Protein AF-A0A2S6ZJK5-F1 (afdb_monomer)

Structure (mmCIF, N/CA/C/O backbone):
data_AF-A0A2S6ZJK5-F1
#
_entry.id   AF-A0A2S6ZJK5-F1
#
loop_
_atom_site.group_PDB
_atom_site.id
_atom_site.type_symbol
_atom_site.label_atom_id
_atom_site.label_alt_id
_atom_site.label_comp_id
_atom_site.label_asym_id
_atom_site.label_entity_id
_atom_site.label_seq_id
_atom_site.pdbx_PDB_ins_code
_atom_site.Cartn_x
_atom_site.Cartn_y
_atom_site.Cartn_z
_atom_site.occupancy
_atom_site.B_iso_or_equiv
_atom_site.auth_seq_id
_atom_site.auth_comp_id
_atom_site.auth_asym_id
_atom_site.auth_atom_id
_atom_site.pdbx_PDB_model_num
ATOM 1 N N . MET A 1 1 ? 9.879 -24.731 -27.591 1.00 75.50 1 MET A N 1
ATOM 2 C CA . MET A 1 1 ? 11.190 -24.123 -27.908 1.00 75.50 1 MET A CA 1
ATOM 3 C C . MET A 1 1 ? 11.890 -24.877 -29.035 1.00 75.50 1 MET A C 1
ATOM 5 O O . MET A 1 1 ? 12.100 -24.261 -30.070 1.00 75.50 1 MET A O 1
ATOM 9 N N . ARG A 1 2 ? 12.141 -26.193 -28.903 1.00 79.00 2 ARG A N 1
ATOM 10 C CA . ARG A 1 2 ? 12.657 -27.048 -29.999 1.00 79.00 2 ARG A CA 1
ATOM 11 C C . ARG A 1 2 ? 11.903 -26.876 -31.322 1.00 79.00 2 ARG A C 1
ATOM 13 O O . ARG A 1 2 ? 12.519 -26.509 -32.310 1.00 79.00 2 ARG A O 1
ATOM 20 N N . ASP A 1 3 ? 10.574 -26.981 -31.306 1.00 79.38 3 ASP A N 1
ATOM 21 C CA . ASP A 1 3 ? 9.735 -26.820 -32.514 1.00 79.38 3 ASP A CA 1
ATOM 22 C C . ASP A 1 3 ? 9.792 -25.417 -33.152 1.00 79.38 3 ASP A C 1
ATOM 24 O O . ASP A 1 3 ? 9.331 -25.200 -34.273 1.00 79.38 3 ASP A O 1
ATOM 28 N N . HIS A 1 4 ? 10.287 -24.420 -32.413 1.00 78.25 4 HIS A N 1
ATOM 29 C CA . HIS A 1 4 ? 10.491 -23.075 -32.941 1.00 78.25 4 HIS A CA 1
ATOM 30 C C . HIS A 1 4 ? 11.877 -22.949 -33.576 1.00 78.25 4 HIS A C 1
ATOM 32 O O . HIS A 1 4 ? 11.994 -22.452 -34.692 1.00 78.25 4 HIS A O 1
ATOM 38 N N . LEU A 1 5 ? 12.913 -23.450 -32.898 1.00 78.50 5 LEU A N 1
ATOM 39 C CA . LEU A 1 5 ? 14.285 -23.460 -33.406 1.00 78.50 5 LEU A CA 1
ATOM 40 C C . LEU A 1 5 ? 14.477 -24.414 -34.592 1.00 78.50 5 LEU A C 1
ATOM 42 O O . LEU A 1 5 ? 15.390 -24.213 -35.385 1.00 78.50 5 LEU A O 1
ATOM 46 N N . SER A 1 6 ? 13.616 -25.420 -34.759 1.00 80.38 6 SER A N 1
ATOM 47 C CA . SER A 1 6 ? 13.623 -26.313 -35.925 1.00 80.38 6 SER A CA 1
ATOM 48 C C . SER A 1 6 ? 13.201 -25.629 -37.230 1.00 80.38 6 SER A C 1
ATOM 50 O O . SER A 1 6 ? 13.348 -26.218 -38.294 1.00 80.38 6 SER A O 1
ATOM 52 N N . ARG A 1 7 ? 12.674 -24.397 -37.166 1.00 82.06 7 ARG A N 1
ATOM 53 C CA . ARG A 1 7 ? 12.319 -23.591 -38.348 1.00 82.06 7 ARG A CA 1
ATOM 54 C C . ARG A 1 7 ? 13.521 -22.894 -38.982 1.00 82.06 7 ARG A C 1
ATOM 56 O O . ARG A 1 7 ? 13.400 -22.404 -40.098 1.00 82.06 7 ARG A O 1
ATOM 63 N N . TYR A 1 8 ? 14.640 -22.826 -38.265 1.00 80.69 8 TYR A N 1
ATOM 64 C CA . TYR A 1 8 ? 15.880 -22.226 -38.738 1.00 80.69 8 TYR A CA 1
ATOM 65 C C . TYR A 1 8 ? 16.900 -23.330 -38.994 1.00 80.69 8 TYR A C 1
ATOM 67 O O . TYR A 1 8 ? 17.134 -24.184 -38.133 1.00 80.69 8 TYR A O 1
ATOM 75 N N . GLU A 1 9 ? 17.527 -23.304 -40.166 1.00 83.00 9 GLU A N 1
ATOM 76 C CA . GLU A 1 9 ? 18.609 -24.234 -40.473 1.00 83.00 9 GLU A CA 1
ATOM 77 C C . GLU A 1 9 ? 19.813 -23.956 -39.569 1.00 83.00 9 GLU A C 1
ATOM 79 O O . GLU A 1 9 ? 20.212 -22.804 -39.378 1.00 83.00 9 GLU A O 1
ATOM 84 N N . ALA A 1 10 ? 20.399 -25.012 -39.000 1.00 79.88 10 ALA A N 1
ATOM 85 C CA . ALA A 1 10 ? 21.628 -24.893 -38.223 1.00 79.88 10 ALA A CA 1
ATOM 86 C C . ALA A 1 10 ? 22.788 -24.485 -39.134 1.00 79.88 10 ALA A C 1
ATOM 88 O O . ALA A 1 10 ? 22.877 -24.933 -40.280 1.00 79.88 10 ALA A O 1
ATOM 89 N N . THR A 1 11 ? 23.675 -23.631 -38.635 1.00 81.81 11 THR A N 1
ATOM 90 C CA . THR A 1 11 ? 24.964 -23.348 -39.282 1.00 81.81 11 THR A CA 1
ATOM 91 C C . THR A 1 11 ? 25.797 -24.640 -39.309 1.00 81.81 11 THR A C 1
ATOM 93 O O . THR A 1 11 ? 25.690 -25.417 -38.362 1.00 81.81 11 THR A O 1
ATOM 96 N N . PRO A 1 12 ? 26.562 -24.940 -40.379 1.00 79.06 12 PRO A N 1
ATOM 97 C CA . PRO A 1 12 ? 27.356 -26.161 -40.424 1.00 79.06 12 PRO A CA 1
ATOM 98 C C . PRO A 1 12 ? 28.446 -26.088 -39.356 1.00 79.06 12 PRO A C 1
ATOM 100 O O . PRO A 1 12 ? 28.976 -25.006 -39.090 1.00 79.06 12 PRO A O 1
ATOM 103 N N . ASP A 1 13 ? 28.801 -27.233 -38.783 1.00 78.62 13 ASP A N 1
ATOM 104 C CA . ASP A 1 13 ? 29.966 -27.317 -37.908 1.00 78.62 13 ASP A CA 1
ATOM 105 C C . ASP A 1 13 ? 31.229 -26.942 -38.697 1.00 78.62 13 ASP A C 1
ATOM 107 O O . ASP A 1 13 ? 31.392 -27.323 -39.861 1.00 78.62 13 ASP A O 1
ATOM 111 N N . ALA A 1 14 ? 32.125 -26.173 -38.074 1.00 72.38 14 ALA A N 1
ATOM 112 C CA . ALA A 1 14 ? 33.433 -25.926 -38.664 1.00 72.38 14 ALA A CA 1
ATOM 113 C C . ALA A 1 14 ? 34.230 -27.248 -38.710 1.00 72.38 14 ALA A C 1
ATOM 115 O O . ALA A 1 14 ? 34.084 -28.063 -37.797 1.00 72.38 14 ALA A O 1
ATOM 116 N N . PRO A 1 15 ? 35.088 -27.464 -39.725 1.00 58.47 15 PRO A N 1
ATOM 117 C CA . PRO A 1 15 ? 35.815 -28.726 -39.892 1.00 58.47 15 PRO A CA 1
ATOM 118 C C . PRO A 1 15 ? 36.651 -29.133 -38.666 1.00 58.47 15 PRO A C 1
ATOM 120 O O . PRO A 1 15 ? 36.804 -30.323 -38.409 1.00 58.47 15 PRO A O 1
ATOM 123 N N . ASP A 1 16 ? 37.117 -28.149 -37.888 1.00 63.00 16 ASP A N 1
ATOM 124 C CA . ASP A 1 16 ? 37.948 -28.330 -36.691 1.00 63.00 16 ASP A CA 1
ATOM 125 C C . ASP A 1 16 ? 37.198 -28.004 -35.378 1.00 63.00 16 ASP A C 1
ATOM 127 O O . ASP A 1 16 ? 37.815 -27.721 -34.348 1.00 63.00 16 ASP A O 1
ATOM 131 N N . ALA A 1 17 ? 35.860 -27.979 -35.395 1.00 67.62 17 ALA A N 1
ATOM 132 C CA . ALA A 1 17 ? 35.065 -27.647 -34.214 1.00 67.62 17 ALA A CA 1
ATOM 133 C C . ALA A 1 17 ? 35.136 -28.756 -33.148 1.00 67.62 17 ALA A C 1
ATOM 135 O O . ALA A 1 17 ? 34.766 -29.903 -33.388 1.00 67.62 17 ALA A O 1
ATOM 136 N N . THR A 1 18 ? 35.555 -28.398 -31.933 1.00 63.72 18 THR A N 1
ATOM 137 C CA . THR A 1 18 ? 35.590 -29.296 -30.764 1.00 63.72 18 THR A CA 1
ATOM 138 C C . THR A 1 18 ? 34.208 -29.603 -30.183 1.00 63.72 18 THR A C 1
ATOM 140 O O . THR A 1 18 ? 34.050 -30.602 -29.484 1.00 63.72 18 THR A O 1
ATOM 143 N N . GLU A 1 19 ? 33.207 -28.768 -30.462 1.00 78.56 19 GLU A N 1
ATOM 144 C CA . GLU A 1 19 ? 31.818 -28.937 -30.028 1.00 78.56 19 GLU A CA 1
ATOM 145 C C . GLU A 1 19 ? 30.883 -28.770 -31.230 1.00 78.56 19 GLU A C 1
ATOM 147 O O . GLU A 1 19 ? 31.060 -27.857 -32.037 1.00 78.56 19 GLU A O 1
ATOM 152 N N . THR A 1 20 ? 29.873 -29.634 -31.343 1.00 83.88 20 THR A N 1
ATOM 153 C CA . THR A 1 20 ? 28.884 -29.552 -32.427 1.00 83.88 20 THR A CA 1
ATOM 154 C C . THR A 1 20 ? 27.801 -28.522 -32.110 1.00 83.88 20 THR A C 1
ATOM 156 O O . THR A 1 20 ? 27.393 -28.348 -30.956 1.00 83.88 20 THR A O 1
ATOM 159 N N . GLN A 1 21 ? 27.255 -27.882 -33.143 1.00 86.50 21 GLN A N 1
ATOM 160 C CA . GLN A 1 21 ? 26.119 -26.964 -33.032 1.00 86.50 21 GLN A CA 1
ATOM 161 C C . GLN A 1 21 ? 24.906 -27.634 -32.375 1.00 86.50 21 GLN A C 1
ATOM 163 O O . GLN A 1 21 ? 24.182 -26.983 -31.628 1.00 86.50 21 GLN A O 1
ATOM 168 N N . ALA A 1 22 ? 24.714 -28.941 -32.580 1.00 85.12 22 ALA A N 1
ATOM 169 C CA . ALA A 1 22 ? 23.642 -29.707 -31.943 1.00 85.12 22 ALA A CA 1
ATOM 170 C C . ALA A 1 22 ? 23.806 -29.819 -30.414 1.00 85.12 22 ALA A C 1
ATOM 172 O O . ALA A 1 22 ? 22.821 -29.739 -29.680 1.00 85.12 22 ALA A O 1
ATOM 173 N N . HIS A 1 23 ? 25.040 -29.982 -29.924 1.00 88.00 23 HIS A N 1
ATOM 174 C CA . HIS A 1 23 ? 25.322 -30.019 -28.488 1.00 88.00 23 HIS A CA 1
ATOM 175 C C . HIS A 1 23 ? 25.100 -28.642 -27.844 1.00 88.00 23 HIS A C 1
ATOM 177 O O . HIS A 1 23 ? 24.398 -28.532 -26.838 1.00 88.00 23 HIS A O 1
ATOM 183 N N . LEU A 1 24 ? 25.628 -27.586 -28.471 1.00 88.38 24 LEU A N 1
ATOM 184 C CA . LEU A 1 24 ? 25.454 -26.202 -28.018 1.00 88.38 24 LEU A CA 1
ATOM 185 C C . LEU A 1 24 ? 23.982 -25.761 -28.039 1.00 88.38 24 LEU A C 1
ATOM 187 O O . LEU A 1 24 ? 23.524 -25.077 -27.122 1.00 88.38 24 LEU A O 1
ATOM 191 N N . GLU A 1 25 ? 23.219 -26.192 -29.047 1.00 89.19 25 GLU A N 1
ATOM 192 C CA . GLU A 1 25 ? 21.776 -25.959 -29.127 1.00 89.19 25 GLU A CA 1
ATOM 193 C C . GLU A 1 25 ? 21.041 -26.572 -27.929 1.00 89.19 25 GLU A C 1
ATOM 195 O O . GLU A 1 25 ? 20.188 -25.916 -27.330 1.00 89.19 25 GLU A O 1
ATOM 200 N N . GLN A 1 26 ? 21.373 -27.807 -27.547 1.00 89.38 26 GLN A N 1
ATOM 201 C CA . GLN A 1 26 ? 20.724 -28.471 -26.419 1.00 89.38 26 GLN A CA 1
ATOM 202 C C . GLN A 1 26 ? 21.048 -27.777 -25.084 1.00 89.38 26 GLN A C 1
ATOM 204 O O . GLN A 1 26 ? 20.129 -27.531 -24.303 1.00 89.38 26 GLN A O 1
ATOM 209 N N . GLU A 1 27 ? 22.305 -27.377 -24.858 1.00 91.06 27 GLU A N 1
ATOM 210 C CA . GLU A 1 27 ? 22.709 -26.613 -23.665 1.00 91.06 27 GLU A CA 1
ATOM 211 C C . GLU A 1 27 ? 21.976 -25.258 -23.585 1.00 91.06 27 GLU A C 1
ATOM 213 O O . GLU A 1 27 ? 21.474 -24.866 -22.525 1.00 91.06 27 GLU A O 1
ATOM 218 N N . TYR A 1 28 ? 21.838 -24.562 -24.720 1.00 90.56 28 TYR A N 1
ATOM 219 C CA . TYR A 1 28 ? 21.069 -23.320 -24.799 1.00 90.56 28 TYR A CA 1
ATOM 220 C C . TYR A 1 28 ? 19.581 -23.531 -24.496 1.00 90.56 28 TYR A C 1
ATOM 222 O O . TYR A 1 28 ? 18.986 -22.750 -23.750 1.00 90.56 28 TYR A O 1
ATOM 230 N N . ILE A 1 29 ? 18.970 -24.578 -25.062 1.00 91.12 29 ILE A N 1
ATOM 231 C CA . ILE A 1 29 ? 17.553 -24.900 -24.852 1.00 91.12 29 ILE A CA 1
ATOM 232 C C . ILE A 1 29 ? 17.274 -25.184 -23.379 1.00 91.12 29 ILE A C 1
ATOM 234 O O . ILE A 1 29 ? 16.278 -24.683 -22.858 1.00 91.12 29 ILE A O 1
ATOM 238 N N . ASP A 1 30 ? 18.136 -25.942 -22.705 1.00 91.12 30 ASP A N 1
ATOM 239 C CA . ASP A 1 30 ? 17.940 -26.293 -21.298 1.00 91.12 30 ASP A CA 1
ATOM 240 C C . ASP A 1 30 ? 18.035 -25.047 -20.401 1.00 91.12 30 ASP A C 1
ATOM 242 O O . ASP A 1 30 ? 17.153 -24.806 -19.568 1.00 91.12 30 ASP A O 1
ATOM 246 N N . TRP A 1 31 ? 19.025 -24.180 -20.646 1.00 92.69 31 TRP A N 1
ATOM 247 C CA . TRP A 1 31 ? 19.136 -22.887 -19.965 1.00 92.69 31 TRP A CA 1
ATOM 248 C C . TRP A 1 31 ? 17.910 -21.991 -20.214 1.00 92.69 31 TRP A C 1
ATOM 250 O O . TRP A 1 31 ? 17.314 -21.448 -19.276 1.00 92.69 31 TRP A O 1
ATOM 260 N N . ALA A 1 32 ? 17.496 -21.837 -21.470 1.00 90.75 32 ALA A N 1
ATOM 261 C CA . ALA A 1 32 ? 16.385 -20.969 -21.844 1.00 90.75 32 ALA A CA 1
ATOM 262 C C . ALA A 1 32 ? 15.035 -21.490 -21.330 1.00 90.75 32 ALA A C 1
ATOM 264 O O . ALA A 1 32 ? 14.198 -20.692 -20.898 1.00 90.75 32 ALA A O 1
ATOM 265 N N . ALA A 1 33 ? 14.829 -22.811 -21.315 1.00 90.69 33 ALA A N 1
ATOM 266 C CA . ALA A 1 33 ? 13.644 -23.442 -20.744 1.00 90.69 33 ALA A CA 1
ATOM 267 C C . ALA A 1 33 ? 13.524 -23.137 -19.245 1.00 90.69 33 ALA A C 1
ATOM 269 O O . ALA A 1 33 ? 12.448 -22.755 -18.775 1.00 90.69 33 ALA A O 1
ATOM 270 N N . GLU A 1 34 ? 14.631 -23.206 -18.500 1.00 91.50 34 GLU A N 1
ATOM 271 C CA . GLU A 1 34 ? 14.659 -22.828 -17.087 1.00 91.50 34 GLU A CA 1
ATOM 272 C C . GLU A 1 34 ? 14.287 -21.346 -16.894 1.00 91.50 34 GLU A C 1
ATOM 274 O O . GLU A 1 34 ? 13.430 -21.011 -16.071 1.00 91.50 34 GLU A O 1
ATOM 279 N N . ARG A 1 35 ? 14.867 -20.438 -17.694 1.00 92.06 35 ARG A N 1
ATOM 280 C CA . ARG A 1 35 ? 14.536 -19.002 -17.633 1.00 92.06 35 ARG A CA 1
ATOM 281 C C . ARG A 1 35 ? 13.076 -18.728 -18.001 1.00 92.06 35 ARG A C 1
ATOM 283 O O . ARG A 1 35 ? 12.438 -17.860 -17.402 1.00 92.06 35 ARG A O 1
ATOM 290 N N . GLN A 1 36 ? 12.514 -19.473 -18.949 1.00 89.19 36 GLN A N 1
ATOM 291 C CA . GLN A 1 36 ? 11.108 -19.369 -19.334 1.00 89.19 36 GLN A CA 1
ATOM 292 C C . GLN A 1 36 ? 10.172 -19.828 -18.205 1.00 89.19 36 GLN A C 1
ATOM 294 O O . GLN A 1 36 ? 9.161 -19.167 -17.952 1.00 89.19 36 GLN A O 1
ATOM 299 N N . LEU A 1 37 ? 10.515 -20.908 -17.496 1.00 90.38 37 LEU A N 1
ATOM 300 C CA . LEU A 1 37 ? 9.780 -21.357 -16.309 1.00 90.38 37 LEU A CA 1
ATOM 301 C C . LEU A 1 37 ? 9.842 -20.314 -15.189 1.00 90.38 37 LEU A C 1
ATOM 303 O O . LEU A 1 37 ? 8.812 -20.000 -14.592 1.00 90.38 37 LEU A O 1
ATOM 307 N N . GLN A 1 38 ? 11.012 -19.707 -14.958 1.00 91.56 38 GLN A N 1
ATOM 308 C CA . GLN A 1 38 ? 11.164 -18.606 -14.001 1.00 91.56 38 GLN A CA 1
ATOM 309 C C . GLN A 1 38 ? 10.294 -17.396 -14.376 1.00 91.56 38 GLN A C 1
ATOM 311 O O . GLN A 1 38 ? 9.654 -16.812 -13.500 1.00 91.56 38 GLN A O 1
ATOM 316 N N . ARG A 1 39 ? 10.203 -17.045 -15.669 1.00 91.25 39 ARG A N 1
ATOM 317 C CA . ARG A 1 39 ? 9.286 -16.001 -16.166 1.00 91.25 39 ARG A CA 1
ATOM 318 C C . ARG A 1 39 ? 7.834 -16.354 -15.885 1.00 91.25 39 ARG A C 1
ATOM 320 O O . ARG A 1 39 ? 7.139 -15.567 -15.248 1.00 91.25 39 ARG A O 1
ATOM 327 N N . HIS A 1 40 ? 7.392 -17.542 -16.280 1.00 89.88 40 HIS A N 1
ATOM 328 C CA . HIS A 1 40 ? 6.024 -17.990 -16.032 1.00 89.88 40 HIS A CA 1
ATOM 329 C C . HIS A 1 40 ? 5.674 -17.963 -14.532 1.00 89.88 40 HIS A C 1
ATOM 331 O O . HIS A 1 40 ? 4.641 -17.419 -14.142 1.00 89.88 40 HIS A O 1
ATOM 337 N N . ALA A 1 41 ? 6.572 -18.453 -13.674 1.00 90.56 41 ALA A N 1
ATOM 338 C CA . ALA A 1 41 ? 6.399 -18.418 -12.224 1.00 90.56 41 ALA A CA 1
ATOM 339 C C . ALA A 1 41 ? 6.344 -16.984 -11.664 1.00 90.56 41 ALA A C 1
ATOM 341 O O . ALA A 1 41 ? 5.525 -16.694 -10.793 1.00 90.56 41 ALA A O 1
ATOM 342 N N . ALA A 1 42 ? 7.171 -16.067 -12.176 1.00 90.88 42 ALA A N 1
ATOM 343 C CA . ALA A 1 42 ? 7.209 -14.683 -11.708 1.00 90.88 42 ALA A CA 1
ATOM 344 C C . ALA A 1 42 ? 5.940 -13.892 -12.053 1.00 90.88 42 ALA A C 1
ATOM 346 O O . ALA A 1 42 ? 5.508 -13.063 -11.249 1.00 90.88 42 ALA A O 1
ATOM 347 N N . PHE A 1 43 ? 5.336 -14.149 -13.219 1.00 88.69 43 PHE A N 1
ATOM 348 C CA . PHE A 1 43 ? 4.046 -13.568 -13.605 1.00 88.69 43 PHE A CA 1
ATOM 349 C C . PHE A 1 43 ? 2.863 -14.241 -12.889 1.00 88.69 43 PHE A C 1
ATOM 351 O O . PHE A 1 43 ? 1.847 -13.588 -12.649 1.00 88.69 43 PHE A O 1
ATOM 358 N N . GLY A 1 44 ? 3.021 -15.495 -12.462 1.00 84.00 44 GLY A N 1
ATOM 359 C CA . GLY A 1 44 ? 1.996 -16.266 -11.766 1.00 84.00 44 GLY A CA 1
ATOM 360 C C . GLY A 1 44 ? 0.933 -16.838 -12.714 1.00 84.00 44 GLY A C 1
ATOM 361 O O . GLY A 1 44 ? 0.867 -16.451 -13.883 1.00 84.00 44 GLY A O 1
ATOM 362 N N . PRO A 1 45 ? 0.069 -17.743 -12.218 1.00 75.06 45 PRO A N 1
ATOM 363 C CA . PRO A 1 45 ? -0.908 -18.467 -13.042 1.00 75.06 45 PRO A CA 1
ATOM 364 C C . PRO A 1 45 ? -1.899 -17.531 -13.750 1.00 75.06 45 PRO A C 1
ATOM 366 O O . PRO A 1 45 ? -2.295 -17.776 -14.885 1.00 75.06 45 PRO A O 1
ATOM 369 N N . ASN A 1 46 ? -2.232 -16.410 -13.109 1.00 69.50 46 ASN A N 1
ATOM 370 C CA . ASN A 1 46 ? -3.156 -15.401 -13.623 1.00 69.50 46 ASN A CA 1
ATOM 371 C C . ASN A 1 46 ? -2.450 -14.258 -14.378 1.00 69.50 46 ASN A C 1
ATOM 373 O O . ASN A 1 46 ? -3.104 -13.327 -14.841 1.00 69.50 46 ASN A O 1
ATOM 377 N N . GLY A 1 47 ? -1.116 -14.293 -14.489 1.00 71.56 47 GLY A N 1
ATOM 378 C CA . GLY A 1 47 ? -0.319 -13.216 -15.082 1.00 71.56 47 GLY A CA 1
ATOM 379 C C . GLY A 1 47 ? -0.313 -13.193 -16.608 1.00 71.56 47 GLY A C 1
ATOM 380 O O . GLY A 1 47 ? 0.220 -12.253 -17.189 1.00 71.56 47 GLY A O 1
ATOM 381 N N . GLY A 1 48 ? -0.875 -14.218 -17.259 1.00 73.56 48 GLY A N 1
ATOM 382 C CA . GLY A 1 48 ? -1.073 -14.257 -18.710 1.00 73.56 48 GLY A CA 1
ATOM 383 C C . GLY A 1 48 ? 0.205 -14.364 -19.550 1.00 73.56 48 GLY A C 1
ATOM 384 O O . GLY A 1 48 ? 0.121 -14.261 -20.773 1.00 73.56 48 GLY A O 1
ATOM 385 N N . TYR A 1 49 ? 1.379 -14.572 -18.939 1.00 84.94 49 TYR A N 1
ATOM 386 C CA . TYR A 1 49 ? 2.631 -14.741 -19.679 1.00 84.94 49 TYR A CA 1
ATOM 387 C C . TYR A 1 49 ? 2.585 -16.013 -20.529 1.00 84.94 49 TYR A C 1
ATOM 389 O O . TYR A 1 49 ? 2.369 -17.115 -20.023 1.00 84.94 49 TYR A O 1
ATOM 397 N N . ARG A 1 50 ? 2.834 -15.858 -21.830 1.00 84.00 50 ARG A N 1
ATOM 398 C CA . ARG A 1 50 ? 2.941 -16.953 -22.796 1.00 84.00 50 ARG A CA 1
ATOM 399 C C . ARG A 1 50 ? 4.233 -16.786 -23.575 1.00 84.00 50 ARG A C 1
ATOM 401 O O . ARG A 1 50 ? 4.599 -15.679 -23.951 1.00 84.00 50 ARG A O 1
ATOM 408 N N . PHE A 1 51 ? 4.943 -17.881 -23.790 1.00 83.31 51 PHE A N 1
ATOM 409 C CA . PHE A 1 51 ? 6.193 -17.853 -24.540 1.00 83.31 51 PHE A CA 1
ATOM 410 C C . PHE A 1 51 ? 5.956 -17.468 -26.000 1.00 83.31 51 PHE A C 1
ATOM 412 O O . PHE A 1 51 ? 5.011 -17.968 -26.610 1.00 83.31 51 PHE A O 1
ATOM 419 N N . ASN A 1 52 ? 6.823 -16.608 -26.547 1.00 83.25 52 ASN A N 1
ATOM 420 C CA . ASN A 1 52 ? 6.750 -16.128 -27.927 1.00 83.25 52 ASN A CA 1
ATOM 421 C C . ASN A 1 52 ? 5.427 -15.417 -28.291 1.00 83.25 52 ASN A C 1
ATOM 423 O O . ASN A 1 52 ? 5.017 -15.412 -29.449 1.00 83.25 52 ASN A O 1
ATOM 427 N N . VAL A 1 53 ? 4.738 -14.837 -27.303 1.00 87.00 53 VAL A N 1
ATOM 428 C CA . VAL A 1 53 ? 3.491 -14.086 -27.504 1.00 87.00 53 VAL A CA 1
ATOM 429 C C . VAL A 1 53 ? 3.558 -12.794 -26.705 1.00 87.00 53 VAL A C 1
ATOM 431 O O . VAL A 1 53 ? 3.728 -12.827 -25.486 1.00 87.00 53 VAL A O 1
ATOM 434 N N . ASP A 1 54 ? 3.417 -11.655 -27.375 1.00 90.06 54 ASP A N 1
ATOM 435 C CA . ASP A 1 54 ? 3.397 -10.357 -26.703 1.00 90.06 54 ASP A CA 1
ATOM 436 C C . ASP A 1 54 ? 2.272 -10.285 -25.668 1.00 90.06 54 ASP A C 1
ATOM 438 O O . ASP A 1 54 ? 1.131 -10.680 -25.915 1.00 90.06 54 ASP A O 1
ATOM 442 N N . MET A 1 55 ? 2.598 -9.768 -24.486 1.00 90.62 55 MET A N 1
ATOM 443 C CA . MET A 1 55 ? 1.604 -9.556 -23.447 1.00 90.62 55 MET A CA 1
ATOM 444 C C . MET A 1 55 ? 0.752 -8.331 -23.761 1.00 90.62 55 MET A C 1
ATOM 446 O O . MET A 1 55 ? 1.255 -7.275 -24.155 1.00 90.62 55 MET A O 1
ATOM 450 N N . HIS A 1 56 ? -0.541 -8.437 -23.471 1.00 88.50 56 HIS A N 1
ATOM 451 C CA . HIS A 1 56 ? -1.409 -7.272 -23.427 1.00 88.50 56 HIS A CA 1
ATOM 452 C C . HIS A 1 56 ? -1.176 -6.476 -22.143 1.00 88.50 56 HIS A C 1
ATOM 454 O O . HIS A 1 56 ? -0.921 -7.027 -21.064 1.00 88.50 56 HIS A O 1
ATOM 460 N N . ALA A 1 57 ? -1.261 -5.156 -22.276 1.00 83.88 57 ALA A N 1
ATOM 461 C CA . ALA A 1 57 ? -1.239 -4.267 -21.132 1.00 83.88 57 ALA A CA 1
ATOM 462 C C . ALA A 1 57 ? -2.482 -4.532 -20.273 1.00 83.88 57 ALA A C 1
ATOM 464 O O . ALA A 1 57 ? -3.558 -4.802 -20.803 1.00 83.88 57 ALA A O 1
ATOM 465 N N . THR A 1 58 ? -2.336 -4.435 -18.955 1.00 82.31 58 THR A N 1
ATOM 466 C CA . THR A 1 58 ? -3.405 -4.753 -17.999 1.00 82.31 58 THR A CA 1
ATOM 467 C C . THR A 1 58 ? -4.680 -3.935 -18.230 1.00 82.31 58 THR A C 1
ATOM 469 O O . THR A 1 58 ? -5.780 -4.420 -17.987 1.00 82.31 58 THR A O 1
ATOM 472 N N . GLY A 1 59 ? -4.550 -2.692 -18.708 1.00 83.44 59 GLY A N 1
ATOM 473 C CA . GLY A 1 59 ? -5.684 -1.905 -19.189 1.00 83.44 59 GLY A CA 1
ATOM 474 C C . GLY A 1 59 ? -6.823 -1.778 -18.171 1.00 83.44 59 GLY A C 1
ATOM 475 O O . GLY A 1 59 ? -6.609 -1.399 -17.019 1.00 83.44 59 GLY A O 1
ATOM 476 N N . THR A 1 60 ? -8.048 -2.080 -18.601 1.00 78.75 60 THR A N 1
ATOM 477 C CA . THR A 1 60 ? -9.275 -1.949 -17.797 1.00 78.75 60 THR A CA 1
ATOM 478 C C . THR A 1 60 ? -9.324 -2.863 -16.578 1.00 78.75 60 THR A C 1
ATOM 480 O O . THR A 1 60 ? -9.973 -2.509 -15.588 1.00 78.75 60 THR A O 1
ATOM 483 N N . ASP A 1 61 ? -8.595 -3.980 -16.593 1.00 81.38 61 ASP A N 1
ATOM 484 C CA . ASP A 1 61 ? -8.532 -4.910 -15.459 1.00 81.38 61 ASP A CA 1
ATOM 485 C C . ASP A 1 61 ? -7.833 -4.270 -14.250 1.00 81.38 61 ASP A C 1
ATOM 487 O O . ASP A 1 61 ? -8.032 -4.676 -13.106 1.00 81.38 61 ASP A O 1
ATOM 491 N N . ALA A 1 62 ? -7.062 -3.203 -14.486 1.00 87.06 62 ALA A N 1
ATOM 492 C CA . ALA A 1 62 ? -6.443 -2.402 -13.442 1.00 87.06 62 ALA A CA 1
ATOM 493 C C . ALA A 1 62 ? -7.349 -1.294 -12.874 1.00 87.06 62 ALA A C 1
ATOM 495 O O . ALA A 1 62 ? -6.940 -0.594 -11.951 1.00 87.06 62 ALA A O 1
ATOM 496 N N . SER A 1 63 ? -8.571 -1.104 -13.381 1.00 90.81 63 SER A N 1
ATOM 497 C CA . SER A 1 63 ? -9.431 0.019 -12.968 1.00 90.81 63 SER A CA 1
ATOM 498 C C . SER A 1 63 ? -9.723 0.039 -11.463 1.00 90.81 63 SER A C 1
ATOM 500 O O . SER A 1 63 ? -9.657 1.097 -10.838 1.00 90.81 63 SER A O 1
ATOM 502 N N . LEU A 1 64 ? -9.994 -1.123 -10.863 1.00 91.25 64 LEU A N 1
ATOM 503 C CA . LEU A 1 64 ? -10.247 -1.245 -9.428 1.00 91.25 64 LEU A CA 1
ATOM 504 C C . LEU A 1 64 ? -8.996 -0.954 -8.572 1.00 91.25 64 LEU A C 1
ATOM 506 O O . LEU A 1 64 ? -9.089 -0.087 -7.700 1.00 91.25 64 LEU A O 1
ATOM 510 N N . PRO A 1 65 ? -7.824 -1.588 -8.798 1.00 91.19 65 PRO A N 1
ATOM 511 C CA . PRO A 1 65 ? -6.615 -1.250 -8.043 1.00 91.19 65 PRO A CA 1
ATOM 512 C C . PRO A 1 65 ? -6.160 0.201 -8.239 1.00 91.19 65 PRO A C 1
ATOM 514 O O . PRO A 1 65 ? -5.714 0.833 -7.281 1.00 91.19 65 PRO A O 1
ATOM 517 N N . VAL A 1 66 ? -6.331 0.769 -9.440 1.00 92.44 66 VAL A N 1
ATOM 518 C CA . VAL A 1 66 ? -6.066 2.195 -9.697 1.00 92.44 66 VAL A CA 1
ATOM 519 C C . VAL A 1 66 ? -6.987 3.070 -8.847 1.00 92.44 66 VAL A C 1
ATOM 521 O O . VAL A 1 66 ? -6.508 3.986 -8.175 1.00 92.44 66 VAL A O 1
ATOM 524 N N . ALA A 1 67 ? -8.294 2.792 -8.828 1.00 92.38 67 ALA A N 1
ATOM 525 C CA . ALA A 1 67 ? -9.251 3.554 -8.029 1.00 92.38 67 ALA A CA 1
ATOM 526 C C . ALA A 1 67 ? -8.960 3.442 -6.524 1.00 92.38 67 ALA A C 1
ATOM 528 O O . ALA A 1 67 ? -9.033 4.436 -5.798 1.00 92.38 67 ALA A O 1
ATOM 529 N N . TYR A 1 68 ? -8.570 2.254 -6.064 1.00 92.62 68 TYR A N 1
ATOM 530 C CA . TYR A 1 68 ? -8.191 1.998 -4.680 1.00 92.62 68 TYR A CA 1
ATOM 531 C C . TYR A 1 68 ? -6.983 2.835 -4.234 1.00 92.62 68 TYR A C 1
ATOM 533 O O . TYR A 1 68 ? -7.047 3.550 -3.231 1.00 92.62 68 TYR A O 1
ATOM 541 N N . GLU A 1 69 ? -5.893 2.816 -4.998 1.00 92.12 69 GLU A N 1
ATOM 542 C CA . GLU A 1 69 ? -4.702 3.617 -4.694 1.00 92.12 69 GLU A CA 1
ATOM 543 C C . GLU A 1 69 ? -4.951 5.122 -4.877 1.00 92.12 69 GLU A C 1
ATOM 545 O O . GLU A 1 69 ? -4.408 5.940 -4.132 1.00 92.12 69 GLU A O 1
ATOM 550 N N . THR A 1 70 ? -5.838 5.506 -5.799 1.00 92.56 70 THR A N 1
ATOM 551 C CA . THR A 1 70 ? -6.313 6.891 -5.953 1.00 92.56 70 THR A CA 1
ATOM 552 C C . THR A 1 70 ? -7.043 7.370 -4.696 1.00 92.56 70 THR A C 1
ATOM 554 O O . THR A 1 70 ? -6.750 8.455 -4.187 1.00 92.56 70 THR A O 1
ATOM 557 N N . LEU A 1 71 ? -7.936 6.549 -4.133 1.00 91.88 71 LEU A N 1
ATOM 558 C CA . LEU A 1 71 ? -8.618 6.837 -2.869 1.00 91.88 71 LEU A CA 1
ATOM 559 C C . LEU A 1 71 ? -7.624 6.948 -1.706 1.00 91.88 71 LEU A C 1
ATOM 561 O O . LEU A 1 71 ? -7.720 7.871 -0.897 1.00 91.88 71 LEU A O 1
ATOM 565 N N . LYS A 1 72 ? -6.627 6.060 -1.632 1.00 91.69 72 LYS A N 1
ATOM 566 C CA . LYS A 1 72 ? -5.555 6.159 -0.629 1.00 91.69 72 LYS A CA 1
ATOM 567 C C . LYS A 1 72 ? -4.767 7.458 -0.768 1.00 91.69 72 LYS A C 1
ATOM 569 O O . LYS A 1 72 ? -4.505 8.121 0.239 1.00 91.69 72 LYS A O 1
ATOM 574 N N . GLY A 1 73 ? -4.431 7.852 -1.997 1.00 89.69 73 GLY A N 1
ATOM 575 C CA . GLY A 1 73 ? -3.798 9.135 -2.305 1.00 89.69 73 GLY A CA 1
ATOM 576 C C . GLY A 1 73 ? -4.627 10.321 -1.823 1.00 89.69 73 GLY A C 1
ATOM 577 O O . GLY A 1 73 ? -4.095 11.212 -1.154 1.00 89.69 73 GLY A O 1
ATOM 578 N N . PHE A 1 74 ? -5.935 10.288 -2.089 1.00 91.38 74 PHE A N 1
ATOM 579 C CA . PHE A 1 74 ? -6.881 11.291 -1.609 1.00 91.38 74 PHE A CA 1
ATOM 580 C C . PHE A 1 74 ? -6.865 11.397 -0.085 1.00 91.38 74 PHE A C 1
ATOM 582 O O . PHE A 1 74 ? -6.586 12.467 0.451 1.00 91.38 74 PHE A O 1
ATOM 589 N N . LEU A 1 75 ? -7.114 10.287 0.617 1.00 90.69 75 LEU A N 1
ATOM 590 C CA . LEU A 1 75 ? -7.211 10.258 2.078 1.00 90.69 75 LEU A CA 1
ATOM 591 C C . LEU A 1 75 ? -5.909 10.719 2.739 1.00 90.69 75 LEU A C 1
ATOM 593 O O . LEU A 1 75 ? -5.939 11.545 3.650 1.00 90.69 75 LEU A O 1
ATOM 597 N N . THR A 1 76 ? -4.764 10.243 2.241 1.00 87.88 76 THR A N 1
ATOM 598 C CA . THR A 1 76 ? -3.446 10.610 2.778 1.00 87.88 76 THR A CA 1
ATOM 599 C C . THR A 1 76 ? -3.203 12.113 2.685 1.00 87.88 76 THR A C 1
ATOM 601 O O . THR A 1 76 ? -2.716 12.721 3.635 1.00 87.88 76 THR A O 1
ATOM 604 N N . SER A 1 77 ? -3.522 12.734 1.549 1.00 87.12 77 SER A N 1
ATOM 605 C CA . SER A 1 77 ? -3.253 14.160 1.355 1.00 87.12 77 SER A CA 1
ATOM 606 C C . SER A 1 77 ? -4.327 15.056 1.982 1.00 87.12 77 SER A C 1
ATOM 608 O O . SER A 1 77 ? -3.986 16.076 2.582 1.00 87.12 77 SER A O 1
ATOM 610 N N . ALA A 1 78 ? -5.604 14.667 1.916 1.00 86.75 78 ALA A N 1
ATOM 611 C CA . ALA A 1 78 ? -6.719 15.430 2.476 1.00 86.75 78 ALA A CA 1
ATOM 612 C C . ALA A 1 78 ? -6.653 15.532 4.006 1.00 86.75 78 ALA A C 1
ATOM 614 O O . ALA A 1 78 ? -7.051 16.543 4.573 1.00 86.75 78 ALA A O 1
ATOM 615 N N . LEU A 1 79 ? -6.148 1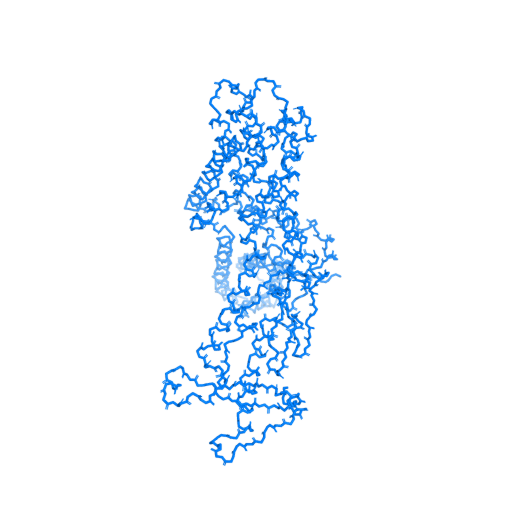4.505 4.689 1.00 85.56 79 LEU A N 1
ATOM 616 C CA . LEU A 1 79 ? -6.236 14.416 6.150 1.00 85.56 79 LEU A CA 1
ATOM 617 C C . LEU A 1 79 ? -4.901 14.690 6.861 1.00 85.56 79 LEU A C 1
ATOM 619 O O . LEU A 1 79 ? -4.876 14.796 8.084 1.00 85.56 79 LEU A O 1
ATOM 623 N N . ARG A 1 80 ? -3.800 14.866 6.115 1.00 83.31 80 ARG A N 1
ATOM 624 C CA . ARG A 1 80 ? -2.481 15.190 6.683 1.00 83.31 80 ARG A CA 1
ATOM 625 C C . ARG A 1 80 ? -2.315 16.675 6.998 1.00 83.31 80 ARG A C 1
ATOM 627 O O . ARG A 1 80 ? -2.102 17.033 8.144 1.00 83.31 80 ARG A O 1
ATOM 634 N N . VAL A 1 81 ? -2.361 17.531 5.978 1.00 80.31 81 VAL A N 1
ATOM 635 C CA . VAL A 1 81 ? -1.997 18.963 6.076 1.00 80.31 81 VAL A CA 1
ATOM 636 C C . VAL A 1 81 ? -3.199 19.887 6.329 1.00 80.31 81 VAL A C 1
ATOM 638 O O . VAL A 1 81 ? -3.070 20.832 7.115 1.00 80.31 81 VAL A O 1
ATOM 641 N N . PRO A 1 82 ? -4.372 19.661 5.701 1.00 83.75 82 PRO A N 1
ATOM 642 C CA . PRO A 1 82 ? -5.527 20.548 5.853 1.00 83.75 82 PRO A CA 1
ATOM 643 C C . PRO A 1 82 ? -6.005 20.770 7.299 1.00 83.75 82 PRO A C 1
ATOM 645 O O . PRO A 1 82 ? -6.242 21.932 7.642 1.00 83.75 82 PRO A O 1
ATOM 648 N N . PRO A 1 83 ? -6.085 19.747 8.180 1.00 84.75 83 PRO A N 1
ATOM 649 C CA . PRO A 1 83 ? -6.457 19.955 9.583 1.00 84.75 83 PRO A CA 1
ATOM 650 C C . PRO A 1 83 ? -5.517 20.913 10.319 1.00 84.75 83 PRO A C 1
ATOM 652 O O . PRO A 1 83 ? -5.979 21.819 11.012 1.00 84.75 83 PRO A O 1
ATOM 655 N N . GLY A 1 84 ? -4.202 20.779 10.123 1.00 82.50 84 GLY A N 1
ATOM 656 C CA . GLY A 1 84 ? -3.242 21.687 10.740 1.00 82.50 84 GLY A CA 1
ATOM 657 C C . GLY A 1 84 ? -3.255 23.087 10.150 1.00 82.50 84 GLY A C 1
ATOM 658 O O . GLY A 1 84 ? -3.057 24.047 10.884 1.00 82.50 84 GLY A O 1
ATOM 659 N N . SER A 1 85 ? -3.560 23.241 8.860 1.00 79.88 85 SER A N 1
ATOM 660 C CA . SER A 1 85 ? -3.749 24.571 8.260 1.00 79.88 85 SER A CA 1
ATOM 661 C C . SER A 1 85 ? -4.957 25.298 8.857 1.00 79.88 85 SER A C 1
ATOM 663 O O . SER A 1 85 ? -4.882 26.490 9.146 1.00 79.88 85 SER A O 1
ATOM 665 N N . ALA A 1 86 ? -6.057 24.579 9.091 1.00 83.38 86 ALA A N 1
ATOM 666 C CA . ALA A 1 86 ? -7.238 25.129 9.750 1.00 83.38 86 ALA A CA 1
ATOM 667 C C . ALA A 1 86 ? -6.971 25.472 11.223 1.00 83.38 86 ALA A C 1
ATOM 669 O O . ALA A 1 86 ? -7.365 26.544 11.680 1.00 83.38 86 ALA A O 1
ATOM 670 N N . ALA A 1 87 ? -6.259 24.602 11.948 1.00 83.25 87 ALA A N 1
ATOM 671 C CA . ALA A 1 87 ? -5.843 24.870 13.320 1.00 83.25 87 ALA A CA 1
ATOM 672 C C . ALA A 1 87 ? -4.914 26.088 13.397 1.00 83.25 87 ALA A C 1
ATOM 674 O O . ALA A 1 87 ? -5.192 27.004 14.163 1.00 83.25 87 ALA A O 1
ATOM 675 N N . ALA A 1 88 ? -3.877 26.157 12.558 1.00 81.44 88 ALA A N 1
ATOM 676 C CA . ALA A 1 88 ? -2.981 27.308 12.484 1.00 81.44 88 ALA A CA 1
ATOM 677 C C . ALA A 1 88 ? -3.754 28.609 12.228 1.00 81.44 88 ALA A C 1
ATOM 679 O O . ALA A 1 88 ? -3.534 29.586 12.932 1.00 81.44 88 ALA A O 1
ATOM 680 N N . ALA A 1 89 ? -4.711 28.610 11.292 1.00 80.94 89 ALA A N 1
ATOM 681 C CA . ALA A 1 89 ? -5.552 29.776 11.021 1.00 80.94 89 ALA A CA 1
ATOM 682 C C . ALA A 1 89 ? -6.444 30.164 12.215 1.00 80.94 89 ALA A C 1
ATOM 684 O O . ALA A 1 89 ? -6.653 31.348 12.469 1.00 80.94 89 ALA A O 1
ATOM 685 N N . GLN A 1 90 ? -6.968 29.186 12.957 1.00 83.44 90 GLN A N 1
ATOM 686 C CA . GLN A 1 90 ? -7.752 29.444 14.166 1.00 83.44 90 GLN A CA 1
ATOM 687 C C . GLN A 1 90 ? -6.888 30.021 15.295 1.00 83.44 90 GLN A C 1
ATOM 689 O O . GLN A 1 90 ? -7.316 30.960 15.960 1.00 83.44 90 GLN A O 1
ATOM 694 N N . PHE A 1 91 ? -5.677 29.498 15.490 1.00 78.38 91 PHE A N 1
ATOM 695 C CA . PHE A 1 91 ? -4.729 30.030 16.469 1.00 78.38 91 PHE A CA 1
ATOM 696 C C . PHE A 1 91 ? -4.253 31.436 16.085 1.00 78.38 91 PHE A C 1
ATOM 698 O O . PHE A 1 91 ? -4.245 32.320 16.933 1.00 78.38 91 PHE A O 1
ATOM 705 N N . ASP A 1 92 ? -3.942 31.688 14.812 1.00 78.56 92 ASP A N 1
ATOM 706 C CA . ASP A 1 92 ? -3.507 33.011 14.336 1.00 78.56 92 ASP A CA 1
ATOM 707 C C . ASP A 1 92 ? -4.569 34.095 14.600 1.00 78.56 92 ASP A C 1
ATOM 709 O O . ASP A 1 92 ? -4.248 35.208 15.011 1.00 78.56 92 ASP A O 1
ATOM 713 N N . LYS A 1 93 ? -5.858 33.745 14.479 1.00 77.12 93 LYS A N 1
ATOM 714 C CA . LYS A 1 93 ? -6.969 34.633 14.858 1.00 77.12 93 LYS A CA 1
ATOM 715 C C . LYS A 1 93 ? -7.032 34.961 16.345 1.00 77.12 93 LYS A C 1
ATOM 717 O O . LYS A 1 93 ? -7.485 36.043 16.697 1.00 77.12 93 LYS A O 1
ATOM 722 N N . GLN A 1 94 ? -6.682 34.008 17.205 1.00 74.62 94 GLN A N 1
ATOM 723 C CA . GLN A 1 94 ? -6.805 34.160 18.655 1.00 74.62 94 GLN A CA 1
ATOM 724 C C . GLN A 1 94 ? -5.663 34.985 19.244 1.00 74.62 94 GLN A C 1
ATOM 726 O O . GLN A 1 94 ? -5.884 35.728 20.194 1.00 74.62 94 GLN A O 1
ATOM 731 N N . VAL A 1 95 ? -4.455 34.850 18.694 1.00 65.31 95 VAL A N 1
ATOM 732 C CA . VAL A 1 95 ? -3.248 35.482 19.246 1.00 65.31 95 VAL A CA 1
ATOM 733 C C . VAL A 1 95 ? -2.946 36.838 18.572 1.00 65.31 95 VAL A C 1
ATOM 735 O O . VAL A 1 95 ? -2.252 37.675 19.144 1.00 65.31 95 VAL A O 1
ATOM 738 N N . GLY A 1 96 ? -3.538 37.115 17.403 1.00 58.72 96 GLY A N 1
ATOM 739 C CA . GLY A 1 96 ? -3.453 38.409 16.718 1.00 58.72 96 GLY A CA 1
ATOM 740 C C . GLY A 1 96 ? -2.180 38.593 15.880 1.00 58.72 96 GLY A C 1
ATOM 741 O O . GLY A 1 96 ? -1.188 37.881 16.041 1.00 58.72 96 GLY A O 1
ATOM 742 N N . GLU A 1 97 ? -2.200 39.572 14.969 1.00 55.25 97 GLU A N 1
ATOM 743 C CA . GLU A 1 97 ? -1.186 39.753 13.909 1.00 55.25 97 GLU A CA 1
ATOM 744 C C . GLU A 1 97 ? 0.225 40.108 14.413 1.00 55.25 97 GLU A C 1
ATOM 746 O O . GLU A 1 97 ? 1.199 39.911 13.688 1.00 55.25 97 GLU A O 1
ATOM 751 N N . LEU A 1 98 ? 0.338 40.595 15.653 1.00 47.22 98 LEU A N 1
ATOM 752 C CA . LEU A 1 98 ? 1.586 41.074 16.262 1.00 47.22 98 LEU A CA 1
ATOM 753 C C . LEU A 1 98 ? 2.394 39.981 16.979 1.00 47.22 98 LEU A C 1
ATOM 755 O O . LEU A 1 98 ? 3.486 40.252 17.475 1.00 47.22 98 LEU A O 1
ATOM 759 N N . THR A 1 99 ? 1.881 38.751 17.059 1.00 53.34 99 THR A N 1
ATOM 760 C CA . THR A 1 99 ? 2.575 37.648 17.739 1.00 53.34 99 THR A CA 1
ATOM 761 C C . THR A 1 99 ? 3.380 36.780 16.781 1.00 53.34 99 THR A C 1
ATOM 763 O O . THR A 1 99 ? 3.116 36.708 15.579 1.00 53.34 99 THR A O 1
ATOM 766 N N . SER A 1 100 ? 4.433 36.141 17.303 1.00 58.06 100 SER A N 1
ATOM 767 C CA . SER A 1 100 ? 5.347 35.358 16.476 1.00 58.06 100 SER A CA 1
ATOM 768 C C . SER A 1 100 ? 4.596 34.228 15.757 1.00 58.06 100 SER A C 1
ATOM 770 O O . SER A 1 100 ? 3.918 33.399 16.367 1.00 58.06 100 SER A O 1
ATOM 772 N N . LYS A 1 101 ? 4.765 34.139 14.430 1.00 65.44 101 LYS A N 1
ATOM 773 C CA . LYS A 1 101 ? 4.146 33.095 13.582 1.00 65.44 101 LYS A CA 1
ATOM 774 C C . LYS A 1 101 ? 4.605 31.664 13.928 1.00 65.44 101 LYS A C 1
ATOM 776 O O . LYS A 1 101 ? 4.077 30.689 13.390 1.00 65.44 101 LYS A O 1
ATOM 781 N N . LEU A 1 102 ? 5.551 31.528 14.861 1.00 65.19 102 LEU A N 1
ATOM 782 C CA . LEU A 1 102 ? 5.988 30.271 15.466 1.00 65.19 102 LEU A CA 1
ATOM 783 C C . LEU A 1 102 ? 4.846 29.550 16.199 1.00 65.19 102 LEU A C 1
ATOM 785 O O . LEU A 1 102 ? 4.678 28.352 15.988 1.00 65.19 102 LEU A O 1
ATOM 789 N N . GLY A 1 103 ? 4.024 30.258 16.984 1.00 70.94 103 GLY A N 1
ATOM 790 C CA . GLY A 1 103 ? 2.921 29.656 17.750 1.00 70.94 103 GLY A CA 1
ATOM 791 C C . GLY A 1 103 ? 1.866 28.965 16.869 1.00 70.94 103 GLY A C 1
ATOM 792 O O . GLY A 1 103 ? 1.643 27.759 17.020 1.00 70.94 103 GLY A O 1
ATOM 793 N N . PRO A 1 104 ? 1.272 29.671 15.887 1.00 76.88 104 PRO A N 1
ATOM 794 C CA . PRO A 1 104 ? 0.336 29.080 14.929 1.00 76.88 104 PRO A CA 1
ATOM 795 C C . PRO A 1 104 ? 0.929 27.910 14.130 1.00 76.88 104 PRO A C 1
ATOM 797 O O . PRO A 1 104 ? 0.235 26.927 13.870 1.00 76.88 104 PRO A O 1
ATOM 800 N N . THR A 1 105 ? 2.218 27.975 13.777 1.00 75.94 105 THR A N 1
ATOM 801 C CA . THR A 1 105 ? 2.894 26.901 13.030 1.00 75.94 105 THR A CA 1
ATOM 802 C C . THR A 1 105 ? 3.091 25.647 13.879 1.00 75.94 105 THR A C 1
ATOM 804 O O . THR A 1 105 ? 2.876 24.541 13.388 1.00 75.94 105 THR A O 1
ATOM 807 N N . VAL A 1 106 ? 3.441 25.794 15.162 1.00 81.81 106 VAL A N 1
ATOM 808 C CA . VAL A 1 106 ? 3.550 24.666 16.101 1.00 81.81 106 VAL A CA 1
ATOM 809 C C . VAL A 1 106 ? 2.183 24.021 16.331 1.00 81.81 106 VAL A C 1
ATOM 811 O O . VAL A 1 106 ? 2.058 22.801 16.228 1.00 81.81 106 VAL A O 1
ATOM 814 N N . ALA A 1 107 ? 1.143 24.825 16.567 1.00 81.00 107 ALA A N 1
ATOM 815 C CA . ALA A 1 107 ? -0.214 24.320 16.759 1.00 81.00 107 ALA A CA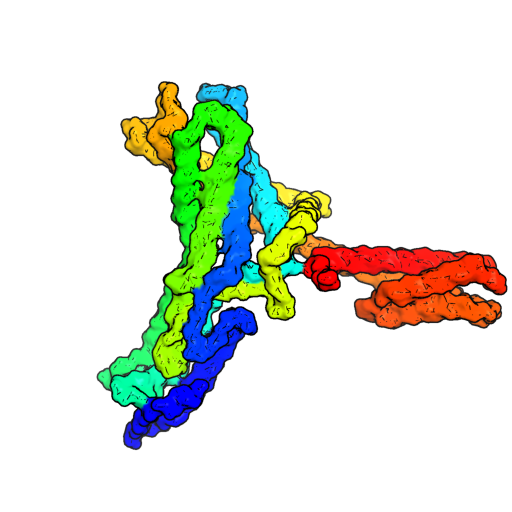 1
ATOM 816 C C . ALA A 1 107 ? -0.749 23.600 15.508 1.00 81.00 107 ALA A C 1
ATOM 818 O O . ALA A 1 107 ? -1.290 22.495 15.601 1.00 81.00 107 ALA A O 1
ATOM 819 N N . GLY A 1 108 ? -0.537 24.181 14.323 1.00 81.81 108 GLY A N 1
ATOM 820 C CA . GLY A 1 108 ? -0.876 23.544 13.053 1.00 81.81 108 GLY A CA 1
ATOM 821 C C . GLY A 1 108 ? -0.087 22.259 12.806 1.00 81.81 108 GLY A C 1
ATOM 822 O O . GLY A 1 108 ? -0.668 21.244 12.425 1.00 81.81 108 GLY A O 1
ATOM 823 N N . GLY A 1 109 ? 1.218 22.265 13.083 1.00 83.31 109 GLY A N 1
ATOM 824 C CA . GLY A 1 109 ? 2.078 21.088 12.979 1.00 83.31 109 GLY A CA 1
ATOM 825 C C . GLY A 1 109 ? 1.624 19.945 13.890 1.00 83.31 109 GLY A C 1
ATOM 826 O O . GLY A 1 109 ? 1.562 18.801 13.445 1.00 83.31 109 GLY A O 1
ATOM 827 N N . ALA A 1 110 ? 1.214 20.245 15.126 1.00 86.62 110 ALA A N 1
ATOM 828 C CA . ALA A 1 110 ? 0.701 19.246 16.060 1.00 86.62 110 ALA A CA 1
ATOM 829 C C . ALA A 1 110 ? -0.622 18.618 15.594 1.00 86.62 110 ALA A C 1
ATOM 831 O O . ALA A 1 110 ? -0.746 17.393 15.590 1.00 86.62 110 ALA A O 1
ATOM 832 N N . VAL A 1 111 ? -1.583 19.426 15.130 1.00 86.06 111 VAL A N 1
ATOM 833 C CA . VAL A 1 111 ? -2.864 18.914 14.608 1.00 86.06 111 VAL A CA 1
ATOM 834 C C . VAL A 1 111 ? -2.664 18.108 13.319 1.00 86.06 111 VAL A C 1
ATOM 836 O O . VAL A 1 111 ? -3.227 17.019 13.190 1.00 86.06 111 VAL A O 1
ATOM 839 N N . SER A 1 112 ? -1.811 18.574 12.398 1.00 85.31 112 SER A N 1
ATOM 840 C CA . SER A 1 112 ? -1.401 17.793 11.218 1.00 85.31 112 SER A CA 1
ATOM 841 C C . SER A 1 112 ? -0.704 16.488 11.605 1.00 85.31 112 SER A C 1
ATOM 843 O O . SER A 1 112 ? -0.917 15.459 10.968 1.00 85.31 112 SER A O 1
ATOM 845 N N . GLY A 1 113 ? 0.116 16.504 12.659 1.00 86.12 113 GLY A N 1
ATOM 846 C CA . GLY A 1 113 ? 0.787 15.322 13.193 1.00 86.12 113 GLY A CA 1
ATOM 847 C C . GLY A 1 113 ? -0.195 14.285 13.729 1.00 86.12 113 GLY A C 1
ATOM 848 O O . GLY A 1 113 ? -0.111 13.118 13.356 1.00 86.12 113 GLY A O 1
ATOM 849 N N . LEU A 1 114 ? -1.179 14.705 14.527 1.00 87.38 114 LEU A N 1
ATOM 850 C CA . LEU A 1 114 ? -2.247 13.823 15.011 1.00 87.38 114 LEU A CA 1
ATOM 851 C C . LEU A 1 114 ? -3.055 13.220 13.854 1.00 87.38 114 LEU A C 1
ATOM 853 O O . LEU A 1 114 ? -3.262 12.006 13.820 1.00 87.38 114 LEU A O 1
ATOM 857 N N . GLY A 1 115 ? -3.447 14.044 12.876 1.00 86.25 115 GLY A N 1
ATOM 858 C CA . GLY A 1 115 ? -4.135 13.581 11.669 1.00 86.25 115 GLY A CA 1
ATOM 859 C C . GLY A 1 115 ? -3.292 12.582 10.873 1.00 86.25 115 GLY A C 1
ATOM 860 O O . GLY A 1 115 ? -3.759 11.499 10.536 1.00 86.25 115 GLY A O 1
ATOM 861 N N . SER A 1 116 ? -2.016 12.895 10.647 1.00 86.19 116 SER A N 1
ATOM 862 C CA . SER A 1 116 ? -1.056 12.026 9.959 1.00 86.19 116 SER A CA 1
ATOM 863 C C . SER A 1 116 ? -0.889 10.671 10.654 1.00 86.19 116 SER A C 1
ATOM 865 O O . SER A 1 116 ? -0.977 9.634 9.998 1.00 86.19 116 SER A O 1
ATOM 867 N N . GLY A 1 117 ? -0.704 10.668 11.979 1.00 85.31 117 GLY A N 1
ATOM 868 C CA . GLY A 1 117 ? -0.578 9.444 12.772 1.00 85.31 117 GLY A CA 1
ATOM 869 C C . GLY A 1 117 ? -1.838 8.584 12.699 1.00 85.31 117 GLY A C 1
ATOM 870 O O . GLY A 1 117 ? -1.757 7.393 12.405 1.00 85.31 117 GLY A O 1
ATOM 871 N N . PHE A 1 118 ? -3.017 9.190 12.869 1.00 88.31 118 PHE A N 1
ATOM 872 C CA . PHE A 1 118 ? -4.291 8.484 12.732 1.00 88.31 118 PHE A CA 1
ATOM 873 C C . PHE A 1 118 ? -4.462 7.867 11.335 1.00 88.31 118 PHE A C 1
ATOM 875 O O . PHE A 1 118 ? -4.818 6.696 11.204 1.00 88.31 118 PHE A O 1
ATOM 882 N N . ILE A 1 119 ? -4.172 8.617 10.274 1.00 88.94 119 ILE A N 1
ATOM 883 C CA . ILE A 1 119 ? -4.359 8.134 8.904 1.00 88.94 119 ILE A CA 1
ATOM 884 C C . ILE A 1 119 ? -3.387 7.018 8.555 1.00 88.94 119 ILE A C 1
ATOM 886 O O . ILE A 1 119 ? -3.823 5.974 8.074 1.00 88.94 119 ILE A O 1
ATOM 890 N N . GLU A 1 120 ? -2.092 7.210 8.804 1.00 87.19 120 GLU A N 1
ATOM 891 C CA . GLU A 1 120 ? -1.077 6.229 8.418 1.00 87.19 120 GLU A CA 1
ATOM 892 C C . GLU A 1 120 ? -1.136 4.962 9.273 1.00 87.19 120 GLU A C 1
ATOM 894 O O . GLU A 1 120 ? -0.951 3.869 8.740 1.00 87.19 120 GLU A O 1
ATOM 899 N N . GLN A 1 121 ? -1.387 5.084 10.579 1.00 88.00 121 GLN A N 1
ATOM 900 C CA . GLN A 1 121 ? -1.279 3.948 11.496 1.00 88.00 121 GLN A CA 1
ATOM 901 C C . GLN A 1 121 ? -2.606 3.225 11.718 1.00 88.00 121 GLN A C 1
ATOM 903 O O . GLN A 1 121 ? -2.599 2.011 11.928 1.00 88.00 121 GLN A O 1
ATOM 908 N N . ILE A 1 122 ? -3.733 3.942 11.657 1.00 90.94 122 ILE A N 1
ATOM 909 C CA . ILE A 1 122 ? -5.054 3.402 11.991 1.00 90.94 122 ILE A CA 1
ATOM 910 C C . ILE A 1 122 ? -5.898 3.227 10.728 1.00 90.94 122 ILE A C 1
ATOM 912 O O . ILE A 1 122 ? -6.225 2.095 10.372 1.00 90.94 122 ILE A O 1
ATOM 916 N N . LEU A 1 123 ? -6.241 4.315 10.029 1.00 91.69 123 LEU A N 1
ATOM 917 C CA . LEU A 1 123 ? -7.214 4.251 8.933 1.00 91.69 123 LEU A CA 1
ATOM 918 C C . LEU A 1 123 ? -6.687 3.467 7.724 1.00 91.69 123 LEU A C 1
ATOM 920 O O . LEU A 1 123 ? -7.329 2.515 7.289 1.00 91.69 123 LEU A O 1
ATOM 924 N N . LEU A 1 124 ? -5.524 3.840 7.182 1.00 91.94 124 LEU A N 1
ATOM 925 C CA . LEU A 1 124 ? -4.962 3.175 6.002 1.00 91.94 124 LEU A CA 1
ATOM 926 C C . LEU A 1 124 ? -4.567 1.732 6.307 1.00 91.94 124 LEU A C 1
ATOM 928 O O . LEU A 1 124 ? -4.834 0.856 5.493 1.00 91.94 124 LEU A O 1
ATOM 932 N N . SER A 1 125 ? -4.025 1.462 7.498 1.00 90.81 125 SER A N 1
ATOM 933 C CA . SER A 1 125 ? -3.754 0.096 7.962 1.00 90.81 125 SER A CA 1
ATOM 934 C C . SER A 1 125 ? -5.019 -0.768 7.987 1.00 90.81 125 SER A C 1
ATOM 936 O O . SER A 1 125 ? -4.988 -1.915 7.538 1.00 90.81 125 SER A O 1
ATOM 938 N N . ALA A 1 126 ? -6.139 -0.225 8.480 1.00 91.31 126 ALA A N 1
ATOM 939 C CA . ALA A 1 126 ? -7.427 -0.914 8.493 1.00 91.31 126 ALA A CA 1
ATOM 940 C C . ALA A 1 126 ? -7.956 -1.173 7.074 1.00 91.31 126 ALA A C 1
ATOM 942 O O . ALA A 1 126 ? -8.356 -2.300 6.768 1.00 91.31 126 ALA A O 1
ATOM 943 N N . ILE A 1 127 ? -7.916 -0.155 6.206 1.00 91.88 127 ILE A N 1
ATOM 944 C CA . ILE A 1 127 ? -8.329 -0.253 4.799 1.00 91.88 127 ILE A CA 1
ATOM 945 C C . ILE A 1 127 ? -7.481 -1.301 4.066 1.00 91.88 127 ILE A C 1
ATOM 947 O O . ILE A 1 127 ? -8.040 -2.233 3.495 1.00 91.88 127 ILE A O 1
ATOM 951 N N . ASP A 1 128 ? -6.149 -1.211 4.146 1.00 90.56 128 ASP A N 1
ATOM 952 C CA . ASP A 1 128 ? -5.222 -2.137 3.486 1.00 90.56 128 ASP A CA 1
ATOM 953 C C . ASP A 1 128 ? -5.416 -3.576 3.967 1.00 90.56 128 ASP A C 1
ATOM 955 O O . ASP A 1 128 ? -5.362 -4.512 3.170 1.00 90.56 128 ASP A O 1
ATOM 959 N N . ARG A 1 129 ? -5.681 -3.786 5.260 1.00 86.81 129 ARG A N 1
ATOM 960 C CA . ARG A 1 129 ? -5.954 -5.126 5.787 1.00 86.81 129 ARG A CA 1
ATOM 961 C C . ARG A 1 129 ? -7.256 -5.692 5.228 1.00 86.81 129 ARG A C 1
ATOM 963 O O . ARG A 1 129 ? -7.268 -6.840 4.794 1.00 86.81 129 ARG A O 1
ATOM 970 N N . ARG A 1 130 ? -8.333 -4.903 5.202 1.00 87.12 130 ARG A N 1
ATOM 971 C CA . ARG A 1 130 ? -9.637 -5.355 4.691 1.00 87.12 130 ARG A CA 1
ATOM 972 C C . ARG A 1 130 ? -9.630 -5.556 3.181 1.00 87.12 130 ARG A C 1
ATOM 974 O O . ARG A 1 130 ? -10.171 -6.552 2.719 1.00 87.12 130 ARG A O 1
ATOM 981 N N . ALA A 1 131 ? -8.941 -4.695 2.439 1.00 88.38 131 ALA A N 1
ATOM 982 C CA . ALA A 1 131 ? -8.728 -4.872 1.008 1.00 88.38 131 ALA A CA 1
ATOM 983 C C . ALA A 1 131 ? -7.939 -6.159 0.710 1.00 88.38 131 ALA A C 1
ATOM 985 O O . ALA A 1 131 ? -8.342 -6.933 -0.154 1.00 88.38 131 ALA A O 1
ATOM 986 N N . ARG A 1 132 ? -6.863 -6.442 1.464 1.00 85.31 132 ARG A N 1
ATOM 987 C CA . ARG A 1 132 ? -6.099 -7.695 1.319 1.00 85.31 132 ARG A CA 1
ATOM 988 C C . ARG A 1 132 ? -6.951 -8.935 1.591 1.00 85.31 132 ARG A C 1
ATOM 990 O O . ARG A 1 132 ? -6.880 -9.878 0.814 1.00 85.31 132 ARG A O 1
ATOM 997 N N . LEU A 1 133 ? -7.758 -8.927 2.654 1.00 83.25 133 LEU A N 1
ATOM 998 C CA . LEU A 1 133 ? -8.660 -10.043 2.980 1.00 83.25 133 LEU A CA 1
ATOM 999 C C . LEU A 1 133 ? -9.772 -10.230 1.945 1.00 83.25 133 LEU A C 1
ATOM 1001 O O . LEU A 1 133 ? -10.195 -11.349 1.701 1.00 83.25 133 LEU A O 1
ATOM 1005 N N . ALA A 1 134 ? -10.207 -9.149 1.302 1.00 84.19 134 ALA A N 1
ATOM 1006 C CA . ALA A 1 134 ? -11.138 -9.202 0.182 1.00 84.19 134 ALA A CA 1
ATOM 1007 C C . ALA A 1 134 ? -10.469 -9.617 -1.145 1.00 84.19 134 ALA A C 1
ATOM 1009 O O . ALA A 1 134 ? -11.091 -9.508 -2.195 1.00 84.19 134 ALA A O 1
ATOM 1010 N N . ASN A 1 135 ? -9.205 -10.054 -1.115 1.00 87.94 135 ASN A N 1
ATOM 1011 C CA . ASN A 1 135 ? -8.411 -10.433 -2.281 1.00 87.94 135 ASN A CA 1
ATOM 1012 C C . ASN A 1 135 ? -8.290 -9.320 -3.345 1.00 87.94 135 ASN A C 1
ATOM 1014 O O . ASN A 1 135 ? -8.336 -9.574 -4.551 1.00 87.94 135 ASN A O 1
ATOM 1018 N N . MET A 1 136 ? -8.143 -8.064 -2.898 1.00 89.25 136 MET A N 1
ATOM 1019 C CA . MET A 1 136 ? -7.911 -6.909 -3.773 1.00 89.25 136 MET A CA 1
ATOM 1020 C C . MET A 1 136 ? -6.632 -7.115 -4.610 1.00 89.25 136 MET A C 1
ATOM 1022 O O . MET A 1 136 ? -5.554 -7.289 -4.028 1.00 89.25 136 MET A O 1
ATOM 1026 N N . PRO A 1 137 ? -6.710 -7.056 -5.955 1.00 89.50 137 PRO A N 1
ATOM 1027 C CA . PRO A 1 137 ? -5.528 -7.067 -6.808 1.00 89.50 137 PRO A CA 1
ATOM 1028 C C . P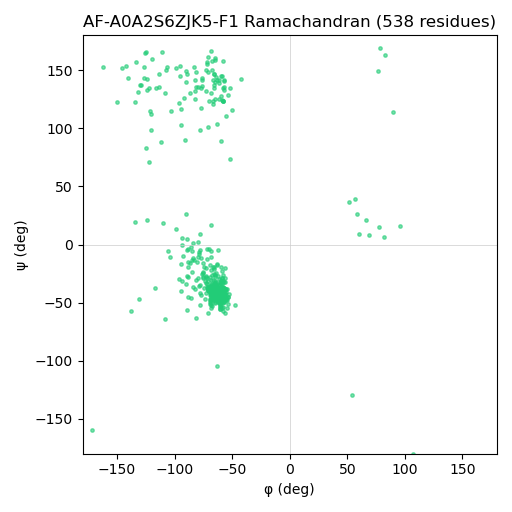RO A 1 137 ? -4.613 -5.880 -6.504 1.00 89.50 137 PRO A C 1
ATOM 1030 O O . PRO A 1 137 ? -5.082 -4.782 -6.224 1.00 89.50 137 PRO A O 1
ATOM 1033 N N . ALA A 1 138 ? -3.304 -6.071 -6.608 1.00 90.00 138 ALA A N 1
ATOM 1034 C CA . ALA A 1 138 ? -2.329 -4.997 -6.459 1.00 90.00 138 ALA A CA 1
ATOM 1035 C C . ALA A 1 138 ? -1.202 -5.145 -7.479 1.00 90.00 138 ALA A C 1
ATOM 1037 O O . ALA A 1 138 ? -0.753 -6.255 -7.771 1.00 90.00 138 ALA A O 1
ATOM 1038 N N . PHE A 1 139 ? -0.703 -4.023 -7.995 1.00 90.50 139 PHE A N 1
ATOM 1039 C CA . PHE A 1 139 ? 0.478 -4.040 -8.848 1.00 90.50 139 PHE A CA 1
ATOM 1040 C C . PHE A 1 139 ? 1.711 -4.469 -8.049 1.00 90.50 139 PHE A C 1
ATOM 1042 O O . PHE A 1 139 ? 2.102 -3.803 -7.091 1.00 90.50 139 PHE A O 1
ATOM 1049 N N . LYS A 1 140 ? 2.353 -5.560 -8.472 1.00 91.19 140 LYS A N 1
ATOM 1050 C CA . LYS A 1 140 ? 3.665 -5.990 -7.979 1.00 91.19 140 LYS A CA 1
ATOM 1051 C C . LYS A 1 140 ? 4.691 -5.945 -9.110 1.00 91.19 140 LYS A C 1
ATOM 1053 O O . LYS A 1 140 ? 4.376 -6.410 -10.209 1.00 91.19 140 LYS A O 1
ATOM 1058 N N . PRO A 1 141 ? 5.896 -5.399 -8.874 1.00 92.50 141 PRO A N 1
ATOM 1059 C CA . PRO A 1 141 ? 6.951 -5.396 -9.879 1.00 92.50 141 PRO A CA 1
ATOM 1060 C C . PRO A 1 141 ? 7.394 -6.830 -10.180 1.00 92.50 141 PRO A C 1
ATOM 1062 O O . PRO A 1 141 ? 7.518 -7.663 -9.279 1.00 92.50 141 PRO A O 1
ATOM 1065 N N . VAL A 1 142 ? 7.650 -7.116 -11.452 1.00 93.25 142 VAL A N 1
ATOM 1066 C CA . VAL A 1 142 ? 8.273 -8.376 -11.867 1.00 93.25 142 VAL A CA 1
ATOM 1067 C C . VAL A 1 142 ? 9.789 -8.243 -11.693 1.00 93.25 142 VAL A C 1
ATOM 1069 O O . VAL A 1 142 ? 10.343 -7.231 -12.125 1.00 93.25 142 VAL A O 1
ATOM 1072 N N . PRO A 1 143 ? 10.492 -9.211 -11.078 1.00 93.75 143 PRO A N 1
ATOM 1073 C CA . PRO A 1 143 ? 11.927 -9.091 -10.844 1.00 93.75 143 PRO A CA 1
ATOM 1074 C C . PRO A 1 143 ? 12.711 -8.788 -12.137 1.00 93.75 143 PRO A C 1
ATOM 1076 O O . PRO A 1 143 ? 12.568 -9.526 -13.117 1.00 93.75 143 PRO A O 1
ATOM 1079 N N . PRO A 1 144 ? 13.578 -7.753 -12.164 1.00 93.44 144 PRO A N 1
ATOM 1080 C CA . PRO A 1 144 ? 14.365 -7.416 -13.352 1.00 93.44 144 PRO A CA 1
ATOM 1081 C C . PRO A 1 144 ? 15.247 -8.562 -13.850 1.00 93.44 144 PRO A C 1
ATOM 1083 O O . PRO A 1 144 ? 15.446 -8.695 -15.051 1.00 93.44 144 PRO A O 1
ATOM 1086 N N . THR A 1 145 ? 15.726 -9.412 -12.940 1.00 92.62 145 THR A N 1
ATOM 1087 C CA . THR A 1 145 ? 16.526 -10.608 -13.244 1.00 92.62 145 THR A CA 1
ATOM 1088 C C . THR A 1 145 ? 15.748 -11.670 -14.017 1.00 92.62 145 THR A C 1
ATOM 1090 O O . THR A 1 145 ? 16.341 -12.462 -14.735 1.00 92.62 145 THR A O 1
ATOM 1093 N N . VAL A 1 146 ? 14.421 -11.689 -13.896 1.00 91.38 146 VAL A N 1
ATOM 1094 C CA . VAL A 1 146 ? 13.551 -12.599 -14.650 1.00 91.38 146 VAL A CA 1
ATOM 1095 C C . VAL A 1 146 ? 13.236 -12.021 -16.034 1.00 91.38 146 VAL A C 1
ATOM 1097 O O . VAL A 1 146 ? 13.172 -12.746 -17.029 1.00 91.38 146 VAL A O 1
ATOM 1100 N N . LEU A 1 147 ? 13.079 -10.698 -16.113 1.00 90.25 147 LEU A N 1
ATOM 1101 C CA . LEU A 1 147 ? 12.857 -9.975 -17.366 1.00 90.25 147 LEU A CA 1
ATOM 1102 C C . LEU A 1 147 ? 14.111 -10.001 -18.259 1.00 90.25 147 LEU A C 1
ATOM 1104 O O . LEU A 1 147 ? 14.024 -10.343 -19.436 1.00 90.25 147 LEU A O 1
ATOM 1108 N N . SER A 1 148 ? 15.274 -9.705 -17.681 1.00 91.62 148 SER A N 1
ATOM 1109 C CA . SER A 1 148 ? 16.585 -9.683 -18.334 1.00 91.62 148 SER A CA 1
ATOM 1110 C C . SER A 1 148 ? 17.542 -10.607 -17.571 1.00 91.62 148 SER A C 1
ATOM 1112 O O . SER A 1 148 ? 18.258 -10.127 -16.689 1.00 91.62 148 SER A O 1
ATOM 1114 N N . PRO A 1 149 ? 17.527 -11.927 -17.833 1.00 90.06 149 PRO A N 1
ATOM 1115 C CA . PRO A 1 149 ? 18.385 -12.877 -17.129 1.00 90.06 149 PRO A CA 1
ATOM 1116 C C . PRO A 1 149 ? 19.869 -12.632 -17.408 1.00 90.06 149 PRO A C 1
ATOM 1118 O O . PRO A 1 149 ? 20.235 -12.015 -18.406 1.00 90.06 149 PRO A O 1
ATOM 1121 N N . ALA A 1 150 ? 20.724 -13.125 -16.509 1.00 89.12 150 ALA A N 1
ATOM 1122 C CA . ALA A 1 150 ? 22.156 -13.214 -16.780 1.00 89.12 150 ALA A CA 1
ATOM 1123 C C . ALA A 1 150 ? 22.391 -14.091 -18.024 1.00 89.12 150 ALA A C 1
ATOM 1125 O O . ALA A 1 150 ? 21.631 -15.046 -18.215 1.00 89.12 150 ALA A O 1
ATOM 1126 N N . PRO A 1 151 ? 23.401 -13.786 -18.858 1.00 87.75 151 PRO A N 1
ATOM 1127 C CA . PRO A 1 151 ? 23.666 -14.546 -20.076 1.00 87.75 151 PRO A CA 1
ATOM 1128 C C . PRO A 1 151 ? 23.904 -16.029 -19.769 1.00 87.75 151 PRO A C 1
ATOM 1130 O O . PRO A 1 151 ? 24.540 -16.373 -18.770 1.00 87.75 151 PRO A O 1
ATOM 1133 N N . GLY A 1 152 ? 23.370 -16.900 -20.627 1.00 86.75 152 GLY A N 1
ATOM 1134 C CA . GLY A 1 152 ? 23.608 -18.339 -20.560 1.00 86.75 152 GLY A CA 1
ATOM 1135 C C . GLY A 1 152 ? 25.051 -18.735 -20.898 1.00 86.75 152 GLY A C 1
ATOM 1136 O O . GLY A 1 152 ? 25.806 -17.924 -21.444 1.00 86.75 152 GLY A O 1
ATOM 1137 N N . PRO A 1 153 ? 25.432 -19.990 -20.598 1.00 86.44 153 PRO A N 1
ATOM 1138 C CA . PRO A 1 153 ? 26.755 -20.526 -20.927 1.00 86.44 153 PRO A CA 1
ATOM 1139 C C . PRO A 1 153 ? 26.987 -20.635 -22.440 1.00 86.44 153 PRO A C 1
ATOM 1141 O O . PRO A 1 153 ? 28.128 -20.639 -22.883 1.00 86.44 153 PRO A O 1
ATOM 1144 N N . VAL A 1 154 ? 25.910 -20.672 -23.225 1.00 88.75 154 VAL A N 1
ATOM 1145 C CA . VAL A 1 154 ? 25.904 -20.623 -24.687 1.00 88.75 154 VAL A CA 1
ATOM 1146 C C . VAL A 1 154 ? 25.019 -19.456 -25.113 1.00 88.75 154 VAL A C 1
ATOM 1148 O O . VAL A 1 154 ? 23.998 -19.176 -24.479 1.00 88.75 154 VAL A O 1
ATOM 1151 N N . GLN A 1 155 ? 25.419 -18.757 -26.168 1.00 88.00 155 GLN A N 1
ATOM 1152 C CA . GLN A 1 155 ? 24.638 -17.707 -26.810 1.00 88.00 155 GLN A CA 1
ATOM 1153 C C . GLN A 1 155 ? 24.093 -18.204 -28.142 1.00 88.00 155 GLN A C 1
ATOM 1155 O O . GLN A 1 155 ? 24.678 -19.076 -28.782 1.00 88.00 155 GLN A O 1
ATOM 1160 N N . MET A 1 156 ? 22.963 -17.634 -28.548 1.00 87.19 156 MET A N 1
ATOM 1161 C CA . MET A 1 156 ? 22.327 -17.938 -29.820 1.00 87.19 156 MET A CA 1
ATOM 1162 C C . MET A 1 156 ? 22.149 -16.653 -30.615 1.00 87.19 156 MET A C 1
ATOM 1164 O O . MET A 1 156 ? 21.602 -15.671 -30.107 1.00 87.19 156 MET A O 1
ATOM 1168 N N . GLU A 1 157 ? 22.526 -16.701 -31.883 1.00 85.69 157 GLU A N 1
ATOM 1169 C CA . GLU A 1 157 ? 22.215 -15.673 -32.863 1.00 85.69 157 GLU A CA 1
ATOM 1170 C C . GLU A 1 157 ? 21.537 -16.280 -34.094 1.00 85.69 157 GLU A C 1
ATOM 1172 O O . GLU A 1 157 ? 21.715 -17.454 -34.427 1.00 85.69 157 GLU A O 1
ATOM 1177 N N . ILE A 1 158 ? 20.723 -15.466 -34.759 1.00 82.00 158 ILE A N 1
ATOM 1178 C CA . ILE A 1 158 ? 20.203 -15.778 -36.087 1.00 82.00 158 ILE A CA 1
ATOM 1179 C C . ILE A 1 158 ? 21.029 -14.938 -37.052 1.00 82.00 158 ILE A C 1
ATOM 1181 O O . ILE A 1 158 ? 20.984 -13.707 -36.992 1.00 82.00 158 ILE A O 1
ATOM 1185 N N . THR A 1 159 ? 21.811 -15.598 -37.901 1.00 79.12 159 THR A N 1
ATOM 1186 C CA . THR A 1 159 ? 22.677 -14.927 -38.868 1.00 79.12 159 THR A CA 1
ATOM 1187 C C . THR A 1 159 ? 21.833 -14.157 -39.892 1.00 79.12 159 THR A C 1
ATOM 1189 O O . THR A 1 159 ? 20.659 -14.481 -40.100 1.00 79.12 159 THR A O 1
ATOM 1192 N N . PRO A 1 160 ? 22.404 -13.171 -40.611 1.00 78.44 160 PRO A N 1
ATOM 1193 C CA . PRO A 1 160 ? 21.690 -12.452 -41.674 1.00 78.44 160 PRO A CA 1
ATOM 1194 C C . PRO A 1 160 ? 21.118 -13.362 -42.775 1.00 78.44 160 PRO A C 1
ATOM 1196 O O . PRO A 1 160 ? 20.205 -12.972 -43.494 1.00 78.44 160 PRO A O 1
ATOM 1199 N N . GLN A 1 161 ? 21.645 -14.583 -42.894 1.00 80.00 161 GLN A N 1
ATOM 1200 C CA . GLN A 1 161 ? 21.215 -15.621 -43.835 1.00 80.00 161 GLN A CA 1
ATOM 1201 C C . GLN A 1 161 ? 20.019 -16.440 -43.311 1.00 80.00 161 GLN A C 1
ATOM 1203 O O . GLN A 1 161 ? 19.584 -17.376 -43.974 1.00 80.00 161 GLN A O 1
ATOM 1208 N N . GLY A 1 162 ? 19.499 -16.123 -42.120 1.00 78.75 162 GLY A N 1
ATOM 1209 C CA . GLY A 1 162 ? 18.376 -16.824 -41.495 1.00 78.75 162 GLY A CA 1
ATOM 1210 C C . GLY A 1 162 ? 18.746 -18.162 -40.851 1.00 78.75 162 GLY A C 1
ATOM 1211 O O . GLY A 1 162 ? 17.854 -18.952 -40.547 1.00 78.75 162 GLY A O 1
ATOM 1212 N N . ARG A 1 163 ? 20.040 -18.432 -40.634 1.00 84.75 163 ARG A N 1
ATOM 1213 C CA . ARG A 1 163 ? 20.517 -19.663 -39.985 1.00 84.75 163 ARG A CA 1
ATOM 1214 C C . ARG A 1 163 ? 20.741 -19.429 -38.501 1.00 84.75 163 ARG A C 1
ATOM 1216 O O . ARG A 1 163 ? 21.174 -18.351 -38.103 1.00 84.75 163 ARG A O 1
ATOM 1223 N N . LYS A 1 164 ? 20.473 -20.440 -37.677 1.00 86.81 164 LYS A N 1
ATOM 1224 C CA . LYS A 1 164 ? 20.797 -20.385 -36.245 1.00 86.81 164 LYS A CA 1
ATOM 1225 C C . LYS A 1 164 ? 22.268 -20.735 -36.033 1.00 86.81 164 LYS A C 1
ATOM 1227 O O . LYS A 1 164 ? 22.781 -21.682 -36.639 1.00 86.81 164 LYS A O 1
ATOM 1232 N N . HIS A 1 165 ? 22.937 -19.967 -35.189 1.00 86.69 165 HIS A N 1
ATOM 1233 C CA . HIS A 1 165 ? 24.316 -20.198 -34.789 1.00 86.69 165 HIS A CA 1
ATOM 1234 C C . HIS A 1 165 ? 24.426 -20.106 -33.267 1.00 86.69 165 HIS A C 1
ATOM 1236 O O . HIS A 1 165 ? 23.918 -19.165 -32.651 1.00 86.69 165 HIS A O 1
ATOM 1242 N N . PHE A 1 166 ? 25.068 -21.106 -32.673 1.00 87.62 166 PHE A N 1
ATOM 1243 C CA . PHE A 1 166 ? 25.335 -21.185 -31.247 1.00 87.62 166 PHE A CA 1
ATOM 1244 C C . PHE A 1 166 ? 26.832 -21.089 -30.996 1.00 87.62 166 PHE A C 1
ATOM 1246 O O . PHE A 1 166 ? 27.627 -21.747 -31.669 1.00 87.62 166 PHE A O 1
ATOM 1253 N N . TRP A 1 167 ? 27.210 -20.297 -30.001 1.00 86.88 167 TRP A N 1
ATOM 1254 C CA . TRP A 1 167 ? 28.608 -20.087 -29.644 1.00 86.88 167 TRP A CA 1
ATOM 1255 C C . TRP A 1 167 ? 28.765 -19.908 -28.137 1.00 86.88 167 TRP A C 1
ATOM 1257 O O . TRP A 1 167 ? 27.851 -19.457 -27.440 1.00 86.88 167 TRP A O 1
ATOM 1267 N N . ARG A 1 168 ? 29.938 -20.277 -27.617 1.00 87.94 168 ARG A N 1
ATOM 1268 C CA . ARG A 1 168 ? 30.274 -20.107 -26.203 1.00 87.94 168 ARG A CA 1
ATOM 1269 C C . ARG A 1 168 ? 31.074 -18.816 -26.017 1.00 87.94 168 ARG A C 1
ATOM 1271 O O . ARG A 1 168 ? 32.143 -18.684 -26.615 1.00 87.94 168 ARG A O 1
ATOM 1278 N N . PRO A 1 169 ? 30.602 -17.874 -25.188 1.00 85.31 169 PRO A N 1
ATOM 1279 C CA . PRO A 1 169 ? 31.349 -16.662 -24.919 1.00 85.31 169 PRO A CA 1
ATOM 1280 C C . PRO A 1 169 ? 32.610 -16.957 -24.111 1.00 85.31 169 PRO A C 1
ATOM 1282 O O . PRO A 1 169 ? 32.570 -17.622 -23.073 1.00 85.31 169 PRO A O 1
ATOM 1285 N N . LEU A 1 170 ? 33.732 -16.424 -24.588 1.00 83.25 170 LEU A N 1
ATOM 1286 C CA . LEU A 1 170 ? 35.008 -16.453 -23.880 1.00 83.25 170 LEU A CA 1
ATOM 1287 C C . LEU A 1 170 ? 34.973 -15.485 -22.692 1.00 83.25 170 LEU A C 1
ATOM 1289 O O . LEU A 1 170 ? 34.281 -14.464 -22.725 1.00 83.25 170 LEU A O 1
ATOM 1293 N N . ARG A 1 171 ? 35.727 -15.793 -21.636 1.00 79.81 171 ARG A N 1
ATOM 1294 C CA . ARG A 1 171 ? 35.938 -14.866 -20.509 1.00 79.81 171 ARG A CA 1
ATOM 1295 C C . ARG A 1 171 ? 37.062 -13.884 -20.836 1.00 79.81 171 ARG A C 1
ATOM 1297 O O . ARG A 1 171 ? 37.982 -14.259 -21.559 1.00 79.81 171 ARG A O 1
ATOM 1304 N N . ASP A 1 172 ? 37.056 -12.682 -20.259 1.00 73.81 172 ASP A N 1
ATOM 1305 C CA . ASP A 1 172 ? 38.025 -11.626 -20.616 1.00 73.81 172 ASP A CA 1
ATOM 1306 C C . ASP A 1 172 ? 39.491 -12.078 -20.476 1.00 73.81 172 ASP A C 1
ATOM 1308 O O . ASP A 1 172 ? 40.328 -11.802 -21.332 1.00 73.81 172 ASP A O 1
ATOM 1312 N N . HIS A 1 173 ? 39.806 -12.868 -19.444 1.00 71.75 173 HIS A N 1
ATOM 1313 C CA . HIS A 1 173 ? 41.154 -13.411 -19.225 1.00 71.75 173 HIS A CA 1
ATOM 1314 C C . HIS A 1 173 ? 41.585 -14.469 -20.255 1.00 71.75 173 HIS A C 1
ATOM 1316 O O . HIS A 1 173 ? 42.770 -14.767 -20.358 1.00 71.75 173 HIS A O 1
ATOM 1322 N N . GLN A 1 174 ? 40.647 -15.053 -21.003 1.00 66.81 174 GLN A N 1
ATOM 1323 C CA . GLN A 1 174 ? 40.921 -16.049 -22.043 1.00 66.81 174 GLN A CA 1
ATOM 1324 C C . GLN A 1 174 ? 41.171 -15.388 -23.406 1.00 66.81 174 GLN A C 1
ATOM 1326 O O . GLN A 1 174 ? 41.915 -15.937 -24.215 1.00 66.81 174 GLN A O 1
ATOM 1331 N N . VAL A 1 175 ? 40.613 -14.194 -23.643 1.00 64.06 175 VAL A N 1
ATOM 1332 C CA . VAL A 1 175 ? 40.779 -13.439 -24.900 1.00 64.06 175 VAL A CA 1
ATOM 1333 C C . VAL A 1 175 ? 42.219 -12.956 -25.087 1.00 64.06 175 VAL A C 1
ATOM 1335 O O . VAL A 1 175 ? 42.737 -12.980 -26.196 1.00 64.06 175 VAL A O 1
ATOM 1338 N N . SER A 1 176 ? 42.926 -12.615 -24.008 1.00 57.88 176 SER A N 1
ATOM 1339 C CA . SER A 1 176 ? 44.340 -12.204 -24.071 1.00 57.88 176 SER A CA 1
ATOM 1340 C C . SER A 1 176 ? 45.293 -13.298 -24.581 1.00 57.88 176 SER A C 1
ATOM 1342 O O . SER A 1 176 ? 46.416 -12.991 -24.976 1.00 57.88 176 SER A O 1
ATOM 1344 N N . HIS A 1 177 ? 44.870 -14.567 -24.566 1.00 53.62 177 HIS A N 1
ATOM 1345 C CA . HIS A 1 177 ? 45.678 -15.721 -24.978 1.00 53.62 177 HIS A CA 1
ATOM 1346 C C . HIS A 1 177 ? 45.299 -16.282 -26.357 1.00 53.62 177 HIS A C 1
ATOM 1348 O O . HIS A 1 177 ? 46.036 -17.096 -26.908 1.00 53.62 177 HIS A O 1
ATOM 1354 N N . VAL A 1 178 ? 44.177 -15.838 -26.925 1.00 55.69 178 VAL A N 1
ATOM 1355 C CA . VAL A 1 178 ? 43.648 -16.287 -28.215 1.00 55.69 178 VAL A CA 1
ATOM 1356 C C . VAL A 1 178 ? 43.567 -15.041 -29.088 1.00 55.69 178 VAL A C 1
ATOM 1358 O O . VAL A 1 178 ? 42.668 -14.229 -28.908 1.00 55.69 178 VAL A O 1
ATOM 1361 N N . GLY A 1 179 ? 44.563 -14.832 -29.956 1.00 45.50 179 GLY A N 1
ATOM 1362 C CA . GLY A 1 179 ? 44.686 -13.625 -30.785 1.00 45.50 179 GLY A CA 1
ATOM 1363 C C . GLY A 1 179 ? 43.352 -13.167 -31.392 1.00 45.50 179 GLY A C 1
ATOM 1364 O O . GLY A 1 179 ? 42.524 -13.997 -31.755 1.00 45.50 179 GLY A O 1
ATOM 1365 N N . ALA A 1 180 ? 43.160 -11.845 -31.453 1.00 44.19 180 ALA A N 1
ATOM 1366 C CA . ALA A 1 180 ? 41.919 -11.116 -31.738 1.00 44.19 180 ALA A CA 1
ATOM 1367 C C . ALA A 1 180 ? 41.154 -11.539 -33.017 1.00 44.19 180 ALA A C 1
ATOM 1369 O O . ALA A 1 180 ? 41.127 -10.801 -33.994 1.00 44.19 180 ALA A O 1
ATOM 1370 N N . ASN A 1 181 ? 40.498 -12.701 -32.990 1.00 44.50 181 ASN A N 1
ATOM 1371 C CA . ASN A 1 181 ? 39.750 -13.271 -34.119 1.00 44.50 181 ASN A CA 1
ATOM 1372 C C . ASN A 1 181 ? 38.278 -13.582 -33.783 1.00 44.50 181 ASN A C 1
ATOM 1374 O O . ASN A 1 181 ? 37.651 -14.394 -34.457 1.00 44.50 181 ASN A O 1
ATOM 1378 N N . GLY A 1 182 ? 37.707 -12.958 -32.752 1.00 55.62 182 GLY A N 1
ATOM 1379 C CA . GLY A 1 182 ? 36.282 -13.087 -32.442 1.00 55.62 182 GLY A CA 1
ATOM 1380 C C . GLY A 1 182 ? 35.579 -11.736 -32.470 1.00 55.62 182 GLY A C 1
ATOM 1381 O O . GLY A 1 182 ? 35.803 -10.931 -31.574 1.00 55.62 182 GLY A O 1
ATOM 1382 N N . ASP A 1 183 ? 34.684 -11.523 -33.440 1.00 66.69 183 ASP A N 1
ATOM 1383 C CA . ASP A 1 183 ? 33.741 -10.385 -33.468 1.00 66.69 183 ASP A CA 1
ATOM 1384 C C . ASP A 1 183 ? 32.646 -10.494 -32.380 1.00 66.69 183 ASP A C 1
ATOM 1386 O O . ASP A 1 183 ? 31.820 -9.594 -32.209 1.00 66.69 183 ASP A O 1
ATOM 1390 N N . HIS A 1 184 ? 32.621 -11.599 -31.624 1.00 75.38 184 HIS A N 1
ATOM 1391 C CA . HIS A 1 184 ? 31.613 -11.875 -30.604 1.00 75.38 184 HIS A CA 1
ATOM 1392 C C . HIS A 1 184 ? 32.012 -11.334 -29.217 1.00 75.38 184 HIS A C 1
ATOM 1394 O O . HIS A 1 184 ? 33.168 -11.463 -28.805 1.00 75.38 184 HIS A O 1
ATOM 1400 N N . PRO A 1 185 ? 31.063 -10.757 -28.452 1.00 82.38 185 PRO A N 1
ATOM 1401 C CA . PRO A 1 185 ? 31.342 -10.184 -27.139 1.00 82.38 185 PRO A CA 1
ATOM 1402 C C . PRO A 1 185 ? 31.720 -11.248 -26.100 1.00 82.38 185 PRO A C 1
ATOM 1404 O O . PRO A 1 185 ? 31.239 -12.382 -26.130 1.00 82.38 185 PRO A O 1
ATOM 1407 N N . THR A 1 186 ? 32.542 -10.859 -25.127 1.00 85.50 186 THR A N 1
ATOM 1408 C CA . THR A 1 186 ? 32.932 -11.728 -24.009 1.00 85.50 186 THR A CA 1
ATOM 1409 C C . THR A 1 186 ? 31.779 -11.964 -23.036 1.00 85.50 186 THR A C 1
ATOM 1411 O O . THR A 1 186 ? 30.800 -11.212 -22.989 1.00 85.50 186 THR A O 1
ATOM 1414 N N . LEU A 1 187 ? 31.893 -13.011 -22.213 1.00 86.88 187 LEU A N 1
ATOM 1415 C CA . LEU A 1 187 ? 30.902 -13.315 -21.181 1.00 86.88 187 LEU A CA 1
ATOM 1416 C C . LEU A 1 187 ? 30.763 -12.151 -20.191 1.00 86.88 187 LEU A C 1
ATOM 1418 O O . LEU A 1 187 ? 29.645 -11.814 -19.803 1.00 86.88 187 LEU A O 1
ATOM 1422 N N . ASP A 1 188 ? 31.877 -11.522 -19.819 1.00 86.75 188 ASP A N 1
ATOM 1423 C CA . ASP A 1 188 ? 31.906 -10.397 -18.883 1.00 86.75 188 ASP A CA 1
ATOM 1424 C C . ASP A 1 188 ? 31.217 -9.159 -19.489 1.00 86.75 188 ASP A C 1
ATOM 1426 O O . ASP A 1 188 ? 30.400 -8.511 -18.827 1.00 86.75 188 ASP A O 1
ATOM 1430 N N . ALA A 1 189 ? 31.426 -8.891 -20.785 1.00 86.94 189 ALA A N 1
ATOM 1431 C CA . ALA A 1 189 ? 30.709 -7.842 -21.510 1.00 86.94 189 ALA A CA 1
ATOM 1432 C C . ALA A 1 189 ? 29.193 -8.111 -21.574 1.00 86.94 189 ALA A C 1
ATOM 1434 O O . ALA A 1 189 ? 28.387 -7.218 -21.299 1.00 86.94 189 ALA A O 1
ATOM 1435 N N . LEU A 1 190 ? 28.786 -9.350 -21.871 1.00 88.25 190 LEU A N 1
ATOM 1436 C CA . LEU A 1 190 ? 27.376 -9.755 -21.883 1.00 88.25 190 LEU A CA 1
ATOM 1437 C C . LEU A 1 190 ? 26.728 -9.637 -20.496 1.00 88.25 190 LEU A C 1
ATOM 1439 O O . LEU A 1 190 ? 25.577 -9.206 -20.379 1.00 88.25 190 LEU A O 1
ATOM 1443 N N . GLN A 1 191 ? 27.461 -9.978 -19.433 1.00 91.19 191 GLN A N 1
ATOM 1444 C CA . GLN A 1 191 ? 27.006 -9.787 -18.056 1.00 91.19 191 GLN A CA 1
ATOM 1445 C C . GLN A 1 191 ? 26.838 -8.303 -17.724 1.00 91.19 191 GLN A C 1
ATOM 1447 O O . GLN A 1 191 ? 25.827 -7.932 -17.126 1.00 91.19 191 GLN A O 1
ATOM 1452 N N . GLY A 1 192 ? 27.776 -7.453 -18.151 1.00 89.19 192 GLY A N 1
ATOM 1453 C CA . GLY A 1 192 ? 27.682 -6.001 -18.010 1.00 89.19 192 GLY A CA 1
ATOM 1454 C C . GLY A 1 192 ? 26.416 -5.440 -18.660 1.00 89.19 192 GLY A C 1
ATOM 1455 O O . GLY A 1 192 ? 25.631 -4.758 -17.999 1.00 89.19 192 GLY A O 1
ATOM 1456 N N . VAL A 1 193 ? 26.150 -5.817 -19.915 1.00 89.94 193 VAL A N 1
ATOM 1457 C CA . VAL A 1 193 ? 24.940 -5.403 -20.648 1.00 89.94 193 VAL A CA 1
ATOM 1458 C C . VAL A 1 193 ? 23.665 -5.872 -19.940 1.00 89.94 193 VAL A C 1
ATOM 1460 O O . VAL A 1 193 ? 22.733 -5.083 -19.755 1.00 89.94 193 VAL A O 1
ATOM 1463 N N . ALA A 1 194 ? 23.615 -7.135 -19.505 1.00 90.31 194 ALA A N 1
ATOM 1464 C CA . ALA A 1 194 ? 22.466 -7.671 -18.778 1.00 90.31 194 ALA A CA 1
ATOM 1465 C C . ALA A 1 194 ? 22.239 -6.929 -17.450 1.00 90.31 194 ALA A C 1
ATOM 1467 O O . ALA A 1 194 ? 21.103 -6.576 -17.122 1.00 90.31 194 ALA A O 1
ATOM 1468 N N . HIS A 1 195 ? 23.306 -6.637 -16.704 1.00 93.00 195 HIS A N 1
ATOM 1469 C CA . HIS A 1 195 ? 23.237 -5.918 -15.431 1.00 93.00 195 HIS A CA 1
ATOM 1470 C C . HIS A 1 195 ? 22.777 -4.470 -15.605 1.00 93.00 195 HIS A C 1
ATOM 1472 O O . HIS A 1 195 ? 21.919 -3.989 -14.860 1.00 93.00 195 HIS A O 1
ATOM 1478 N N . ASP A 1 196 ? 23.274 -3.776 -16.626 1.00 93.88 196 ASP A N 1
ATOM 1479 C CA . ASP A 1 196 ? 22.834 -2.419 -16.942 1.00 93.88 196 ASP A CA 1
ATOM 1480 C C . ASP A 1 196 ? 21.369 -2.392 -17.383 1.00 93.88 196 ASP A C 1
ATOM 1482 O O . ASP A 1 196 ? 20.602 -1.523 -16.952 1.00 93.88 196 ASP A O 1
ATOM 1486 N N . ARG A 1 197 ? 20.919 -3.397 -18.145 1.00 91.62 197 ARG A N 1
ATOM 1487 C CA . ARG A 1 197 ? 19.502 -3.555 -18.492 1.00 91.62 197 ARG A CA 1
ATOM 1488 C C . ARG A 1 197 ? 18.642 -3.794 -17.251 1.00 91.62 197 ARG A C 1
ATOM 1490 O O . ARG A 1 197 ? 17.610 -3.140 -17.089 1.00 91.62 197 ARG A O 1
ATOM 1497 N N . GLN A 1 198 ? 19.073 -4.667 -16.340 1.00 94.38 198 GLN A N 1
ATOM 1498 C CA . GLN A 1 198 ? 18.391 -4.900 -15.064 1.00 94.38 198 GLN A CA 1
ATOM 1499 C C . GLN A 1 198 ?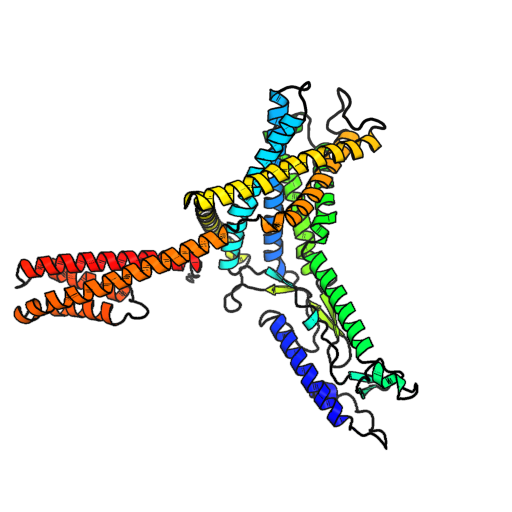 18.304 -3.618 -14.226 1.00 94.38 198 GLN A C 1
ATOM 1501 O O . GLN A 1 198 ? 17.241 -3.315 -13.679 1.00 94.38 198 GLN A O 1
ATOM 1506 N N . ARG A 1 199 ? 19.379 -2.820 -14.161 1.00 93.50 199 ARG A N 1
ATOM 1507 C CA . ARG A 1 199 ? 19.389 -1.516 -13.477 1.00 93.50 199 ARG A CA 1
ATOM 1508 C C . ARG A 1 199 ? 18.398 -0.537 -14.097 1.00 93.50 199 ARG A C 1
ATOM 1510 O O . ARG A 1 199 ? 17.648 0.096 -13.354 1.00 93.50 199 ARG A O 1
ATOM 1517 N N . GLN A 1 200 ? 18.348 -0.434 -15.425 1.00 92.06 200 GLN A N 1
ATOM 1518 C CA . GLN A 1 200 ? 17.387 0.427 -16.126 1.00 92.06 200 GLN A CA 1
ATOM 1519 C C . GLN A 1 200 ? 15.936 0.019 -15.826 1.00 92.06 200 GLN A C 1
ATOM 1521 O O . GLN A 1 200 ? 15.099 0.871 -15.520 1.00 92.06 200 GLN A O 1
ATOM 1526 N N . LEU A 1 201 ? 15.634 -1.283 -15.863 1.00 92.62 201 LEU A N 1
ATOM 1527 C CA . LEU A 1 201 ? 14.308 -1.816 -15.533 1.00 92.62 201 LEU A CA 1
ATOM 1528 C C . LEU A 1 201 ? 13.935 -1.533 -14.073 1.00 92.62 201 LEU A C 1
ATOM 1530 O O . LEU A 1 201 ? 12.844 -1.033 -13.801 1.00 92.62 201 LEU A O 1
ATOM 1534 N N . LEU A 1 202 ? 14.865 -1.767 -13.145 1.00 91.88 202 LEU A N 1
ATOM 1535 C CA . LEU A 1 202 ? 14.691 -1.472 -11.725 1.00 91.88 202 LEU A CA 1
ATOM 1536 C C . LEU A 1 202 ? 14.430 0.023 -11.484 1.00 91.88 202 LEU A C 1
ATOM 1538 O O . LEU A 1 202 ? 13.579 0.381 -10.674 1.00 91.88 202 LEU A O 1
ATOM 1542 N N . GLN A 1 203 ? 15.158 0.911 -12.166 1.00 89.19 203 GLN A N 1
ATOM 1543 C CA . GLN A 1 203 ? 14.960 2.358 -12.061 1.00 89.19 203 GLN A CA 1
ATOM 1544 C C . GLN A 1 203 ? 13.572 2.772 -12.558 1.00 89.19 203 GLN A C 1
ATOM 1546 O O . GLN A 1 203 ? 12.885 3.529 -11.872 1.00 89.19 203 GLN A O 1
ATOM 1551 N N . ARG A 1 204 ? 13.121 2.230 -13.698 1.00 87.62 204 ARG A N 1
ATOM 1552 C CA . ARG A 1 204 ? 11.763 2.464 -14.216 1.00 87.62 204 ARG A CA 1
ATOM 1553 C C . ARG A 1 204 ? 10.687 1.963 -13.255 1.00 87.62 204 ARG A C 1
ATOM 1555 O O . ARG A 1 204 ? 9.729 2.686 -12.991 1.00 87.62 204 ARG A O 1
ATOM 1562 N N . GLN A 1 205 ? 10.858 0.765 -12.697 1.00 90.38 205 GLN A N 1
ATOM 1563 C CA . GLN A 1 205 ? 9.935 0.223 -11.699 1.00 90.38 205 GLN A CA 1
ATOM 1564 C C . GLN A 1 205 ? 9.882 1.114 -10.456 1.00 90.38 205 GLN A C 1
ATOM 1566 O O . GLN A 1 205 ? 8.803 1.565 -10.091 1.00 90.38 205 GLN A O 1
ATOM 1571 N N . LYS A 1 206 ? 11.035 1.483 -9.881 1.00 86.69 206 LYS A N 1
ATOM 1572 C CA . LYS A 1 206 ? 11.122 2.396 -8.725 1.00 86.69 206 LYS A CA 1
ATOM 1573 C C . LYS A 1 206 ? 10.463 3.753 -8.984 1.00 86.69 206 LYS A C 1
ATOM 1575 O O . LYS A 1 206 ? 9.866 4.333 -8.075 1.00 86.69 206 LYS A O 1
ATOM 1580 N N . LEU A 1 207 ? 10.585 4.274 -10.206 1.00 82.44 207 LEU A N 1
ATOM 1581 C CA . LEU A 1 207 ? 9.944 5.521 -10.618 1.00 82.44 207 LEU A CA 1
ATOM 1582 C C . LEU A 1 207 ? 8.414 5.393 -10.566 1.00 82.44 207 LEU A C 1
ATOM 1584 O O . LEU A 1 207 ? 7.760 6.237 -9.955 1.00 82.44 207 LEU A O 1
ATOM 1588 N N . MET A 1 208 ? 7.863 4.308 -11.115 1.00 81.88 208 MET A N 1
ATOM 1589 C CA . MET A 1 208 ? 6.420 4.026 -11.114 1.00 81.88 208 MET A CA 1
ATOM 1590 C C . MET A 1 208 ? 5.873 3.555 -9.758 1.00 81.88 208 MET A C 1
ATOM 1592 O O . MET A 1 208 ? 4.695 3.743 -9.474 1.00 81.88 208 MET A O 1
ATOM 1596 N N . GLU A 1 209 ? 6.708 2.990 -8.886 1.00 83.31 209 GLU A N 1
ATOM 1597 C CA . GLU A 1 209 ? 6.361 2.682 -7.490 1.00 83.31 209 GLU A CA 1
ATOM 1598 C C . GLU A 1 209 ? 6.237 3.936 -6.606 1.00 83.31 209 GLU A C 1
ATOM 1600 O O . GLU A 1 209 ? 5.868 3.835 -5.436 1.00 83.31 209 GLU A O 1
ATOM 1605 N N . GLY A 1 210 ? 6.527 5.122 -7.150 1.00 71.94 210 GLY A N 1
ATOM 1606 C CA . GLY A 1 210 ? 6.333 6.393 -6.460 1.00 71.94 210 GLY A CA 1
ATOM 1607 C C . GLY A 1 210 ? 7.580 6.939 -5.758 1.00 71.94 210 GLY A C 1
ATOM 1608 O O . GLY A 1 210 ? 7.478 7.859 -4.947 1.00 71.94 210 GLY A O 1
ATOM 1609 N N . LYS A 1 211 ? 8.792 6.446 -6.062 1.00 69.44 211 LYS A N 1
ATOM 1610 C CA . LYS A 1 211 ? 10.014 7.095 -5.535 1.00 69.44 211 LYS A CA 1
ATOM 1611 C C . LYS A 1 211 ? 10.255 8.462 -6.176 1.00 69.44 211 LYS A C 1
ATOM 1613 O O . LYS A 1 211 ? 10.549 9.414 -5.467 1.00 69.44 211 LYS A O 1
ATOM 1618 N N . ALA A 1 212 ? 10.058 8.581 -7.491 1.00 60.78 212 ALA A N 1
ATOM 1619 C CA . ALA A 1 212 ? 10.128 9.872 -8.186 1.00 60.78 212 ALA A CA 1
ATOM 1620 C C . ALA A 1 212 ? 8.908 10.765 -7.887 1.00 60.78 212 ALA A C 1
ATOM 1622 O O . ALA A 1 212 ? 9.018 11.992 -7.884 1.00 60.78 212 ALA A O 1
ATOM 1623 N N . GLU A 1 213 ? 7.754 10.151 -7.586 1.00 65.94 213 GLU A N 1
ATOM 1624 C CA . GLU A 1 213 ? 6.556 10.849 -7.104 1.00 65.94 213 GLU A CA 1
ATOM 1625 C C . GLU A 1 213 ? 6.881 11.714 -5.890 1.00 65.94 213 GLU A C 1
ATOM 1627 O O . GLU A 1 213 ? 6.559 12.901 -5.866 1.00 65.94 213 GLU A O 1
ATOM 1632 N N . ALA A 1 214 ? 7.538 11.104 -4.904 1.00 62.00 214 ALA A N 1
ATOM 1633 C CA . ALA A 1 214 ? 7.868 11.732 -3.639 1.00 62.00 214 ALA A CA 1
ATOM 1634 C C . ALA A 1 214 ? 8.847 12.910 -3.788 1.00 62.00 214 ALA A C 1
ATOM 1636 O O . ALA A 1 214 ? 8.818 13.829 -2.969 1.00 62.00 214 ALA A O 1
ATOM 1637 N N . THR A 1 215 ? 9.689 12.891 -4.825 1.00 65.56 215 THR A N 1
ATOM 1638 C CA . THR A 1 215 ? 10.722 13.908 -5.059 1.00 65.56 215 THR A CA 1
ATOM 1639 C C . THR A 1 215 ? 10.234 15.073 -5.917 1.00 65.56 215 THR A C 1
ATOM 1641 O O . THR A 1 215 ? 10.683 16.194 -5.701 1.00 65.56 215 THR A O 1
ATOM 1644 N N . PHE A 1 216 ? 9.334 14.843 -6.883 1.00 74.69 216 PHE A N 1
ATOM 1645 C CA . PHE A 1 216 ? 8.960 15.891 -7.841 1.00 74.69 216 PHE A CA 1
ATOM 1646 C C . PHE A 1 216 ? 7.461 15.970 -8.141 1.00 74.69 216 PHE A C 1
ATOM 1648 O O . PHE A 1 216 ? 6.857 17.017 -7.920 1.00 74.69 216 PHE A O 1
ATOM 1655 N N . LEU A 1 217 ? 6.837 14.882 -8.612 1.00 79.31 217 LEU A N 1
ATOM 1656 C CA . LEU A 1 217 ? 5.462 14.936 -9.132 1.00 79.31 217 LEU A CA 1
ATOM 1657 C C . LEU A 1 217 ? 4.437 15.339 -8.061 1.00 79.31 217 LEU A C 1
ATOM 1659 O O . LEU A 1 217 ? 3.600 16.203 -8.312 1.00 79.31 217 LEU A O 1
ATOM 1663 N N . ARG A 1 218 ? 4.507 14.739 -6.867 1.00 82.06 218 ARG A N 1
ATOM 1664 C CA . ARG A 1 218 ? 3.569 15.040 -5.779 1.00 82.06 218 ARG A CA 1
ATOM 1665 C C . ARG A 1 218 ? 3.759 16.459 -5.236 1.00 82.06 218 ARG A C 1
ATOM 1667 O O . ARG A 1 218 ? 2.769 17.187 -5.234 1.00 82.06 218 ARG A O 1
ATOM 1674 N N . PRO A 1 219 ? 4.976 16.900 -4.852 1.00 82.88 219 PRO A N 1
ATOM 1675 C CA . PRO A 1 219 ? 5.204 18.291 -4.457 1.00 82.88 219 PRO A CA 1
ATOM 1676 C C . PRO A 1 219 ? 4.716 19.310 -5.495 1.00 82.88 219 PRO A C 1
ATOM 1678 O O . PRO A 1 219 ? 4.078 20.298 -5.127 1.00 82.88 219 PRO A O 1
ATOM 1681 N N . LEU A 1 220 ? 4.974 19.055 -6.785 1.00 85.81 220 LEU A N 1
ATOM 1682 C CA . LEU A 1 220 ? 4.540 19.905 -7.894 1.00 85.81 220 LEU A CA 1
ATOM 1683 C C . LEU A 1 220 ? 3.011 20.008 -7.948 1.00 85.81 220 LEU A C 1
ATOM 1685 O O . LEU A 1 220 ? 2.468 21.109 -7.887 1.00 85.81 220 LEU A O 1
ATOM 1689 N N . LEU A 1 221 ? 2.309 18.872 -8.019 1.00 82.94 221 LEU A N 1
ATOM 1690 C CA . LEU A 1 221 ? 0.849 18.845 -8.121 1.00 82.94 221 LEU A CA 1
ATOM 1691 C C . LEU A 1 221 ? 0.185 19.442 -6.877 1.00 82.94 221 LEU A C 1
ATOM 1693 O O . LEU A 1 221 ? -0.707 20.277 -7.011 1.00 82.94 221 LEU A O 1
ATOM 1697 N N . THR A 1 222 ? 0.638 19.097 -5.670 1.00 80.56 222 THR A N 1
ATOM 1698 C CA . THR A 1 222 ? 0.111 19.696 -4.434 1.00 80.56 222 THR A CA 1
ATOM 1699 C C . THR A 1 222 ? 0.322 21.213 -4.427 1.00 80.56 222 THR A C 1
ATOM 1701 O O . THR A 1 222 ? -0.603 21.962 -4.100 1.00 80.56 222 THR A O 1
ATOM 1704 N N . GLY A 1 223 ? 1.511 21.679 -4.830 1.00 80.81 223 GLY A N 1
ATOM 1705 C CA . GLY A 1 223 ? 1.821 23.095 -5.022 1.00 80.81 223 GL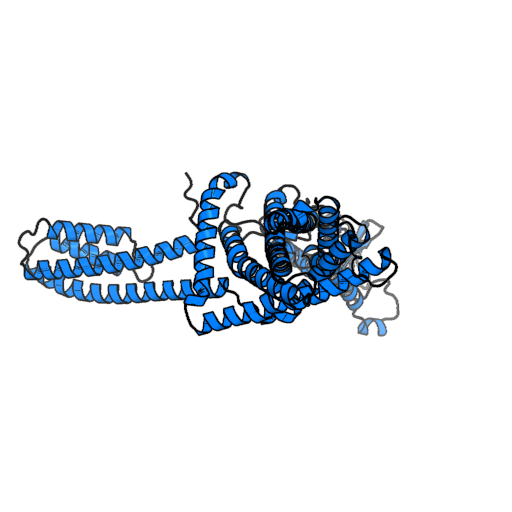Y A CA 1
ATOM 1706 C C . GLY A 1 223 ? 0.838 23.779 -5.962 1.00 80.81 223 GLY A C 1
ATOM 1707 O O . GLY A 1 223 ? 0.206 24.769 -5.585 1.00 80.81 223 GLY A O 1
ATOM 1708 N N . THR A 1 224 ? 0.669 23.239 -7.169 1.00 82.50 224 THR A N 1
ATOM 1709 C CA . THR A 1 224 ? -0.208 23.802 -8.200 1.00 82.50 224 THR A CA 1
ATOM 1710 C C . THR A 1 224 ? -1.662 23.848 -7.741 1.00 82.50 224 THR A C 1
ATOM 1712 O O . THR A 1 224 ? -2.294 24.901 -7.826 1.00 82.50 224 THR A O 1
ATOM 1715 N N . PHE A 1 225 ? -2.196 22.752 -7.196 1.00 82.06 225 PHE A N 1
ATOM 1716 C CA . PHE A 1 225 ? -3.582 22.691 -6.724 1.00 82.06 225 PHE A CA 1
ATOM 1717 C C . PHE A 1 225 ? -3.844 23.673 -5.581 1.00 82.06 225 PHE A C 1
ATOM 1719 O O . PHE A 1 225 ? -4.881 24.337 -5.563 1.00 82.06 225 PHE A O 1
ATOM 1726 N N . ASN A 1 226 ? -2.905 23.818 -4.642 1.00 79.06 226 ASN A N 1
ATOM 1727 C CA . ASN A 1 226 ? -3.053 24.777 -3.551 1.00 79.06 226 ASN A CA 1
ATOM 1728 C C . ASN A 1 226 ? -2.895 26.230 -4.021 1.00 79.06 226 ASN A C 1
ATOM 1730 O O . ASN A 1 226 ? -3.607 27.098 -3.514 1.00 79.06 226 ASN A O 1
ATOM 1734 N N . GLY A 1 227 ? -2.042 26.495 -5.013 1.00 78.69 227 GLY A N 1
ATOM 1735 C CA . GLY A 1 227 ? -1.967 27.793 -5.685 1.00 78.69 227 GLY A CA 1
ATOM 1736 C C . GLY A 1 227 ? -3.278 28.155 -6.396 1.00 78.69 227 GLY A C 1
ATOM 1737 O O . GLY A 1 227 ? -3.812 29.246 -6.191 1.00 78.69 227 GLY A O 1
ATOM 1738 N N . ILE A 1 228 ? -3.860 27.218 -7.155 1.00 80.88 228 ILE A N 1
ATOM 1739 C CA . ILE A 1 228 ? -5.170 27.393 -7.806 1.00 80.88 228 ILE A CA 1
ATOM 1740 C C . ILE A 1 228 ? -6.263 27.622 -6.758 1.00 80.88 228 ILE A C 1
ATOM 1742 O O . ILE A 1 228 ? -7.021 28.584 -6.872 1.00 80.88 228 ILE A O 1
ATOM 1746 N N . ARG A 1 229 ? -6.317 26.805 -5.695 1.00 82.81 229 ARG A N 1
ATOM 1747 C CA . ARG A 1 229 ? -7.267 26.997 -4.587 1.00 82.81 229 ARG A CA 1
ATOM 1748 C C . ARG A 1 229 ? -7.150 28.402 -4.011 1.00 82.81 229 ARG A C 1
ATOM 1750 O O . ARG A 1 229 ? -8.170 29.057 -3.820 1.00 82.81 229 ARG A O 1
ATOM 1757 N N . ARG A 1 230 ? -5.931 28.873 -3.734 1.00 79.81 230 ARG A N 1
ATOM 1758 C CA . ARG A 1 230 ? -5.686 30.215 -3.189 1.00 79.81 230 ARG A CA 1
ATOM 1759 C C . ARG A 1 230 ? -6.200 31.306 -4.127 1.00 79.81 230 ARG A C 1
ATOM 1761 O O . ARG A 1 230 ? -6.835 32.239 -3.651 1.00 79.81 230 ARG A O 1
ATOM 1768 N N . ARG A 1 231 ? -5.990 31.154 -5.437 1.00 82.44 231 ARG A N 1
ATOM 1769 C CA . ARG A 1 231 ? -6.480 32.086 -6.463 1.00 82.44 231 ARG A CA 1
ATOM 1770 C C . ARG A 1 231 ? -8.009 32.127 -6.548 1.00 82.44 231 ARG A C 1
ATOM 1772 O O . ARG A 1 231 ? -8.568 33.201 -6.730 1.00 82.44 231 ARG A O 1
ATOM 1779 N N . LEU A 1 232 ? -8.668 30.972 -6.432 1.00 81.75 232 LEU A N 1
ATOM 1780 C CA . LEU A 1 232 ? -10.122 30.830 -6.592 1.00 81.75 232 LEU A CA 1
ATOM 1781 C C . LEU A 1 232 ? -10.920 31.051 -5.295 1.00 81.75 232 LEU A C 1
ATOM 1783 O O . LEU A 1 232 ? -12.138 31.202 -5.341 1.00 81.75 232 LEU A O 1
ATOM 1787 N N . SER A 1 233 ? -10.268 31.043 -4.131 1.00 81.69 233 SER A N 1
ATOM 1788 C CA . SER A 1 233 ? -10.954 31.179 -2.842 1.00 81.69 233 SER A CA 1
ATOM 1789 C C . SER A 1 233 ? -11.289 32.636 -2.532 1.00 81.69 233 SER A C 1
ATOM 1791 O O . SER A 1 233 ? -10.438 33.517 -2.631 1.00 81.69 233 SER A O 1
ATOM 1793 N N . SER A 1 234 ? -12.509 32.883 -2.053 1.00 80.56 234 SER A N 1
ATOM 1794 C CA . SER A 1 234 ? -12.878 34.190 -1.506 1.00 80.56 234 SER A CA 1
ATOM 1795 C C . SER A 1 234 ? -12.122 34.490 -0.204 1.00 80.56 234 SER A C 1
ATOM 1797 O O . SER A 1 234 ? -11.728 33.582 0.536 1.00 80.56 234 SER A O 1
ATOM 1799 N N . VAL A 1 235 ? -12.004 35.775 0.142 1.00 72.94 235 VAL A N 1
ATOM 1800 C CA . VAL A 1 235 ? -11.426 36.220 1.424 1.00 72.94 235 VAL A CA 1
ATOM 1801 C C . VAL A 1 235 ? -12.162 35.583 2.613 1.00 72.94 235 VAL A C 1
ATOM 1803 O O . VAL A 1 235 ? -11.532 35.071 3.535 1.00 72.94 235 VAL A O 1
ATOM 1806 N N . SER A 1 236 ? -13.496 35.493 2.549 1.00 76.88 236 SER A N 1
ATOM 1807 C CA . SER A 1 236 ? -14.321 34.847 3.583 1.00 76.88 236 SER A CA 1
ATOM 1808 C C . SER A 1 236 ? -14.080 33.337 3.718 1.00 76.88 236 SER A C 1
ATOM 1810 O O . SER A 1 236 ? -14.281 32.773 4.794 1.00 76.88 236 SER A O 1
ATOM 1812 N N . THR A 1 237 ? -13.637 32.675 2.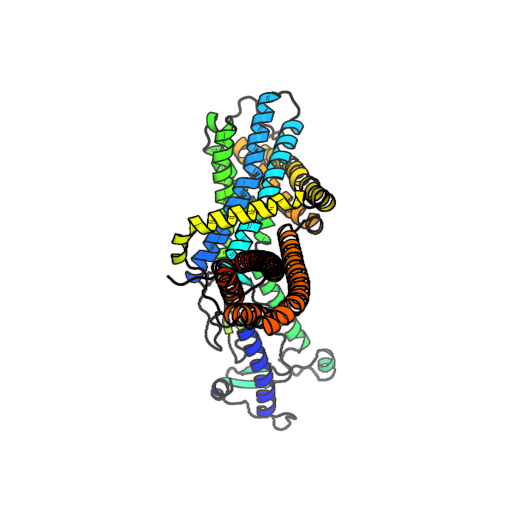647 1.00 77.25 237 THR A N 1
ATOM 1813 C CA . THR A 1 237 ? -13.274 31.251 2.641 1.00 77.25 237 THR A CA 1
ATOM 1814 C C . THR A 1 237 ? -11.896 31.035 3.255 1.00 77.25 237 THR A C 1
ATOM 1816 O O . THR A 1 237 ? -11.718 30.113 4.044 1.00 77.25 237 THR A O 1
ATOM 1819 N N . LEU A 1 238 ? -10.933 31.907 2.943 1.00 71.75 238 LEU A N 1
ATOM 1820 C CA . LEU A 1 238 ? -9.560 31.815 3.446 1.00 71.75 238 LEU A CA 1
ATOM 1821 C C . LEU A 1 238 ? -9.438 32.205 4.920 1.00 71.75 238 LEU A C 1
ATOM 1823 O O . LEU A 1 238 ? -8.609 31.644 5.629 1.00 71.75 238 LEU A O 1
ATOM 1827 N N . LEU A 1 239 ? -10.279 33.131 5.381 1.00 74.50 239 LEU A N 1
ATOM 1828 C CA . LEU A 1 239 ? -10.321 33.543 6.779 1.00 74.50 239 LEU A CA 1
ATOM 1829 C C . LEU A 1 239 ? -11.196 32.630 7.640 1.00 74.50 239 LEU A C 1
ATOM 1831 O O . LEU A 1 239 ? -11.137 32.734 8.855 1.00 74.50 239 LEU A O 1
ATOM 1835 N N . SER A 1 240 ? -12.031 31.749 7.090 1.00 82.50 240 SER A N 1
ATOM 1836 C CA . SER A 1 240 ? -12.851 30.833 7.894 1.00 82.50 240 SER A CA 1
ATOM 1837 C C . SER A 1 240 ? -12.136 29.486 8.058 1.00 82.50 240 SER A C 1
ATOM 1839 O O . SER A 1 240 ? -11.970 28.792 7.060 1.00 82.50 240 SER A O 1
ATOM 1841 N N . PRO A 1 241 ? -11.751 29.062 9.279 1.00 80.25 241 PRO A N 1
ATOM 1842 C CA . PRO A 1 241 ? -11.032 27.800 9.485 1.00 80.25 241 PRO A CA 1
ATOM 1843 C C . PRO A 1 241 ? -11.769 26.577 8.935 1.00 80.25 241 PRO A C 1
ATOM 1845 O O . PRO A 1 241 ? -11.150 25.691 8.358 1.00 80.25 241 PRO A O 1
ATOM 1848 N N . THR A 1 242 ? -13.097 26.536 9.059 1.00 81.69 242 THR A N 1
ATOM 1849 C CA . THR A 1 242 ? -13.921 25.416 8.581 1.00 81.69 242 THR A CA 1
ATOM 1850 C C . THR A 1 242 ? -14.023 25.386 7.056 1.00 81.69 242 THR A C 1
ATOM 1852 O O . THR A 1 242 ? -13.877 24.325 6.449 1.00 81.69 242 THR A O 1
ATOM 1855 N N . LYS A 1 243 ? -14.202 26.545 6.408 1.00 82.31 243 LYS A N 1
ATOM 1856 C CA . LYS A 1 243 ? -14.197 26.635 4.937 1.00 82.31 243 LYS A CA 1
ATOM 1857 C C . LYS A 1 243 ? -12.798 26.387 4.362 1.00 82.31 243 LYS A C 1
ATOM 1859 O O . LYS A 1 243 ? -12.658 25.728 3.330 1.00 82.31 243 LYS A O 1
ATOM 1864 N N . LEU A 1 244 ? -11.760 26.859 5.053 1.00 81.12 244 LEU A N 1
ATOM 1865 C CA . LEU A 1 244 ? -10.363 26.598 4.726 1.00 81.12 244 LEU A CA 1
ATOM 1866 C C . LEU A 1 244 ? -10.049 25.104 4.825 1.00 81.12 244 LEU A C 1
ATOM 1868 O O . LEU A 1 244 ? -9.412 24.576 3.916 1.00 81.12 244 LEU A O 1
ATOM 1872 N N . LEU A 1 245 ? -10.529 24.422 5.871 1.00 84.06 245 LEU A N 1
ATOM 1873 C CA . LEU A 1 245 ? -10.400 22.975 6.023 1.00 84.06 245 LEU A CA 1
ATOM 1874 C C . LEU A 1 245 ? -11.005 22.253 4.817 1.00 84.06 245 LEU A C 1
ATOM 1876 O O . LEU A 1 245 ? -10.279 21.566 4.106 1.00 84.06 245 LEU A O 1
ATOM 1880 N N . GLY A 1 246 ? -12.295 22.462 4.534 1.00 83.00 246 GLY A N 1
ATOM 1881 C CA . GLY A 1 246 ? -12.991 21.761 3.448 1.00 83.00 246 GLY A CA 1
ATOM 1882 C C . GLY A 1 246 ? -12.356 21.992 2.073 1.00 83.00 246 GLY A C 1
ATOM 1883 O O . GLY A 1 246 ? -12.073 21.041 1.346 1.00 83.00 246 GLY A O 1
ATOM 1884 N N . THR A 1 247 ? -12.049 23.245 1.729 1.00 83.56 247 THR A N 1
ATOM 1885 C CA . THR A 1 247 ? -11.414 23.563 0.436 1.00 83.56 247 THR A CA 1
ATOM 1886 C C . THR A 1 247 ? -9.990 23.016 0.330 1.00 83.56 247 THR A C 1
ATOM 1888 O O . THR A 1 247 ? -9.597 22.559 -0.742 1.00 83.56 247 THR A O 1
ATOM 1891 N N . SER A 1 248 ? -9.225 23.013 1.427 1.00 80.44 248 SER A N 1
ATOM 1892 C CA . SER A 1 248 ? -7.866 22.454 1.456 1.00 80.44 248 SER A CA 1
ATOM 1893 C C . SER A 1 248 ? -7.865 20.924 1.418 1.00 80.44 248 SER A C 1
ATOM 1895 O O . SER A 1 248 ? -6.977 20.335 0.809 1.00 80.44 248 SER A O 1
ATOM 1897 N N . MET A 1 249 ? -8.866 20.269 2.018 1.00 87.50 249 MET A N 1
ATOM 1898 C CA . MET A 1 249 ? -9.067 18.820 1.903 1.00 87.50 249 MET A CA 1
ATOM 1899 C C . MET A 1 249 ? -9.321 18.414 0.453 1.00 87.50 249 MET A C 1
ATOM 1901 O O . MET A 1 249 ? -8.704 17.468 -0.026 1.00 87.50 249 MET A O 1
ATOM 1905 N N . LEU A 1 250 ? -10.172 19.155 -0.263 1.00 85.25 250 LEU A N 1
ATOM 1906 C CA . LEU A 1 250 ? -10.457 18.894 -1.674 1.00 85.25 250 LEU A CA 1
ATOM 1907 C C . LEU A 1 250 ? -9.240 19.146 -2.572 1.00 85.25 250 LEU A C 1
ATOM 1909 O O . LEU A 1 250 ? -8.961 18.326 -3.443 1.00 85.25 250 LEU A O 1
ATOM 1913 N N . SER A 1 251 ? -8.484 20.231 -2.360 1.00 83.81 251 SER A N 1
ATOM 1914 C CA . SER A 1 251 ? -7.303 20.525 -3.185 1.00 83.81 251 SER A CA 1
ATOM 1915 C C . SER A 1 251 ? -6.160 19.543 -2.936 1.00 83.81 251 SER A C 1
ATOM 1917 O O . SER A 1 251 ? -5.624 18.975 -3.885 1.00 83.81 251 SER A O 1
ATOM 1919 N N . ALA A 1 252 ? -5.803 19.304 -1.670 1.00 83.00 252 ALA A N 1
ATOM 1920 C CA . ALA A 1 252 ? -4.729 18.383 -1.313 1.00 83.00 252 ALA A CA 1
ATOM 1921 C C . ALA A 1 252 ? -5.120 16.935 -1.632 1.00 83.00 252 ALA A C 1
ATOM 1923 O O . ALA A 1 252 ? -4.326 16.190 -2.205 1.00 83.00 252 ALA A O 1
ATOM 1924 N N . GLY A 1 253 ? -6.355 16.544 -1.309 1.00 86.75 253 GLY A N 1
ATOM 1925 C CA . GLY A 1 253 ? -6.902 15.237 -1.651 1.00 86.75 253 GLY A CA 1
ATOM 1926 C C . GLY A 1 253 ? -6.948 15.012 -3.159 1.00 86.75 253 GLY A C 1
ATOM 1927 O O . GLY A 1 253 ? -6.462 13.990 -3.630 1.00 86.75 253 GLY A O 1
ATOM 1928 N N . GLY A 1 254 ? -7.450 15.978 -3.932 1.00 86.56 254 GLY A N 1
ATOM 1929 C CA . GLY A 1 254 ? -7.479 15.913 -5.395 1.00 86.56 254 GLY A CA 1
ATOM 1930 C C . GLY A 1 254 ? -6.084 15.779 -6.011 1.00 86.56 254 GLY A C 1
ATOM 1931 O O . GLY A 1 254 ? -5.879 14.925 -6.871 1.00 86.56 254 GLY A O 1
ATOM 1932 N N . ALA A 1 255 ? -5.100 16.537 -5.516 1.00 85.44 255 ALA A N 1
ATOM 1933 C CA . ALA A 1 255 ? -3.708 16.394 -5.939 1.00 85.44 255 ALA A CA 1
ATOM 1934 C C . ALA A 1 255 ? -3.145 14.999 -5.616 1.00 85.44 255 ALA A C 1
ATOM 1936 O O . ALA A 1 255 ? -2.518 14.372 -6.470 1.00 85.44 255 ALA A O 1
ATOM 1937 N N . GLY A 1 256 ? -3.403 14.479 -4.409 1.00 86.88 256 GLY A N 1
ATOM 1938 C CA . GLY A 1 256 ? -2.992 13.130 -4.006 1.00 86.88 256 GLY A CA 1
ATOM 1939 C C . GLY A 1 256 ? -3.643 12.027 -4.843 1.00 86.88 256 GLY A C 1
ATOM 1940 O O . GLY A 1 256 ? -2.963 11.093 -5.267 1.00 86.88 256 GLY A O 1
ATOM 1941 N N . ALA A 1 257 ? -4.939 12.166 -5.125 1.00 90.38 257 ALA A N 1
ATOM 1942 C CA . ALA A 1 257 ? -5.703 11.276 -5.990 1.00 90.38 257 ALA A CA 1
ATOM 1943 C C . ALA A 1 257 ? -5.129 11.265 -7.410 1.00 90.38 257 ALA A C 1
ATOM 1945 O O . ALA A 1 257 ? -4.761 10.210 -7.914 1.00 90.38 257 ALA A O 1
ATOM 1946 N N . LEU A 1 258 ? -4.979 12.441 -8.027 1.00 89.12 258 LEU A N 1
ATOM 1947 C CA . LEU A 1 258 ? -4.449 12.578 -9.382 1.00 89.12 258 LEU A CA 1
ATOM 1948 C C . LEU A 1 258 ? -3.037 11.999 -9.496 1.00 89.12 258 LEU A C 1
ATOM 1950 O O . LEU A 1 258 ? -2.738 11.281 -10.445 1.00 89.12 258 LEU A O 1
ATOM 1954 N N . THR A 1 259 ? -2.184 12.271 -8.509 1.00 87.38 259 THR A N 1
ATOM 1955 C CA . THR A 1 259 ? -0.823 11.732 -8.466 1.00 87.38 259 THR A CA 1
ATOM 1956 C C . THR A 1 259 ? -0.833 10.201 -8.511 1.00 87.38 259 THR A C 1
ATOM 1958 O O . THR A 1 259 ? -0.142 9.599 -9.333 1.00 87.38 259 THR A O 1
ATOM 1961 N N . ARG A 1 260 ? -1.649 9.561 -7.663 1.00 90.25 260 ARG A N 1
ATOM 1962 C CA . ARG A 1 260 ? -1.777 8.098 -7.625 1.00 90.25 260 ARG A CA 1
ATOM 1963 C C . ARG A 1 260 ? -2.416 7.541 -8.889 1.00 90.25 260 ARG A C 1
ATOM 1965 O O . ARG A 1 260 ? -1.919 6.555 -9.421 1.00 90.25 260 ARG A O 1
ATOM 1972 N N . ALA A 1 261 ? -3.444 8.202 -9.410 1.00 90.00 261 ALA A N 1
ATOM 1973 C CA . ALA A 1 261 ? -4.083 7.818 -10.659 1.00 90.00 261 ALA A CA 1
ATOM 1974 C C . ALA A 1 261 ? -3.081 7.812 -11.823 1.00 90.00 261 ALA A C 1
ATOM 1976 O O . ALA A 1 261 ? -3.031 6.832 -12.560 1.00 90.00 261 ALA A O 1
ATOM 1977 N N . ILE A 1 262 ? -2.241 8.847 -11.957 1.00 88.69 262 ILE A N 1
ATOM 1978 C CA . ILE A 1 262 ? -1.201 8.922 -12.998 1.00 88.69 262 ILE A CA 1
ATOM 1979 C C . ILE A 1 262 ? -0.228 7.743 -12.882 1.00 88.69 262 ILE A C 1
ATOM 1981 O O . ILE A 1 262 ? 0.078 7.100 -13.885 1.00 88.69 262 ILE A O 1
ATOM 1985 N N . LEU A 1 263 ? 0.244 7.436 -11.671 1.00 87.69 263 LEU A N 1
ATOM 1986 C CA . LEU A 1 263 ? 1.232 6.376 -11.457 1.00 87.69 263 LEU A CA 1
ATOM 1987 C C . LEU A 1 263 ? 0.653 4.986 -11.701 1.00 87.69 263 LEU A C 1
ATOM 1989 O O . LEU A 1 263 ? 1.225 4.215 -12.466 1.00 87.69 263 LEU A O 1
ATOM 1993 N N . GLU A 1 264 ? -0.484 4.666 -11.087 1.00 90.62 264 GLU A N 1
ATOM 1994 C CA . GLU A 1 264 ? -1.083 3.336 -11.204 1.00 90.62 264 GLU A CA 1
ATOM 1995 C C . GLU A 1 264 ? -1.657 3.095 -12.605 1.00 90.62 264 GLU A C 1
ATOM 1997 O O . GLU A 1 264 ? -1.490 2.009 -13.157 1.00 90.62 264 GLU A O 1
ATOM 2002 N N . THR A 1 265 ? -2.246 4.115 -13.242 1.00 89.75 265 THR A N 1
ATOM 2003 C CA . THR A 1 265 ? -2.646 4.014 -14.657 1.00 89.75 265 THR A CA 1
ATOM 2004 C C . THR A 1 265 ? -1.414 3.866 -15.545 1.00 89.75 265 THR A C 1
ATOM 2006 O O . THR A 1 265 ? -1.417 3.060 -16.469 1.00 89.75 265 THR A O 1
ATOM 2009 N N . GLY A 1 266 ? -0.316 4.562 -15.231 1.00 87.19 266 GLY A N 1
ATOM 2010 C CA . GLY A 1 266 ? 0.969 4.395 -15.910 1.00 87.19 266 GLY A CA 1
ATOM 2011 C C . GLY A 1 266 ? 1.476 2.950 -15.881 1.00 87.19 266 GLY A C 1
ATOM 2012 O O . GLY A 1 266 ? 1.968 2.460 -16.898 1.00 87.19 266 GLY A O 1
ATOM 2013 N N . LYS A 1 267 ? 1.288 2.221 -14.774 1.00 91.75 267 LYS A N 1
ATOM 2014 C CA . LYS A 1 267 ? 1.620 0.785 -14.694 1.00 91.75 267 LYS A CA 1
ATOM 2015 C C . LYS A 1 267 ? 0.722 -0.087 -15.578 1.00 91.75 267 LYS A C 1
ATOM 2017 O O . LYS A 1 267 ? 1.153 -1.156 -15.997 1.00 91.75 267 LYS A O 1
ATOM 2022 N N . ALA A 1 268 ? -0.501 0.358 -15.865 1.00 87.50 268 ALA A N 1
ATOM 2023 C CA . ALA A 1 268 ? -1.485 -0.370 -16.667 1.00 87.50 268 ALA A CA 1
ATOM 2024 C C . ALA A 1 268 ? -1.370 -0.131 -18.185 1.00 87.50 268 ALA A C 1
ATOM 2026 O O . ALA A 1 268 ? -1.968 -0.882 -18.956 1.00 87.50 268 ALA A O 1
ATOM 2027 N N . LEU A 1 269 ? -0.656 0.915 -18.618 1.00 89.44 269 LEU A N 1
ATOM 2028 C CA . LEU A 1 269 ? -0.551 1.337 -20.021 1.00 89.44 269 LEU A CA 1
ATOM 2029 C C . LEU A 1 269 ? 0.615 0.669 -20.757 1.00 89.44 269 LEU A C 1
ATOM 2031 O O . LEU A 1 269 ? 1.683 0.449 -20.191 1.00 89.44 269 LEU A O 1
ATOM 2035 N N . SER A 1 270 ? 0.454 0.454 -22.065 1.00 85.31 270 SER A N 1
ATOM 2036 C CA . SER A 1 270 ? 1.471 -0.194 -22.905 1.00 85.31 270 SER A CA 1
ATOM 2037 C C . SER A 1 270 ? 2.790 0.579 -22.996 1.00 85.31 270 SER A C 1
ATOM 2039 O O . SER A 1 270 ? 3.865 -0.005 -22.946 1.00 85.31 270 SER A O 1
ATOM 2041 N N . ARG A 1 271 ? 2.743 1.913 -23.078 1.00 83.56 271 ARG A N 1
ATOM 2042 C CA . ARG A 1 271 ? 3.952 2.740 -23.270 1.00 83.56 271 ARG A CA 1
ATOM 2043 C C . ARG A 1 271 ? 4.848 2.843 -22.036 1.00 83.56 271 ARG A C 1
ATOM 2045 O O . ARG A 1 271 ? 6.041 3.093 -22.172 1.00 83.56 271 ARG A O 1
ATOM 2052 N N . THR A 1 272 ? 4.271 2.713 -20.847 1.00 84.81 272 THR A N 1
ATOM 2053 C CA . THR A 1 272 ? 4.953 2.983 -19.572 1.00 84.81 272 THR A CA 1
ATOM 2054 C C . THR A 1 272 ? 5.059 1.740 -18.699 1.00 84.81 272 THR A C 1
ATOM 2056 O O . THR A 1 272 ? 6.088 1.533 -18.062 1.00 84.81 272 THR A O 1
ATOM 2059 N N . GLY A 1 273 ? 4.031 0.892 -18.706 1.00 85.25 273 GLY A N 1
ATOM 2060 C CA . GLY A 1 273 ? 3.945 -0.337 -17.924 1.00 85.25 273 GLY A CA 1
ATOM 2061 C C . GLY A 1 273 ? 4.507 -1.575 -18.618 1.00 85.25 273 GLY A C 1
ATOM 2062 O O . GLY A 1 273 ? 4.568 -2.627 -17.984 1.00 85.25 273 GLY A O 1
ATOM 2063 N N . GLN A 1 274 ? 4.941 -1.480 -19.881 1.00 91.88 274 GLN A N 1
ATOM 2064 C CA . GLN A 1 274 ? 5.533 -2.596 -20.626 1.00 91.88 274 GLN A CA 1
ATOM 2065 C C . GLN A 1 274 ? 6.967 -2.308 -21.066 1.00 91.88 274 GLN A C 1
ATOM 2067 O O . GLN A 1 274 ? 7.419 -1.165 -21.148 1.00 91.88 274 GLN A O 1
ATOM 2072 N N . THR A 1 275 ? 7.699 -3.378 -21.354 1.00 92.88 275 THR A N 1
ATOM 2073 C CA . THR A 1 275 ? 9.047 -3.317 -21.912 1.00 92.88 275 THR A CA 1
ATOM 2074 C C . THR A 1 275 ? 9.251 -4.437 -22.919 1.00 92.88 275 THR A C 1
ATOM 2076 O O . THR A 1 275 ? 8.645 -5.499 -22.813 1.00 92.88 275 THR A O 1
ATOM 2079 N N . GLN A 1 276 ? 10.158 -4.215 -23.864 1.00 91.81 276 GLN A N 1
ATOM 2080 C CA . GLN A 1 276 ? 10.674 -5.276 -24.718 1.00 91.81 276 GLN A CA 1
ATOM 2081 C C . GLN A 1 276 ? 11.854 -5.967 -24.028 1.00 91.81 276 GLN A C 1
ATOM 2083 O O . GLN A 1 276 ? 12.778 -5.296 -23.542 1.00 91.81 276 GLN A O 1
ATOM 2088 N N . ILE A 1 277 ? 11.799 -7.293 -23.992 1.00 90.12 277 ILE A N 1
ATOM 2089 C CA . ILE A 1 277 ? 12.841 -8.188 -23.483 1.00 90.12 277 ILE A CA 1
ATOM 2090 C C . ILE A 1 277 ? 13.208 -9.216 -24.547 1.00 90.12 277 ILE A C 1
ATOM 2092 O O . ILE A 1 277 ? 12.450 -9.423 -25.490 1.00 90.12 277 ILE A O 1
ATOM 2096 N N . ASP A 1 278 ? 14.336 -9.895 -24.380 1.00 87.25 278 ASP A N 1
ATOM 2097 C CA . ASP A 1 278 ? 14.722 -10.963 -25.297 1.00 87.25 278 ASP A CA 1
ATOM 2098 C C . ASP A 1 278 ? 13.843 -12.201 -25.088 1.00 87.25 278 ASP A C 1
ATOM 2100 O O . ASP A 1 278 ? 13.629 -12.669 -23.960 1.00 87.25 278 ASP A O 1
ATOM 2104 N N . ASN A 1 279 ? 13.332 -12.734 -26.196 1.00 84.06 279 ASN A N 1
ATOM 2105 C CA . ASN A 1 279 ? 12.411 -13.872 -26.232 1.00 84.06 279 ASN A CA 1
ATOM 2106 C C . ASN A 1 279 ? 13.127 -15.229 -26.073 1.00 84.06 279 ASN A C 1
ATOM 2108 O O . ASN A 1 279 ? 12.495 -16.274 -26.138 1.00 84.06 279 ASN A O 1
ATOM 2112 N N . LEU A 1 280 ? 14.451 -15.233 -25.873 1.00 84.44 280 LEU A N 1
ATOM 2113 C CA . LEU A 1 280 ? 15.281 -16.440 -25.703 1.00 84.44 280 LEU A CA 1
ATOM 2114 C C . LEU A 1 280 ? 15.269 -17.416 -26.900 1.00 84.44 280 LEU A C 1
ATOM 2116 O O . LEU A 1 280 ? 15.779 -18.518 -26.784 1.00 84.44 280 LEU A O 1
ATOM 2120 N N . VAL A 1 281 ? 14.690 -17.040 -28.044 1.00 77.94 281 VAL A N 1
ATOM 2121 C CA . VAL A 1 281 ? 14.715 -17.817 -29.304 1.00 77.94 281 VAL A CA 1
ATOM 2122 C C . VAL A 1 281 ? 15.037 -16.959 -30.526 1.00 77.94 281 VAL A C 1
ATOM 2124 O O . VAL A 1 281 ? 14.770 -17.348 -31.657 1.00 77.94 281 VAL A O 1
ATOM 2127 N N . GLY A 1 282 ? 15.636 -15.789 -30.296 1.00 71.31 282 GLY A N 1
ATOM 2128 C CA . GLY A 1 282 ? 15.957 -14.824 -31.344 1.00 71.31 282 GLY A CA 1
ATOM 2129 C C . GLY A 1 282 ? 14.796 -13.859 -31.551 1.00 71.31 282 GLY A C 1
ATOM 2130 O O . GLY A 1 282 ? 13.696 -14.247 -31.934 1.00 71.31 282 GLY A O 1
ATOM 2131 N N . GLY A 1 283 ? 15.029 -12.587 -31.233 1.00 80.38 283 GLY A N 1
ATOM 2132 C CA . GLY A 1 283 ? 14.011 -11.538 -31.268 1.00 80.38 283 GLY A CA 1
ATOM 2133 C C . GLY A 1 283 ? 13.543 -11.081 -29.886 1.00 80.38 283 GLY A C 1
ATOM 2134 O O . GLY A 1 283 ? 14.017 -11.541 -28.842 1.00 80.38 283 GLY A O 1
ATOM 2135 N N . ARG A 1 284 ? 12.611 -10.125 -29.892 1.00 88.62 284 ARG A N 1
ATOM 2136 C CA . ARG A 1 284 ? 12.105 -9.453 -28.691 1.00 88.62 284 ARG A CA 1
ATOM 2137 C C . ARG A 1 284 ? 10.639 -9.780 -28.450 1.00 88.62 284 ARG A C 1
ATOM 2139 O O . ARG A 1 284 ? 9.877 -9.932 -29.395 1.00 88.62 284 ARG A O 1
ATOM 2146 N N . GLN A 1 285 ? 10.270 -9.843 -27.180 1.00 90.06 285 GLN A N 1
ATOM 2147 C CA . GLN A 1 285 ? 8.910 -10.026 -26.698 1.00 90.06 285 GLN A CA 1
ATOM 2148 C C . GLN A 1 285 ? 8.537 -8.850 -25.794 1.00 90.06 285 GLN A C 1
ATOM 2150 O O . GLN A 1 285 ? 9.312 -8.446 -24.921 1.00 90.06 285 GLN A O 1
ATOM 2155 N N . THR A 1 286 ? 7.344 -8.302 -25.990 1.00 93.38 286 THR A N 1
ATOM 2156 C CA . THR A 1 286 ? 6.778 -7.265 -25.127 1.00 93.38 286 THR A CA 1
ATOM 2157 C C . THR A 1 286 ? 6.134 -7.909 -23.904 1.00 93.38 286 THR A C 1
ATOM 2159 O O . THR A 1 286 ? 5.260 -8.766 -24.025 1.00 93.38 286 THR A O 1
ATOM 2162 N N . VAL A 1 287 ? 6.549 -7.489 -22.708 1.00 93.06 287 VAL A N 1
ATOM 2163 C CA . VAL A 1 287 ? 6.039 -8.003 -21.429 1.00 93.06 287 VAL A CA 1
ATOM 2164 C C . VAL A 1 287 ? 5.711 -6.878 -20.453 1.00 93.06 287 VAL A C 1
ATOM 2166 O O . VAL A 1 287 ? 6.267 -5.778 -20.534 1.00 93.06 287 VAL A O 1
ATOM 2169 N N . ASN A 1 288 ? 4.832 -7.162 -19.491 1.00 92.94 288 ASN A N 1
ATOM 2170 C CA . ASN A 1 288 ? 4.460 -6.206 -18.448 1.00 92.94 288 ASN A CA 1
ATOM 2171 C C . ASN A 1 288 ? 5.570 -6.093 -17.383 1.00 92.94 288 ASN A C 1
ATOM 2173 O O . ASN A 1 288 ? 6.112 -7.092 -16.915 1.00 92.94 288 ASN A O 1
ATOM 2177 N N . LEU A 1 289 ? 5.887 -4.868 -16.958 1.00 92.88 289 LEU A N 1
ATOM 2178 C CA . LEU A 1 289 ? 6.825 -4.584 -15.861 1.00 92.88 289 LEU A CA 1
ATOM 2179 C C . LEU A 1 289 ? 6.220 -4.870 -14.485 1.00 92.88 289 LEU A C 1
ATOM 2181 O O . LEU A 1 289 ? 6.954 -5.111 -13.523 1.00 92.88 289 LEU A O 1
ATOM 2185 N N . PHE A 1 290 ? 4.891 -4.818 -14.403 1.00 92.12 290 PHE A N 1
ATOM 2186 C CA . PHE A 1 290 ? 4.112 -5.094 -13.208 1.00 92.12 290 PHE A CA 1
ATOM 2187 C C . PHE A 1 290 ? 3.061 -6.151 -13.511 1.00 92.12 290 PHE A C 1
ATOM 2189 O O . PHE A 1 290 ? 2.440 -6.141 -14.573 1.00 92.12 290 PHE A O 1
ATOM 2196 N N . ARG A 1 291 ? 2.814 -7.022 -12.539 1.00 90.75 291 ARG A N 1
ATOM 2197 C CA . ARG A 1 291 ? 1.686 -7.951 -12.559 1.00 90.75 291 ARG A CA 1
ATOM 2198 C C . ARG A 1 291 ? 0.627 -7.516 -11.559 1.00 90.75 291 ARG A C 1
ATOM 2200 O O . ARG A 1 291 ? 0.964 -6.966 -10.510 1.00 90.75 291 ARG A O 1
ATOM 2207 N N . LEU A 1 292 ? -0.634 -7.819 -11.846 1.00 89.56 292 LEU A N 1
ATOM 2208 C CA . LEU A 1 292 ? -1.687 -7.765 -10.838 1.00 89.56 292 LEU A CA 1
ATOM 2209 C C . LEU A 1 292 ? -1.587 -9.013 -9.970 1.00 89.56 292 LEU A C 1
ATOM 2211 O O . LEU A 1 292 ? -2.026 -10.091 -10.356 1.00 89.56 292 LEU A O 1
ATOM 2215 N N . ALA A 1 293 ? -0.962 -8.866 -8.811 1.00 88.25 293 ALA A N 1
ATOM 2216 C CA . ALA A 1 293 ? -0.860 -9.931 -7.835 1.00 88.25 293 ALA A CA 1
ATOM 2217 C C . ALA A 1 293 ? -2.043 -9.901 -6.877 1.00 88.25 293 ALA A C 1
ATOM 2219 O O . ALA A 1 293 ? -2.527 -8.831 -6.501 1.00 88.25 293 ALA A O 1
ATOM 2220 N N . ARG A 1 294 ? -2.445 -11.085 -6.430 1.00 87.81 294 ARG A N 1
ATOM 2221 C CA . ARG A 1 294 ? -3.497 -11.280 -5.431 1.00 87.81 294 ARG A CA 1
ATOM 2222 C C . ARG A 1 294 ? -2.883 -11.804 -4.133 1.00 87.81 294 ARG A C 1
ATOM 2224 O O . ARG A 1 294 ? -1.698 -12.158 -4.108 1.00 87.81 294 ARG A O 1
ATOM 2231 N N . LEU A 1 295 ? -3.642 -11.760 -3.037 1.00 82.38 295 LEU A N 1
ATOM 2232 C CA . LEU A 1 295 ? -3.200 -12.374 -1.781 1.00 82.38 295 LEU A CA 1
ATOM 2233 C C . LEU A 1 295 ? -3.307 -13.894 -1.899 1.00 82.38 295 LEU A C 1
ATOM 2235 O O . LEU A 1 295 ? -2.356 -14.601 -1.578 1.00 82.38 295 LEU A O 1
ATOM 2239 N N . ASP A 1 296 ? -4.448 -14.349 -2.403 1.00 82.88 296 ASP A N 1
ATOM 2240 C CA . ASP A 1 296 ? -4.730 -15.738 -2.711 1.00 82.88 296 ASP A CA 1
ATOM 2241 C C . ASP A 1 296 ? -5.069 -15.853 -4.201 1.00 82.88 296 ASP A C 1
ATOM 2243 O O . ASP A 1 296 ? -6.051 -15.289 -4.686 1.00 82.88 296 ASP A O 1
ATOM 2247 N N . GLU A 1 297 ? -4.211 -16.549 -4.945 1.00 80.12 297 GLU A N 1
ATOM 2248 C CA . GLU A 1 297 ? -4.380 -16.757 -6.388 1.00 80.12 297 GLU A CA 1
ATOM 2249 C C . GLU A 1 297 ? -5.444 -17.828 -6.699 1.00 80.12 297 GLU A C 1
ATOM 2251 O O . GLU A 1 297 ? -5.843 -17.942 -7.858 1.00 80.12 297 GLU A O 1
ATOM 2256 N N . SER A 1 298 ? -5.904 -18.591 -5.693 1.00 80.94 298 SER A N 1
ATOM 2257 C CA . SER A 1 298 ? -6.947 -19.622 -5.832 1.00 80.94 298 SER A CA 1
ATOM 2258 C C . SER A 1 298 ? -8.374 -19.090 -5.660 1.00 80.94 298 SER A C 1
ATOM 2260 O O . SER A 1 298 ? -9.321 -19.716 -6.130 1.00 80.94 298 SER A O 1
ATOM 2262 N N . THR A 1 299 ? -8.521 -17.917 -5.040 1.00 80.56 299 THR A N 1
ATOM 2263 C CA . THR A 1 299 ? -9.809 -17.249 -4.824 1.00 80.56 299 THR A CA 1
ATOM 2264 C C . THR A 1 299 ? -10.044 -16.169 -5.886 1.00 80.56 299 THR A C 1
ATOM 2266 O O . THR A 1 299 ? -9.102 -15.558 -6.409 1.00 80.56 299 THR A O 1
ATOM 2269 N N . ASP A 1 300 ? -11.312 -15.888 -6.192 1.00 83.62 300 ASP A N 1
ATOM 2270 C CA . ASP A 1 300 ? -11.679 -14.796 -7.088 1.00 83.62 300 ASP A CA 1
ATOM 2271 C C . ASP A 1 300 ? -11.140 -13.444 -6.598 1.00 83.62 300 ASP A C 1
ATOM 2273 O O . ASP A 1 300 ? -11.085 -13.142 -5.403 1.00 83.62 300 ASP A O 1
ATOM 2277 N N . ALA A 1 301 ? -10.704 -12.618 -7.549 1.00 85.44 301 ALA A N 1
ATOM 2278 C CA . ALA A 1 301 ? -10.323 -11.241 -7.262 1.00 85.44 301 ALA A CA 1
ATOM 2279 C C . ALA A 1 301 ? -11.551 -10.397 -6.934 1.00 85.44 301 ALA A C 1
ATOM 2281 O O . ALA A 1 301 ? -12.603 -10.575 -7.549 1.00 85.44 301 ALA A O 1
ATOM 2282 N N . LEU A 1 302 ? -11.366 -9.404 -6.063 1.00 87.06 302 LEU A N 1
ATOM 2283 C CA . LEU A 1 302 ? -12.363 -8.361 -5.847 1.00 87.06 302 LEU A CA 1
ATOM 2284 C C . LEU A 1 302 ? -12.698 -7.647 -7.165 1.00 87.06 302 LEU A C 1
ATOM 2286 O O . LEU A 1 302 ? -11.795 -7.275 -7.921 1.00 87.06 302 LEU A O 1
ATOM 2290 N N . ARG A 1 303 ? -13.988 -7.418 -7.424 1.00 88.06 303 ARG A N 1
ATOM 2291 C CA . ARG A 1 303 ? -14.486 -6.731 -8.625 1.00 88.06 303 ARG A CA 1
ATOM 2292 C C . ARG A 1 303 ? -15.369 -5.542 -8.265 1.00 88.06 303 ARG A C 1
ATOM 2294 O O . ARG A 1 303 ? -15.885 -5.421 -7.158 1.00 88.06 303 ARG A O 1
ATOM 2301 N N . TRP A 1 304 ? -15.622 -4.678 -9.248 1.00 87.75 304 TRP A N 1
ATOM 2302 C CA . TRP A 1 304 ? -16.584 -3.577 -9.109 1.00 87.75 304 TRP A CA 1
ATOM 2303 C C . TRP A 1 304 ? -18.004 -4.047 -8.765 1.00 87.75 304 TRP A C 1
ATOM 2305 O O . TRP A 1 304 ? -18.728 -3.333 -8.077 1.00 87.75 304 TRP A O 1
ATOM 2315 N N . SER A 1 305 ? -18.398 -5.253 -9.186 1.00 86.12 305 SER A N 1
ATOM 2316 C CA . SER A 1 305 ? -19.684 -5.861 -8.814 1.00 86.12 305 SER A CA 1
ATOM 2317 C C . SER A 1 305 ? -19.852 -6.025 -7.301 1.00 86.12 305 SER A C 1
ATOM 2319 O O . SER A 1 305 ? -20.971 -5.928 -6.793 1.00 86.12 305 SER A O 1
ATOM 2321 N N . ASP A 1 306 ? -18.748 -6.198 -6.570 1.00 85.62 306 ASP A N 1
ATOM 2322 C CA . ASP A 1 306 ? -18.749 -6.405 -5.121 1.00 85.62 306 ASP A CA 1
ATOM 2323 C C . ASP A 1 306 ? -18.936 -5.096 -4.340 1.00 85.62 306 ASP A C 1
ATOM 2325 O O . ASP A 1 306 ? -19.160 -5.117 -3.128 1.00 85.62 306 ASP A O 1
ATOM 2329 N N . ALA A 1 307 ? -18.937 -3.944 -5.025 1.00 82.56 307 ALA A N 1
ATOM 2330 C CA . ALA A 1 307 ? -19.166 -2.633 -4.419 1.00 82.56 307 ALA A CA 1
ATOM 2331 C C . ALA A 1 307 ? -20.533 -2.517 -3.722 1.00 82.56 307 ALA A C 1
ATOM 2333 O O . ALA A 1 307 ? -20.700 -1.683 -2.836 1.00 82.56 307 ALA A O 1
ATOM 2334 N N . ARG A 1 308 ? -21.504 -3.384 -4.041 1.00 85.50 308 ARG A N 1
ATOM 2335 C CA . ARG A 1 308 ? -22.785 -3.457 -3.311 1.00 85.50 308 ARG A CA 1
ATOM 2336 C C . ARG A 1 308 ? -22.601 -3.750 -1.816 1.00 85.50 308 ARG A C 1
ATOM 2338 O O . ARG A 1 308 ? -23.434 -3.346 -1.016 1.00 85.50 308 ARG A O 1
ATOM 2345 N N . ARG A 1 309 ? -21.498 -4.406 -1.435 1.00 82.75 309 ARG A N 1
ATOM 2346 C CA . ARG A 1 309 ? -21.141 -4.737 -0.042 1.00 82.75 309 ARG A CA 1
ATOM 2347 C C . ARG A 1 309 ? -20.330 -3.639 0.649 1.00 82.75 309 ARG A C 1
ATOM 2349 O O . ARG A 1 309 ? -19.885 -3.817 1.778 1.00 82.75 309 ARG A O 1
ATOM 2356 N N . LEU A 1 310 ? -20.125 -2.494 -0.005 1.00 82.19 310 LEU A N 1
ATOM 2357 C CA . LEU A 1 310 ? -19.333 -1.391 0.536 1.00 82.19 310 LEU A CA 1
ATOM 2358 C C . LEU A 1 310 ? -19.794 -0.919 1.930 1.00 82.19 310 LEU A C 1
ATOM 2360 O O . LEU A 1 310 ? -18.911 -0.671 2.748 1.00 82.19 310 LEU A O 1
ATOM 2364 N N . PRO A 1 311 ? -21.101 -0.860 2.270 1.00 84.19 311 PRO A N 1
ATOM 2365 C CA . PRO A 1 311 ? -21.527 -0.525 3.632 1.00 84.19 311 PRO A CA 1
ATOM 2366 C C . PRO A 1 311 ? -20.971 -1.483 4.697 1.00 84.19 311 PRO A C 1
ATOM 2368 O O . PRO A 1 311 ? -20.431 -1.037 5.710 1.00 84.19 311 PRO A O 1
ATOM 2371 N N . ASP A 1 312 ? -21.025 -2.793 4.442 1.00 84.75 312 ASP A N 1
ATOM 2372 C CA . ASP A 1 312 ? -20.469 -3.809 5.341 1.00 84.75 312 ASP A CA 1
ATOM 2373 C C . ASP A 1 312 ? -18.944 -3.713 5.427 1.00 84.75 312 ASP A C 1
ATOM 2375 O O . ASP A 1 312 ? -18.369 -3.787 6.514 1.00 84.75 312 ASP A O 1
ATOM 2379 N N . THR A 1 313 ? -18.283 -3.481 4.291 1.00 83.75 313 THR A N 1
ATOM 2380 C CA . THR A 1 313 ? -16.832 -3.280 4.233 1.00 83.75 313 THR A CA 1
ATOM 2381 C C . THR A 1 313 ? -16.403 -2.056 5.043 1.00 83.75 313 THR A C 1
ATOM 2383 O O . THR A 1 313 ? -15.402 -2.117 5.756 1.00 83.75 313 THR A O 1
ATOM 2386 N N . LEU A 1 314 ? -17.159 -0.954 4.992 1.00 86.31 314 LEU A N 1
ATOM 2387 C CA . LEU A 1 314 ? -16.894 0.244 5.796 1.00 86.31 314 LEU A CA 1
ATOM 2388 C C . LEU A 1 314 ? -17.041 -0.032 7.293 1.00 86.31 314 LEU A C 1
ATOM 2390 O O . LEU A 1 314 ? -16.208 0.423 8.078 1.00 86.31 314 LEU A O 1
ATOM 2394 N N . LEU A 1 315 ? -18.051 -0.807 7.695 1.00 88.56 315 LEU A N 1
ATOM 2395 C CA . LEU A 1 315 ? -18.207 -1.229 9.085 1.00 88.56 315 LEU A CA 1
ATOM 2396 C C . LEU A 1 315 ? -17.026 -2.096 9.542 1.00 88.56 315 LEU A C 1
ATOM 2398 O O . LEU A 1 315 ? -16.508 -1.910 10.646 1.00 88.56 315 LEU A O 1
ATOM 2402 N N . ASP A 1 316 ? -16.562 -3.010 8.691 1.00 88.56 316 ASP A N 1
ATOM 2403 C CA . ASP A 1 316 ? -15.419 -3.867 9.002 1.00 88.56 316 ASP A CA 1
ATOM 2404 C C . ASP A 1 316 ? -14.099 -3.079 9.062 1.00 88.56 316 ASP A C 1
ATOM 2406 O O . ASP A 1 316 ? -13.251 -3.363 9.914 1.00 88.56 316 ASP A O 1
ATOM 2410 N N . ILE A 1 317 ? -13.943 -2.043 8.230 1.00 90.38 317 ILE A N 1
ATOM 2411 C CA . ILE A 1 317 ? -12.846 -1.068 8.326 1.00 90.38 317 ILE A CA 1
ATOM 2412 C C . ILE A 1 317 ? -12.940 -0.287 9.640 1.00 90.38 317 ILE A C 1
ATOM 2414 O O . ILE A 1 317 ? -11.934 -0.166 10.333 1.00 90.38 317 ILE A O 1
ATOM 2418 N N . ALA A 1 318 ? -14.121 0.204 10.026 1.00 89.38 318 ALA A N 1
ATOM 2419 C CA . ALA A 1 318 ? -14.307 0.967 11.262 1.00 89.38 318 ALA A CA 1
ATOM 2420 C C . ALA A 1 318 ? -13.992 0.129 12.512 1.00 89.38 318 ALA A C 1
ATOM 2422 O O . ALA A 1 318 ? -13.296 0.588 13.418 1.00 89.38 318 ALA A O 1
ATOM 2423 N N . ARG A 1 319 ? -14.437 -1.132 12.540 1.00 90.81 319 ARG A N 1
ATOM 2424 C CA . ARG A 1 319 ? -14.095 -2.094 13.599 1.00 90.81 319 ARG A CA 1
ATOM 2425 C C . ARG A 1 319 ? -12.595 -2.375 13.648 1.00 90.81 319 ARG A C 1
ATOM 2427 O O . ARG A 1 319 ? -12.016 -2.432 14.732 1.00 90.81 319 ARG A O 1
ATOM 2434 N N . GLU A 1 320 ? -11.953 -2.534 12.490 1.00 91.00 320 GLU A N 1
ATOM 2435 C CA . GLU A 1 320 ? -10.506 -2.745 12.415 1.00 91.00 320 GLU A CA 1
ATOM 2436 C C . GLU A 1 320 ? -9.723 -1.512 12.884 1.00 91.00 320 GLU A C 1
ATOM 2438 O O . GLU A 1 320 ? -8.790 -1.642 13.674 1.00 91.00 320 GLU A O 1
ATOM 2443 N N . ALA A 1 321 ? -10.151 -0.317 12.477 1.00 91.19 321 ALA A N 1
ATOM 2444 C CA . ALA A 1 321 ? -9.598 0.952 12.927 1.00 91.19 321 ALA A CA 1
ATOM 2445 C C . ALA A 1 321 ? -9.748 1.118 14.447 1.00 91.19 321 ALA A C 1
ATOM 2447 O O . ALA A 1 321 ? -8.784 1.472 15.119 1.00 91.19 321 ALA A O 1
ATOM 2448 N N . GLY A 1 322 ? -10.908 0.779 15.017 1.00 90.06 322 GLY A N 1
ATOM 2449 C CA . GLY A 1 322 ? -11.113 0.775 16.468 1.00 90.06 322 GLY A CA 1
ATOM 2450 C C . GLY A 1 322 ? -10.171 -0.189 17.198 1.00 90.06 322 GLY A C 1
ATOM 2451 O O . GLY A 1 322 ? -9.587 0.161 18.223 1.00 90.06 322 GLY A O 1
ATOM 2452 N N . ALA A 1 323 ? -9.948 -1.385 16.645 1.00 88.81 323 ALA A N 1
ATOM 2453 C CA . ALA A 1 323 ? -9.016 -2.359 17.214 1.00 88.81 323 ALA A CA 1
ATOM 2454 C C . ALA A 1 323 ? -7.548 -1.894 17.157 1.00 88.81 323 ALA A C 1
ATOM 2456 O O . ALA A 1 323 ? -6.786 -2.162 18.090 1.00 88.81 323 ALA A O 1
ATOM 2457 N N . LEU A 1 324 ? -7.155 -1.192 16.089 1.00 89.62 324 LEU A N 1
ATOM 2458 C CA . LEU A 1 324 ? -5.841 -0.555 15.966 1.00 89.62 324 LEU A CA 1
ATOM 2459 C C . LEU A 1 324 ? -5.699 0.620 16.942 1.00 89.62 324 LEU A C 1
ATOM 2461 O O . LEU A 1 324 ? -4.701 0.704 17.651 1.00 89.62 324 LEU A O 1
ATOM 2465 N N . ALA A 1 325 ? -6.718 1.475 17.048 1.00 89.19 325 ALA A N 1
ATOM 2466 C CA . ALA A 1 325 ? -6.743 2.614 17.966 1.00 89.19 325 ALA A CA 1
ATOM 2467 C C . ALA A 1 325 ? -6.674 2.194 19.443 1.00 89.19 325 ALA A C 1
ATOM 2469 O O . ALA A 1 325 ? -6.166 2.940 20.272 1.00 89.19 325 ALA A O 1
ATOM 2470 N N . ALA A 1 326 ? -7.137 0.986 19.775 1.00 89.12 326 ALA A N 1
ATOM 2471 C CA . ALA A 1 326 ? -7.034 0.423 21.117 1.00 89.12 326 ALA A CA 1
ATOM 2472 C C . ALA A 1 326 ? -5.648 -0.173 21.441 1.00 89.12 326 ALA A C 1
ATOM 2474 O O . ALA A 1 326 ? -5.392 -0.489 22.602 1.00 89.12 326 ALA A O 1
ATOM 2475 N N . GLN A 1 327 ? -4.739 -0.336 20.465 1.00 88.50 327 GLN A N 1
ATOM 2476 C CA . GLN A 1 327 ? -3.396 -0.901 20.694 1.00 88.50 327 GLN A CA 1
ATOM 2477 C C . GLN A 1 327 ? -2.562 -0.171 21.760 1.00 88.50 327 GLN A C 1
ATOM 2479 O O . GLN A 1 327 ? -1.954 -0.857 22.587 1.00 88.50 327 GLN A O 1
ATOM 2484 N N . PRO A 1 328 ? -2.539 1.172 21.831 1.00 85.62 328 PRO A N 1
ATOM 2485 C CA . PRO A 1 328 ? -1.802 1.887 22.873 1.00 85.62 328 PRO A CA 1
ATOM 2486 C C . PRO A 1 328 ? -2.291 1.538 24.285 1.00 85.62 328 PRO A C 1
ATOM 2488 O O . PRO A 1 328 ? -1.499 1.494 25.216 1.00 85.62 328 PRO A O 1
ATOM 2491 N N . LEU A 1 329 ? -3.578 1.211 24.443 1.00 87.44 329 LEU A N 1
ATOM 2492 C CA . LEU A 1 329 ? -4.197 0.892 25.736 1.00 87.44 329 LEU A CA 1
ATOM 2493 C C . LEU A 1 329 ? -3.875 -0.525 26.229 1.00 87.44 329 LEU A C 1
ATOM 2495 O O . LEU A 1 329 ? -4.277 -0.914 27.321 1.00 87.44 329 LEU A O 1
ATOM 2499 N N . THR A 1 330 ? -3.179 -1.328 25.423 1.00 84.19 330 THR A N 1
ATOM 2500 C CA . THR A 1 330 ? -2.914 -2.734 25.750 1.00 84.19 330 THR A CA 1
ATOM 2501 C C . THR A 1 330 ? -1.768 -2.919 26.729 1.00 84.19 330 THR A C 1
ATOM 2503 O O . THR A 1 330 ? -1.751 -3.908 27.457 1.00 84.19 330 THR A O 1
ATOM 2506 N N . SER A 1 331 ? -0.800 -2.000 26.739 1.00 87.25 331 SER A N 1
ATOM 2507 C CA . SER A 1 331 ? 0.311 -2.020 27.686 1.00 87.25 331 SER A CA 1
ATOM 2508 C C . SER A 1 331 ? 1.013 -0.658 27.760 1.00 87.25 331 SER A C 1
ATOM 2510 O O . SER A 1 331 ? 1.073 0.051 26.752 1.00 87.25 331 SER A O 1
ATOM 2512 N N . PRO A 1 332 ? 1.648 -0.317 28.899 1.00 87.56 332 PRO A N 1
ATOM 2513 C CA . PRO A 1 332 ? 2.419 0.921 29.036 1.00 87.56 332 PRO A CA 1
ATOM 2514 C C . PRO A 1 332 ? 3.569 1.048 28.027 1.00 87.56 332 PRO A C 1
ATOM 2516 O O . PRO A 1 332 ? 3.827 2.130 27.507 1.00 87.56 332 PRO A O 1
ATOM 2519 N N . ARG A 1 333 ? 4.245 -0.065 27.698 1.00 87.75 333 ARG A N 1
ATOM 2520 C CA . ARG A 1 333 ? 5.319 -0.075 26.688 1.00 87.75 333 ARG A CA 1
ATOM 2521 C C . ARG A 1 333 ? 4.784 0.279 25.304 1.00 87.75 333 ARG A C 1
ATOM 2523 O O . ARG A 1 333 ? 5.421 1.041 24.586 1.00 87.75 333 ARG A O 1
ATOM 2530 N N . MET A 1 334 ? 3.616 -0.253 24.944 1.00 85.94 334 MET A N 1
ATOM 2531 C CA . MET A 1 334 ? 3.001 0.030 23.652 1.00 85.94 334 MET A CA 1
ATOM 2532 C C . MET A 1 334 ? 2.473 1.463 23.582 1.00 85.94 334 MET A C 1
ATOM 2534 O O . MET A 1 334 ? 2.707 2.138 22.584 1.00 85.94 334 MET A O 1
ATOM 2538 N N . ALA A 1 335 ? 1.886 1.974 24.669 1.00 87.56 335 ALA A N 1
ATOM 2539 C CA . ALA A 1 335 ? 1.551 3.391 24.796 1.00 87.56 335 ALA A CA 1
ATOM 2540 C C . ALA A 1 335 ? 2.778 4.289 24.574 1.00 87.56 335 ALA A C 1
ATOM 2542 O O . ALA A 1 335 ? 2.721 5.216 23.772 1.00 87.56 335 ALA A O 1
ATOM 2543 N N . MET A 1 336 ? 3.906 3.983 25.224 1.00 87.62 336 MET A N 1
ATOM 2544 C CA . MET A 1 336 ? 5.142 4.758 25.091 1.00 87.62 336 MET A CA 1
ATOM 2545 C C . MET A 1 336 ? 5.724 4.693 23.673 1.00 87.62 336 MET A C 1
ATOM 2547 O O . MET A 1 336 ? 6.169 5.711 23.151 1.00 87.62 336 MET A O 1
ATOM 2551 N N . GLN A 1 337 ? 5.708 3.524 23.027 1.00 85.81 337 GLN A N 1
ATOM 2552 C CA . GLN A 1 337 ? 6.198 3.371 21.653 1.00 85.81 337 GLN A CA 1
ATOM 2553 C C . GLN A 1 337 ? 5.349 4.158 20.652 1.00 85.81 337 GLN A C 1
ATOM 2555 O O . GLN A 1 337 ? 5.909 4.868 19.818 1.00 85.81 337 GLN A O 1
ATOM 2560 N N . VAL A 1 338 ? 4.020 4.091 20.772 1.00 86.88 338 VAL A N 1
ATOM 2561 C CA . VAL A 1 338 ? 3.100 4.867 19.927 1.00 86.88 338 VAL A CA 1
ATOM 2562 C C . VAL A 1 338 ? 3.230 6.360 20.205 1.00 86.88 338 VAL A C 1
ATOM 2564 O O . VAL A 1 338 ? 3.288 7.145 19.266 1.00 86.88 338 VAL A O 1
ATOM 2567 N N . ALA A 1 339 ? 3.342 6.764 21.473 1.00 88.12 339 ALA A N 1
ATOM 2568 C CA . ALA A 1 339 ? 3.566 8.159 21.837 1.00 88.12 339 ALA A CA 1
ATOM 2569 C C . ALA A 1 339 ? 4.889 8.683 21.267 1.00 88.12 339 ALA A C 1
ATOM 2571 O O . ALA A 1 339 ? 4.921 9.778 20.721 1.00 88.12 339 ALA A O 1
ATOM 2572 N N . ARG A 1 340 ? 5.971 7.898 21.334 1.00 87.69 340 ARG A N 1
ATOM 2573 C CA . ARG A 1 340 ? 7.271 8.260 20.756 1.00 87.69 340 ARG A CA 1
ATOM 2574 C C . ARG A 1 340 ? 7.191 8.422 19.241 1.00 87.69 340 ARG A C 1
ATOM 2576 O O . ARG A 1 340 ? 7.706 9.405 18.721 1.00 87.69 340 ARG A O 1
ATOM 2583 N N . ASP A 1 341 ? 6.559 7.482 18.545 1.00 87.75 341 ASP A N 1
ATOM 2584 C CA . ASP A 1 341 ? 6.376 7.555 17.091 1.00 87.75 341 ASP A CA 1
ATOM 2585 C C . ASP A 1 341 ? 5.516 8.772 16.707 1.00 87.75 341 ASP A C 1
ATOM 2587 O O . ASP A 1 341 ? 5.908 9.600 15.883 1.00 87.75 341 ASP A O 1
ATOM 2591 N N . LEU A 1 342 ? 4.395 8.975 17.403 1.00 87.88 342 LEU A N 1
ATOM 2592 C CA . LEU A 1 342 ? 3.531 10.136 17.222 1.00 87.88 342 LEU A CA 1
ATOM 2593 C C . LEU A 1 342 ? 4.275 11.457 17.469 1.00 87.88 342 LEU A C 1
ATOM 2595 O O . LEU A 1 342 ? 4.189 12.358 16.641 1.00 87.88 342 LEU A O 1
ATOM 2599 N N . LEU A 1 343 ? 5.014 11.579 18.575 1.00 87.62 343 LEU A N 1
ATOM 2600 C CA . LEU A 1 343 ? 5.726 12.803 18.946 1.00 87.62 343 LEU A CA 1
ATOM 2601 C C . LEU A 1 343 ? 6.900 13.097 18.013 1.00 87.62 343 LEU A C 1
ATOM 2603 O O . LEU A 1 343 ? 7.025 14.224 17.546 1.00 87.62 343 LEU A O 1
ATOM 2607 N N . LEU A 1 344 ? 7.753 12.110 17.727 1.00 85.62 344 LEU A N 1
ATOM 2608 C CA . LEU A 1 344 ? 8.970 12.329 16.943 1.00 85.62 344 LEU A CA 1
ATOM 2609 C C . LEU A 1 344 ? 8.672 12.434 15.448 1.00 85.62 344 LEU A C 1
ATOM 2611 O O . LEU A 1 344 ? 9.088 13.387 14.791 1.00 85.62 344 LEU A O 1
ATOM 2615 N N . ARG A 1 345 ? 7.951 11.457 14.896 1.00 84.12 345 ARG A N 1
ATOM 2616 C CA . ARG A 1 345 ? 7.782 11.318 13.447 1.00 84.12 345 ARG A CA 1
ATOM 2617 C C . ARG A 1 345 ? 6.631 12.161 12.927 1.00 84.12 345 ARG A C 1
ATOM 2619 O O . ARG A 1 345 ? 6.779 12.845 11.918 1.00 84.12 345 ARG A O 1
ATOM 2626 N N . HIS A 1 346 ? 5.484 12.114 13.598 1.00 87.31 346 HIS A N 1
ATOM 2627 C CA . HIS A 1 346 ? 4.283 12.764 13.089 1.00 87.31 346 HIS A CA 1
ATOM 2628 C C . HIS A 1 346 ? 4.159 14.217 13.558 1.00 87.31 346 HIS A C 1
ATOM 2630 O O . HIS A 1 346 ? 4.082 15.108 12.720 1.00 87.31 346 HIS A O 1
ATOM 2636 N N . ILE A 1 347 ? 4.175 14.493 14.860 1.00 88.50 347 ILE A N 1
ATOM 2637 C CA . ILE A 1 347 ? 4.056 15.853 15.408 1.00 88.50 347 ILE A CA 1
ATOM 2638 C C . ILE A 1 347 ? 5.334 16.647 15.135 1.00 88.50 347 ILE A C 1
ATOM 2640 O O . ILE A 1 347 ? 5.284 17.649 14.424 1.00 88.50 347 ILE A O 1
ATOM 2644 N N . GLY A 1 348 ? 6.482 16.170 15.622 1.00 85.75 348 GLY A N 1
ATOM 2645 C CA . GLY A 1 348 ? 7.779 16.816 15.423 1.00 85.75 348 GLY A CA 1
ATOM 2646 C C . GLY A 1 348 ? 8.105 16.994 13.944 1.00 85.75 348 GLY A C 1
ATOM 2647 O O . GLY A 1 348 ? 8.489 18.084 13.521 1.00 85.75 348 GLY A O 1
ATOM 2648 N N . GLY A 1 349 ? 7.837 15.966 13.135 1.00 85.88 349 GLY A N 1
ATOM 2649 C CA . GLY A 1 349 ? 8.019 16.050 11.693 1.00 85.88 349 GLY A CA 1
ATOM 2650 C C . GLY A 1 349 ? 7.145 17.099 11.010 1.00 85.88 349 GLY A C 1
ATOM 2651 O O . GLY A 1 349 ? 7.669 17.870 10.213 1.00 85.88 349 GLY A O 1
ATOM 2652 N N . ASN A 1 350 ? 5.849 17.196 11.339 1.00 86.06 350 ASN A N 1
ATOM 2653 C CA . ASN A 1 350 ? 4.975 18.212 10.733 1.00 86.06 350 ASN A CA 1
ATOM 2654 C C . ASN A 1 350 ? 5.268 19.636 11.236 1.00 86.06 350 ASN A C 1
ATOM 2656 O O . ASN A 1 350 ? 5.070 20.591 10.489 1.00 86.06 350 ASN A O 1
ATOM 2660 N N . ILE A 1 351 ? 5.757 19.802 12.470 1.00 86.31 351 ILE A N 1
ATOM 2661 C CA . ILE A 1 351 ? 6.242 21.104 12.957 1.00 86.31 351 ILE A CA 1
ATOM 2662 C C . ILE A 1 351 ? 7.475 21.528 12.152 1.00 86.31 351 ILE A C 1
ATOM 2664 O O . ILE A 1 351 ? 7.503 22.631 11.604 1.00 86.31 351 ILE A O 1
ATOM 2668 N N . PHE A 1 352 ? 8.459 20.632 12.016 1.00 86.44 352 PHE A N 1
ATOM 2669 C CA . PHE A 1 352 ? 9.675 20.897 11.248 1.00 86.44 352 PHE A CA 1
ATOM 2670 C C . PHE A 1 352 ? 9.366 21.207 9.779 1.00 86.44 352 PHE A C 1
ATOM 2672 O O . PHE A 1 352 ? 9.845 22.206 9.239 1.00 86.44 352 PHE A O 1
ATOM 2679 N N . THR A 1 353 ? 8.519 20.402 9.127 1.00 84.88 353 THR A N 1
ATOM 2680 C CA . THR A 1 353 ? 8.132 20.667 7.736 1.00 84.88 353 THR A CA 1
ATOM 2681 C C . THR A 1 353 ? 7.334 21.954 7.605 1.00 84.88 353 THR A C 1
ATOM 2683 O O . THR A 1 353 ? 7.518 22.658 6.619 1.00 84.88 353 THR A O 1
ATOM 2686 N N . GLY A 1 354 ? 6.514 22.312 8.597 1.00 81.50 354 GLY A N 1
ATOM 2687 C CA . GLY A 1 354 ? 5.809 23.592 8.656 1.00 81.50 354 GLY A CA 1
ATOM 2688 C C . GLY A 1 354 ? 6.755 24.798 8.679 1.00 81.50 354 GLY A C 1
ATOM 2689 O O . GLY A 1 354 ? 6.521 25.779 7.968 1.00 81.50 354 GLY A O 1
ATOM 2690 N N . TRP A 1 355 ? 7.860 24.720 9.427 1.00 82.75 355 TRP A N 1
ATOM 2691 C CA . TRP A 1 355 ? 8.887 25.769 9.439 1.00 82.75 355 TRP A CA 1
ATOM 2692 C C . TRP A 1 355 ? 9.579 25.908 8.082 1.00 82.75 355 TRP A C 1
ATOM 2694 O O . TRP A 1 355 ? 9.628 27.009 7.527 1.00 82.75 355 TRP A O 1
ATOM 2704 N N . VAL A 1 356 ? 10.042 24.795 7.503 1.00 84.38 356 VAL A N 1
ATOM 2705 C CA . VAL A 1 356 ? 10.702 24.816 6.187 1.00 84.38 356 VAL A CA 1
ATOM 2706 C C . VAL A 1 356 ? 9.736 25.259 5.087 1.00 84.38 356 VAL A C 1
ATOM 2708 O O . VAL A 1 356 ? 10.108 26.036 4.211 1.00 84.38 356 VAL A O 1
ATOM 2711 N N . ALA A 1 357 ? 8.479 24.822 5.147 1.00 83.88 357 ALA A N 1
ATOM 2712 C CA . ALA A 1 357 ? 7.432 25.241 4.227 1.00 83.88 357 ALA A CA 1
ATOM 2713 C C . ALA A 1 357 ? 7.221 26.752 4.271 1.00 83.88 357 ALA A C 1
ATOM 2715 O O . ALA A 1 357 ? 7.186 27.394 3.223 1.00 83.88 357 ALA A O 1
ATOM 2716 N N . THR A 1 358 ? 7.137 27.329 5.472 1.00 81.44 358 THR A N 1
ATOM 2717 C CA . THR A 1 358 ? 6.969 28.775 5.651 1.00 81.44 358 THR A CA 1
ATOM 2718 C C . THR A 1 358 ? 8.104 29.547 4.981 1.00 81.44 358 THR A C 1
ATOM 2720 O O . THR A 1 358 ? 7.821 30.454 4.199 1.00 81.44 358 THR A O 1
ATOM 2723 N N . GLY A 1 359 ? 9.359 29.136 5.201 1.00 81.38 359 GLY A N 1
ATOM 2724 C CA . GLY A 1 359 ? 10.530 29.741 4.555 1.00 81.38 359 GLY A CA 1
ATOM 2725 C C . GLY A 1 359 ? 10.574 29.536 3.036 1.00 81.38 359 GLY A C 1
ATOM 2726 O O . GLY A 1 359 ? 10.822 30.475 2.289 1.00 81.38 359 GLY A O 1
ATOM 2727 N N . GLY A 1 360 ? 10.272 28.332 2.545 1.00 81.62 360 GLY A N 1
ATOM 2728 C CA . GLY A 1 360 ? 10.218 28.056 1.104 1.00 81.62 360 GLY A CA 1
ATOM 2729 C C . GLY A 1 360 ? 9.145 28.876 0.383 1.00 81.62 360 GLY A C 1
ATOM 2730 O O . GLY A 1 360 ? 9.369 29.381 -0.714 1.00 81.62 360 GLY A O 1
ATOM 2731 N N . GLY A 1 361 ? 7.992 29.070 1.024 1.00 82.38 361 GLY A N 1
ATOM 2732 C CA . GLY A 1 361 ? 6.928 29.930 0.520 1.00 82.38 361 GLY A CA 1
ATOM 2733 C C . GLY A 1 361 ? 7.346 31.383 0.362 1.00 82.38 361 GLY A C 1
ATOM 2734 O O . GLY A 1 361 ? 7.114 31.972 -0.691 1.00 82.38 361 GLY A O 1
ATOM 2735 N N . THR A 1 362 ? 7.944 31.970 1.399 1.00 84.19 362 THR A N 1
ATOM 2736 C CA . THR A 1 362 ? 8.386 33.370 1.352 1.00 84.19 362 THR A CA 1
ATOM 2737 C C . THR A 1 362 ? 9.517 33.562 0.344 1.00 84.19 362 THR A C 1
ATOM 2739 O O . THR A 1 362 ? 9.486 34.535 -0.404 1.00 84.19 362 THR A O 1
ATOM 2742 N N . LEU A 1 363 ? 10.454 32.614 0.241 1.00 84.50 363 LEU A N 1
ATOM 2743 C CA . LEU A 1 363 ? 11.525 32.640 -0.762 1.00 84.50 363 LEU A CA 1
ATOM 2744 C C . LEU A 1 363 ? 11.011 32.571 -2.205 1.00 84.50 363 LEU A C 1
ATOM 2746 O O . LEU A 1 363 ? 11.564 33.234 -3.071 1.00 84.50 363 LEU A O 1
ATOM 2750 N N . LEU A 1 364 ? 9.964 31.795 -2.499 1.00 82.38 364 LEU A N 1
ATOM 2751 C CA . LEU A 1 364 ? 9.384 31.813 -3.848 1.00 82.38 364 LEU A CA 1
ATOM 2752 C C . LEU A 1 364 ? 8.560 33.078 -4.093 1.00 82.38 364 LEU A C 1
ATOM 2754 O O . LEU A 1 364 ? 8.570 33.629 -5.191 1.00 82.38 364 LEU A O 1
ATOM 2758 N N . ALA A 1 365 ? 7.845 33.557 -3.078 1.00 82.88 365 ALA A N 1
ATOM 2759 C CA . ALA A 1 365 ? 7.016 34.745 -3.213 1.00 82.88 365 ALA A CA 1
ATOM 2760 C C . ALA A 1 365 ? 7.834 36.033 -3.374 1.00 82.88 365 ALA A C 1
ATOM 2762 O O . ALA A 1 365 ? 7.352 36.959 -4.023 1.00 82.88 365 ALA A O 1
ATOM 2763 N N . SER A 1 366 ? 9.058 36.099 -2.835 1.00 84.12 366 SER A N 1
ATOM 2764 C CA . SER A 1 366 ? 9.955 37.253 -3.006 1.00 84.12 366 SER A CA 1
ATOM 2765 C C . SER A 1 366 ? 10.281 37.529 -4.473 1.00 84.12 366 SER A C 1
ATOM 2767 O O . SER A 1 366 ? 10.365 38.692 -4.857 1.00 84.12 366 SER A O 1
ATOM 2769 N N . VAL A 1 367 ? 10.365 36.486 -5.309 1.00 82.56 367 VAL A N 1
ATOM 2770 C CA . VAL A 1 367 ? 10.599 36.607 -6.760 1.00 82.56 367 VAL A CA 1
ATOM 2771 C C . VAL A 1 367 ? 9.501 37.433 -7.427 1.00 82.56 367 VAL A C 1
ATOM 2773 O O . VAL A 1 367 ? 9.782 38.276 -8.271 1.00 82.56 367 VAL A O 1
ATOM 2776 N N . VAL A 1 368 ? 8.246 37.217 -7.029 1.00 85.00 368 VAL A N 1
ATOM 2777 C CA . VAL A 1 368 ? 7.089 37.919 -7.606 1.00 85.00 368 VAL A CA 1
ATOM 2778 C C . VAL A 1 368 ? 6.797 39.237 -6.889 1.00 85.00 368 VAL A C 1
ATOM 2780 O O . VAL A 1 368 ? 6.274 40.162 -7.500 1.00 85.00 368 VAL A O 1
ATOM 2783 N N . ARG A 1 369 ? 7.140 39.346 -5.601 1.00 82.69 369 ARG A N 1
ATOM 2784 C CA . ARG A 1 369 ? 6.951 40.564 -4.798 1.00 82.69 369 ARG A CA 1
ATOM 2785 C C . ARG A 1 369 ? 8.082 41.590 -4.958 1.00 82.69 369 ARG A C 1
ATOM 2787 O O . ARG A 1 369 ? 7.919 42.712 -4.498 1.00 82.69 369 ARG A O 1
ATOM 2794 N N . GLY A 1 370 ? 9.205 41.229 -5.586 1.00 71.62 370 GLY A N 1
ATOM 2795 C CA . GLY A 1 370 ? 10.333 42.137 -5.838 1.00 71.62 370 GLY A CA 1
ATOM 2796 C C . GLY A 1 370 ? 11.058 42.623 -4.573 1.00 71.62 370 GLY A C 1
ATOM 2797 O O . GLY A 1 370 ? 11.705 43.665 -4.608 1.00 71.62 370 GLY A O 1
ATOM 2798 N N . GLY A 1 371 ? 10.938 41.904 -3.450 1.00 70.38 371 GLY A N 1
ATOM 2799 C CA . GLY A 1 371 ? 11.438 42.321 -2.133 1.00 70.38 371 GLY A CA 1
ATOM 2800 C C . GLY A 1 371 ? 11.328 41.217 -1.073 1.00 70.38 371 GLY A C 1
ATOM 2801 O O . GLY A 1 371 ? 11.216 40.040 -1.416 1.00 70.38 371 GLY A O 1
ATOM 2802 N N . TYR A 1 372 ? 11.352 41.567 0.222 1.00 63.53 372 TYR A N 1
ATOM 2803 C CA . TYR A 1 372 ? 11.195 40.584 1.306 1.00 63.53 372 TYR A CA 1
ATOM 2804 C C . TYR A 1 372 ? 9.858 39.847 1.129 1.00 63.53 372 TYR A C 1
ATOM 2806 O O . TYR A 1 372 ? 8.807 40.473 1.032 1.00 63.53 372 TYR A O 1
ATOM 2814 N N . GLY A 1 373 ? 9.891 38.514 1.037 1.00 64.25 373 GLY A N 1
ATOM 2815 C CA . GLY A 1 373 ? 8.764 37.677 0.601 1.00 64.25 373 GLY A CA 1
ATOM 2816 C C . GLY A 1 373 ? 7.559 37.617 1.545 1.00 64.25 373 GLY A C 1
ATOM 2817 O O . GLY A 1 373 ? 6.744 36.705 1.426 1.00 64.25 373 GLY A O 1
ATOM 2818 N N . THR A 1 374 ? 7.440 38.548 2.486 1.00 74.25 374 THR A N 1
ATOM 2819 C CA . THR A 1 374 ? 6.286 38.737 3.365 1.00 74.25 374 THR A CA 1
ATOM 2820 C C . THR A 1 374 ? 5.193 39.543 2.657 1.00 74.25 374 THR A C 1
ATOM 2822 O O . THR A 1 374 ? 5.518 40.481 1.932 1.00 74.25 374 THR A O 1
ATOM 2825 N N . PRO A 1 375 ? 3.904 39.213 2.852 1.00 72.56 375 PRO A N 1
ATOM 2826 C CA . PRO A 1 375 ? 2.817 39.993 2.271 1.00 72.56 375 PRO A CA 1
ATOM 2827 C C . PRO A 1 375 ? 2.806 41.438 2.783 1.00 72.56 375 PRO A C 1
ATOM 2829 O O . PRO A 1 375 ? 3.035 41.665 3.972 1.00 72.56 375 PRO A O 1
ATOM 2832 N N . ALA A 1 376 ? 2.503 42.403 1.912 1.00 73.94 376 ALA A N 1
ATOM 2833 C CA . ALA A 1 376 ? 2.276 43.789 2.327 1.00 73.94 376 ALA A CA 1
ATOM 2834 C C . ALA A 1 376 ? 0.937 43.932 3.077 1.00 73.94 376 ALA A C 1
ATOM 2836 O O . ALA A 1 376 ? 0.010 43.143 2.866 1.00 73.94 376 ALA A O 1
ATOM 2837 N N . SER A 1 377 ? 0.812 44.957 3.929 1.00 67.31 377 SER A N 1
ATOM 2838 C CA . SER A 1 377 ? -0.463 45.269 4.589 1.00 67.31 377 SER A CA 1
ATOM 2839 C C . SER A 1 377 ? -1.545 45.531 3.535 1.00 67.31 377 SER A C 1
ATOM 2841 O O . SER A 1 377 ? -1.359 46.358 2.644 1.00 67.31 377 SER A O 1
ATOM 2843 N N . GLY A 1 378 ? -2.648 44.782 3.597 1.00 67.81 378 GLY A N 1
ATOM 2844 C CA . GLY A 1 378 ? -3.741 44.863 2.622 1.00 67.81 378 GLY A CA 1
ATOM 2845 C C . GLY A 1 378 ? -3.533 44.078 1.320 1.00 67.81 378 GLY A C 1
ATOM 2846 O O . GLY A 1 378 ? -4.371 44.179 0.424 1.00 67.81 378 GLY A O 1
ATOM 2847 N N . GLU A 1 379 ? -2.467 43.276 1.189 1.00 77.38 379 GLU A N 1
ATOM 2848 C CA . GLU A 1 379 ? -2.283 42.420 0.012 1.00 77.38 379 GLU A CA 1
ATOM 2849 C C . GLU A 1 379 ? -3.469 41.456 -0.145 1.00 77.38 379 GLU A C 1
ATOM 2851 O O . GLU A 1 379 ? -3.796 40.672 0.753 1.00 77.38 379 GLU A O 1
ATOM 2856 N N . ALA A 1 380 ? -4.103 41.491 -1.321 1.00 77.88 380 ALA A N 1
ATOM 2857 C CA . ALA A 1 380 ? -5.214 40.606 -1.626 1.00 77.88 380 ALA A CA 1
ATOM 2858 C C . ALA A 1 380 ? -4.782 39.132 -1.475 1.00 77.88 380 ALA A C 1
ATOM 2860 O O . ALA A 1 380 ? -3.769 38.728 -2.052 1.00 77.88 380 ALA A O 1
ATOM 2861 N N . PRO A 1 381 ? -5.563 38.278 -0.789 1.00 73.94 381 PRO A N 1
ATOM 2862 C CA . PRO A 1 381 ? -5.213 36.869 -0.612 1.00 73.94 381 PRO A CA 1
ATOM 2863 C C . PRO A 1 381 ? -5.035 36.086 -1.923 1.00 73.94 381 PRO A C 1
ATOM 2865 O O . PRO A 1 381 ? -4.355 35.061 -1.928 1.00 73.94 381 PRO A O 1
ATOM 2868 N N . SER A 1 382 ? -5.632 36.560 -3.020 1.00 80.31 382 SER A N 1
ATOM 2869 C CA . SER A 1 382 ? -5.555 35.987 -4.369 1.00 80.31 382 SER A CA 1
ATOM 2870 C C . SER A 1 382 ? -4.453 36.596 -5.249 1.00 80.31 382 SER A C 1
ATOM 2872 O O . SER A 1 382 ? -4.373 36.260 -6.432 1.00 80.31 382 SER A O 1
ATOM 2874 N N . SER A 1 383 ? -3.607 37.480 -4.708 1.00 83.12 383 SER A N 1
ATOM 2875 C CA . SER A 1 383 ? -2.491 38.088 -5.439 1.00 83.12 383 SER A CA 1
ATOM 2876 C C . SER A 1 383 ? -1.522 37.029 -5.989 1.00 83.12 383 SER A C 1
ATOM 2878 O O . SER A 1 383 ? -1.405 35.918 -5.459 1.00 83.12 383 SER A O 1
ATOM 2880 N N . ALA A 1 384 ? -0.754 37.394 -7.019 1.00 82.19 384 ALA A N 1
ATOM 2881 C CA . ALA A 1 384 ? 0.282 36.520 -7.567 1.00 82.19 384 ALA A CA 1
ATOM 2882 C C . ALA A 1 384 ? 1.321 36.114 -6.500 1.00 82.19 384 ALA A C 1
ATOM 2884 O O . ALA A 1 384 ? 1.669 34.938 -6.405 1.00 82.19 384 ALA A O 1
ATOM 2885 N N . GLY A 1 385 ? 1.738 37.050 -5.638 1.00 82.12 385 GLY A N 1
ATOM 2886 C CA . GLY A 1 385 ? 2.648 36.775 -4.521 1.00 82.12 385 GLY A CA 1
ATOM 2887 C C . GLY A 1 385 ? 2.077 35.764 -3.522 1.00 82.12 385 GLY A C 1
ATOM 2888 O O . GLY A 1 385 ? 2.761 34.815 -3.146 1.00 82.12 385 GLY A O 1
ATOM 2889 N N . SER A 1 386 ? 0.802 35.895 -3.147 1.00 83.31 386 SER A N 1
ATOM 2890 C CA . SER A 1 386 ? 0.127 34.971 -2.225 1.00 83.31 386 SER A CA 1
ATOM 2891 C C . SER A 1 386 ? -0.102 33.581 -2.828 1.00 83.31 386 SER A C 1
ATOM 2893 O O . SER A 1 386 ? 0.004 32.574 -2.125 1.00 83.31 386 SER A O 1
ATOM 2895 N N . VAL A 1 387 ? -0.385 33.502 -4.132 1.00 84.81 387 VAL A N 1
ATOM 2896 C CA . VAL A 1 387 ? -0.511 32.232 -4.867 1.00 84.81 387 VAL A CA 1
ATOM 2897 C C . VAL A 1 387 ? 0.833 31.504 -4.933 1.00 84.81 387 VAL A C 1
ATOM 2899 O O . VAL A 1 387 ? 0.898 30.318 -4.603 1.00 84.81 387 VAL A O 1
ATOM 2902 N N . VAL A 1 388 ? 1.908 32.209 -5.298 1.00 84.75 388 VAL A N 1
ATOM 2903 C CA . VAL A 1 388 ? 3.266 31.642 -5.364 1.00 84.75 388 VAL A CA 1
ATOM 2904 C C . VAL A 1 388 ? 3.768 31.240 -3.977 1.00 84.75 388 VAL A C 1
ATOM 2906 O O . VAL A 1 388 ? 4.367 30.174 -3.829 1.00 84.75 388 VAL A O 1
ATOM 2909 N N . GLN A 1 389 ? 3.443 32.015 -2.941 1.00 85.75 389 GLN A N 1
ATOM 2910 C CA . GLN A 1 389 ? 3.738 31.649 -1.558 1.00 85.75 389 GLN A CA 1
ATOM 2911 C C . GLN A 1 389 ? 3.075 30.322 -1.169 1.00 85.75 389 GLN A C 1
ATOM 2913 O O . GLN A 1 389 ? 3.739 29.431 -0.643 1.00 85.75 389 GLN A O 1
ATOM 2918 N N . GLN A 1 390 ? 1.777 30.160 -1.447 1.00 83.69 390 GLN A N 1
ATOM 2919 C CA . GLN A 1 390 ? 1.035 28.938 -1.124 1.00 83.69 390 GLN A CA 1
ATOM 2920 C C . GLN A 1 390 ? 1.553 27.722 -1.910 1.00 83.69 390 GLN A C 1
ATOM 2922 O O . GLN A 1 390 ? 1.618 26.613 -1.363 1.00 83.69 390 GLN A O 1
ATOM 2927 N N . TYR A 1 391 ? 1.931 27.929 -3.175 1.00 87.00 391 TYR A N 1
ATOM 2928 C CA . TYR A 1 391 ? 2.604 26.924 -3.994 1.00 87.00 391 TYR A CA 1
ATOM 2929 C C . TYR A 1 391 ? 3.912 26.474 -3.326 1.00 87.00 391 TYR A C 1
ATOM 2931 O O . TYR A 1 391 ? 4.078 25.286 -3.051 1.00 87.00 391 TYR A O 1
ATOM 2939 N N . GLY A 1 392 ? 4.791 27.422 -2.978 1.00 84.00 392 GLY A N 1
ATOM 2940 C CA . GLY A 1 392 ? 6.090 27.143 -2.362 1.00 84.00 392 GLY A CA 1
ATOM 2941 C C . GLY A 1 392 ? 5.993 26.457 -1.008 1.00 84.00 392 GLY A C 1
ATOM 2942 O O . GLY A 1 392 ? 6.706 25.490 -0.759 1.00 84.00 392 GLY A O 1
ATOM 2943 N N . GLN A 1 393 ? 5.054 26.885 -0.161 1.00 85.69 393 GLN A N 1
ATOM 2944 C CA . GLN A 1 393 ? 4.788 26.222 1.118 1.00 85.69 393 GLN A CA 1
ATOM 2945 C C . GLN A 1 393 ? 4.407 24.755 0.917 1.00 85.69 393 GLN A C 1
ATOM 2947 O O . GLN A 1 393 ? 4.941 23.872 1.583 1.00 85.69 393 GLN A O 1
ATOM 2952 N N . SER A 1 394 ? 3.499 24.485 -0.020 1.00 83.44 394 SER A N 1
ATOM 2953 C CA . SER A 1 394 ? 2.994 23.132 -0.264 1.00 83.44 394 SER A CA 1
ATOM 2954 C C . SER A 1 394 ? 4.061 22.225 -0.879 1.00 83.44 394 SER A C 1
ATOM 2956 O O . SER A 1 394 ? 4.229 21.093 -0.428 1.00 83.44 394 SER A O 1
ATOM 2958 N N . PHE A 1 395 ? 4.812 22.746 -1.855 1.00 86.00 395 PHE A N 1
ATOM 2959 C CA . PHE A 1 395 ? 5.928 22.051 -2.489 1.00 86.00 395 PHE A CA 1
ATOM 2960 C C . PHE A 1 395 ? 6.999 21.676 -1.458 1.00 86.00 395 PHE A C 1
ATOM 2962 O O . PHE A 1 395 ? 7.329 20.502 -1.299 1.00 86.00 395 PHE A O 1
ATOM 2969 N N . SER A 1 396 ? 7.496 22.654 -0.694 1.00 84.69 396 SER A N 1
ATOM 2970 C CA . SER A 1 396 ? 8.536 22.421 0.311 1.00 84.69 396 SER A CA 1
ATOM 2971 C C . SER A 1 396 ? 8.063 21.484 1.422 1.00 84.69 396 SER A C 1
ATOM 2973 O O . SER A 1 396 ? 8.816 20.605 1.838 1.00 84.69 396 SER A O 1
ATOM 2975 N N . ASN A 1 397 ? 6.809 21.611 1.867 1.00 86.38 397 ASN A N 1
ATOM 2976 C CA . ASN A 1 397 ? 6.242 20.719 2.875 1.00 86.38 397 ASN A CA 1
ATOM 2977 C C . ASN A 1 397 ? 6.229 19.252 2.419 1.00 86.38 397 ASN A C 1
ATOM 2979 O O . ASN A 1 397 ? 6.601 18.376 3.196 1.00 86.38 397 ASN A O 1
ATOM 2983 N N . ASP A 1 398 ? 5.794 18.966 1.188 1.00 84.31 398 ASP A N 1
ATOM 2984 C CA . ASP A 1 398 ? 5.754 17.594 0.665 1.00 84.31 398 ASP A CA 1
ATOM 2985 C C . ASP A 1 398 ? 7.166 17.031 0.441 1.00 84.31 398 ASP A C 1
ATOM 2987 O O . ASP A 1 398 ? 7.438 15.897 0.841 1.00 84.31 398 ASP A O 1
ATOM 2991 N N . THR A 1 399 ? 8.081 17.827 -0.120 1.00 84.44 399 THR A N 1
ATOM 2992 C CA . THR A 1 399 ? 9.476 17.420 -0.356 1.00 84.44 399 THR A CA 1
ATOM 2993 C C . THR A 1 399 ? 10.187 17.063 0.950 1.00 84.44 399 THR A C 1
ATOM 2995 O O . THR A 1 399 ? 10.762 15.980 1.075 1.00 84.44 399 THR A O 1
ATOM 2998 N N . VAL A 1 400 ? 10.113 17.938 1.958 1.00 85.25 400 VAL A N 1
ATOM 2999 C CA . VAL A 1 400 ? 10.762 17.708 3.258 1.00 85.25 400 VAL A CA 1
ATOM 3000 C C . VAL A 1 400 ? 10.103 16.551 3.999 1.00 85.25 400 VAL A C 1
ATOM 3002 O O . VAL A 1 400 ? 10.806 15.733 4.587 1.00 85.25 400 VAL A O 1
ATOM 3005 N N . TRP A 1 401 ? 8.771 16.439 3.948 1.00 85.19 401 TRP A N 1
ATOM 3006 C CA . TRP A 1 401 ? 8.048 15.361 4.624 1.00 85.19 401 TRP A CA 1
ATOM 3007 C C . TRP A 1 401 ? 8.463 13.987 4.104 1.00 85.19 401 TRP A C 1
ATOM 3009 O O . TRP A 1 401 ? 8.701 13.075 4.895 1.00 85.19 401 TRP A O 1
ATOM 3019 N N . ASN A 1 402 ? 8.596 13.834 2.787 1.00 81.81 402 ASN A N 1
ATOM 3020 C CA . ASN A 1 402 ? 9.000 12.565 2.190 1.00 81.81 402 ASN A CA 1
ATOM 3021 C C . ASN A 1 402 ? 10.442 12.189 2.564 1.00 81.81 402 ASN A C 1
ATOM 3023 O O . ASN A 1 402 ? 10.698 11.039 2.929 1.00 81.81 402 ASN A O 1
ATOM 3027 N N . SER A 1 403 ? 11.361 13.157 2.552 1.00 81.19 403 SER A N 1
ATOM 3028 C CA . SER A 1 403 ? 12.746 12.957 2.995 1.00 81.19 403 SER A CA 1
ATOM 3029 C C . SER A 1 403 ? 12.824 12.588 4.477 1.00 81.19 403 SER A C 1
ATOM 3031 O O . SER A 1 403 ? 13.491 11.620 4.844 1.00 81.19 403 SER A O 1
ATOM 3033 N N . LEU A 1 404 ? 12.081 13.298 5.330 1.00 82.12 404 LEU A N 1
ATOM 3034 C CA . LEU A 1 404 ? 12.037 13.031 6.763 1.00 82.12 404 LEU A CA 1
ATOM 3035 C C . LEU A 1 404 ? 11.441 11.653 7.063 1.00 82.12 404 LEU A C 1
ATOM 3037 O O . LEU A 1 404 ? 11.973 10.921 7.890 1.00 82.12 404 LEU A O 1
ATOM 3041 N N . LYS A 1 405 ? 10.373 11.261 6.362 1.00 79.50 405 LYS A N 1
ATOM 3042 C CA . LYS A 1 405 ? 9.759 9.934 6.497 1.00 79.50 405 LYS A CA 1
ATOM 3043 C C . LYS A 1 405 ? 10.723 8.812 6.106 1.00 79.50 405 LYS A C 1
ATOM 3045 O O . LYS A 1 405 ? 10.676 7.747 6.716 1.00 79.50 405 LYS A O 1
ATOM 3050 N N . SER A 1 406 ? 11.580 9.050 5.111 1.00 78.94 406 SER A N 1
ATOM 3051 C CA . SER A 1 406 ? 12.643 8.115 4.732 1.00 78.94 406 SER A CA 1
ATOM 3052 C C . SER A 1 406 ? 13.722 8.014 5.811 1.00 78.94 406 SER A C 1
ATOM 3054 O O . SER A 1 406 ? 14.150 6.910 6.127 1.00 78.94 406 SER A O 1
ATOM 3056 N N . ALA A 1 407 ? 14.151 9.141 6.387 1.00 80.19 407 ALA A N 1
ATOM 3057 C CA . ALA A 1 407 ? 15.184 9.173 7.425 1.00 80.19 407 ALA A CA 1
ATOM 3058 C C . ALA A 1 407 ? 14.696 8.602 8.769 1.00 80.19 407 ALA A C 1
ATOM 3060 O O . ALA A 1 407 ? 15.424 7.892 9.451 1.00 80.19 407 ALA A O 1
ATOM 3061 N N . LEU A 1 408 ? 13.439 8.864 9.128 1.00 78.19 408 LEU A N 1
ATOM 3062 C CA . LEU A 1 408 ? 12.776 8.347 10.330 1.00 78.19 408 LEU A CA 1
ATOM 3063 C C . LEU A 1 408 ? 12.058 7.013 10.064 1.00 78.19 408 LEU A C 1
ATOM 3065 O O . LEU A 1 408 ? 11.062 6.692 10.715 1.00 78.19 408 LEU A O 1
ATOM 3069 N N . GLY A 1 409 ? 12.514 6.245 9.072 1.00 68.81 409 GLY A N 1
ATOM 3070 C CA . GLY A 1 409 ? 11.937 4.946 8.725 1.00 68.81 409 GLY A CA 1
ATOM 3071 C C . GLY A 1 409 ? 11.919 3.981 9.913 1.00 68.81 409 GLY A C 1
ATOM 3072 O O . GLY A 1 409 ? 10.889 3.358 10.172 1.00 68.81 409 GLY A O 1
ATOM 3073 N N . ASP A 1 410 ? 13.012 3.955 10.676 1.00 68.12 410 ASP A N 1
ATOM 3074 C CA . ASP A 1 410 ? 13.264 2.997 11.760 1.00 68.12 410 ASP A CA 1
ATOM 3075 C C . ASP A 1 410 ? 12.472 3.275 13.044 1.00 68.12 410 ASP A C 1
ATOM 3077 O O . ASP A 1 410 ? 12.339 2.403 13.901 1.00 68.12 410 ASP A O 1
ATOM 3081 N N . THR A 1 411 ? 11.905 4.474 13.198 1.00 64.38 411 THR A N 1
ATOM 3082 C CA . THR A 1 411 ? 11.057 4.803 14.355 1.00 64.38 411 THR A CA 1
ATOM 3083 C C . THR A 1 411 ? 9.601 4.381 14.170 1.00 64.38 411 THR A C 1
ATOM 3085 O O . THR A 1 411 ? 8.824 4.482 15.120 1.00 64.38 411 THR A O 1
ATOM 3088 N N . ARG A 1 412 ? 9.239 3.889 12.975 1.00 73.06 412 ARG A N 1
ATOM 3089 C CA . ARG A 1 412 ? 7.875 3.492 12.622 1.00 73.06 412 ARG A CA 1
ATOM 3090 C C . ARG A 1 412 ? 7.390 2.357 13.512 1.00 73.06 412 ARG A C 1
ATOM 3092 O O . ARG A 1 412 ? 7.961 1.268 13.496 1.00 73.06 412 ARG A O 1
ATOM 3099 N N . GLN A 1 413 ? 6.250 2.564 14.163 1.00 79.12 413 GLN A N 1
ATOM 3100 C CA . GLN A 1 413 ? 5.555 1.479 14.836 1.00 79.12 413 GLN A CA 1
ATOM 3101 C C . GLN A 1 413 ? 4.525 0.823 13.909 1.00 79.12 413 GLN A C 1
ATOM 3103 O O . GLN A 1 413 ? 3.642 1.482 13.360 1.00 79.12 413 GLN A O 1
ATOM 3108 N N . ASP A 1 414 ? 4.606 -0.501 13.752 1.00 81.75 414 ASP A N 1
ATOM 3109 C CA . ASP A 1 414 ? 3.605 -1.267 13.004 1.00 81.75 414 ASP A CA 1
ATOM 3110 C C . ASP A 1 414 ? 2.490 -1.767 13.936 1.00 81.75 414 ASP A C 1
ATOM 3112 O O . ASP A 1 414 ? 2.555 -2.850 14.529 1.00 81.75 414 ASP A O 1
ATOM 3116 N N . LEU A 1 415 ? 1.449 -0.942 14.087 1.00 83.06 415 LEU A N 1
ATOM 3117 C CA . LEU A 1 415 ? 0.258 -1.287 14.866 1.00 83.06 415 LEU A CA 1
ATOM 3118 C C . LEU A 1 415 ? -0.472 -2.519 14.322 1.00 83.06 415 LEU A C 1
ATOM 3120 O O . LEU A 1 415 ? -1.038 -3.272 15.114 1.00 83.06 415 LEU A O 1
ATOM 3124 N N . ALA A 1 416 ? -0.455 -2.741 13.005 1.00 84.38 416 ALA A N 1
ATOM 3125 C CA . ALA A 1 416 ? -1.132 -3.877 12.394 1.00 84.38 416 ALA A CA 1
ATOM 3126 C C . ALA A 1 416 ? -0.428 -5.186 12.764 1.00 84.38 416 ALA A C 1
ATOM 3128 O O . ALA A 1 416 ? -1.080 -6.105 13.257 1.00 84.38 416 ALA A O 1
ATOM 3129 N N . ALA A 1 417 ? 0.903 -5.230 12.657 1.00 85.19 417 ALA A N 1
ATOM 3130 C CA . ALA A 1 417 ? 1.685 -6.394 13.068 1.00 85.19 417 ALA A CA 1
ATOM 3131 C C . ALA A 1 417 ? 1.549 -6.698 14.572 1.00 85.19 417 ALA A C 1
ATOM 3133 O O . ALA A 1 417 ? 1.471 -7.861 14.969 1.00 85.19 417 ALA A O 1
ATOM 3134 N N . ASN A 1 418 ? 1.503 -5.667 15.424 1.00 85.31 418 ASN A N 1
ATOM 3135 C CA . ASN A 1 418 ? 1.258 -5.840 16.862 1.00 85.31 418 ASN A CA 1
ATOM 3136 C C . ASN A 1 418 ? -0.156 -6.376 17.146 1.00 85.31 418 ASN A C 1
ATOM 3138 O O . ASN A 1 418 ? -0.328 -7.263 17.983 1.00 85.31 418 ASN A O 1
ATOM 3142 N N . LEU A 1 419 ? -1.170 -5.860 16.445 1.00 86.38 419 LEU A N 1
ATOM 3143 C CA . LEU A 1 419 ? -2.547 -6.331 16.565 1.00 86.38 419 LEU A CA 1
ATOM 3144 C C . LEU A 1 419 ? -2.691 -7.787 16.105 1.00 86.38 419 LEU A C 1
ATOM 3146 O O . LEU A 1 419 ? -3.412 -8.545 16.754 1.00 86.38 419 LEU A O 1
ATOM 3150 N N . ASP A 1 420 ? -2.001 -8.183 15.036 1.00 86.12 420 ASP A N 1
ATOM 3151 C CA . ASP A 1 420 ? -1.988 -9.565 14.557 1.00 86.12 420 ASP A CA 1
ATOM 3152 C C . ASP A 1 420 ? -1.303 -10.495 15.566 1.00 86.12 420 ASP A C 1
ATOM 3154 O O . ASP A 1 420 ? -1.928 -11.463 15.993 1.00 86.12 420 ASP A O 1
ATOM 3158 N N . ARG A 1 421 ? -0.119 -10.131 16.082 1.00 86.31 421 ARG A N 1
ATOM 3159 C CA . ARG A 1 421 ? 0.539 -10.876 17.175 1.00 86.31 421 ARG A CA 1
ATOM 3160 C C . ARG A 1 421 ? -0.373 -11.050 18.390 1.00 86.31 421 ARG A C 1
ATOM 3162 O O . ARG A 1 421 ? -0.540 -12.153 18.889 1.00 86.31 421 ARG A O 1
ATOM 3169 N N . ARG A 1 422 ? -1.062 -9.988 18.816 1.00 87.06 422 ARG A N 1
ATOM 3170 C CA . ARG A 1 422 ? -2.009 -10.060 19.941 1.00 87.06 422 ARG A CA 1
ATOM 3171 C C . ARG A 1 422 ? -3.193 -10.988 19.659 1.00 87.06 422 ARG A C 1
ATOM 3173 O O . ARG A 1 422 ? -3.711 -11.631 20.574 1.00 87.06 422 ARG A O 1
ATOM 3180 N N . ARG A 1 423 ? -3.686 -11.016 18.419 1.00 87.25 423 ARG A N 1
ATOM 3181 C CA . ARG A 1 423 ? -4.756 -11.937 18.011 1.00 87.25 423 ARG A CA 1
ATOM 3182 C C . ARG A 1 423 ? -4.260 -13.378 18.007 1.00 87.25 423 ARG A C 1
ATOM 3184 O O . ARG A 1 423 ? -4.992 -14.231 18.499 1.00 87.25 423 ARG A O 1
ATOM 3191 N N . ASP A 1 424 ? -3.037 -13.621 17.546 1.00 87.00 424 ASP A N 1
ATOM 3192 C CA . ASP A 1 424 ? -2.389 -14.933 17.596 1.00 87.00 424 ASP A CA 1
ATOM 3193 C C . ASP A 1 424 ? -2.202 -15.404 19.045 1.00 87.00 424 ASP A C 1
ATOM 3195 O O . ASP A 1 424 ? -2.628 -16.505 19.392 1.00 87.00 424 ASP A O 1
ATOM 3199 N N . ASP A 1 425 ? -1.706 -14.538 19.932 1.00 89.31 425 ASP A N 1
ATOM 3200 C CA . ASP A 1 425 ? -1.572 -14.834 21.362 1.00 89.31 425 ASP A CA 1
ATOM 3201 C C . ASP A 1 425 ? -2.931 -15.140 22.003 1.00 89.31 425 ASP A C 1
ATOM 3203 O O . ASP A 1 425 ? -3.077 -16.075 22.795 1.00 89.31 425 ASP A O 1
ATOM 3207 N N . LYS A 1 426 ? -3.971 -14.374 21.641 1.00 88.94 426 LYS A N 1
ATOM 3208 C CA . LYS A 1 426 ? -5.334 -14.619 22.123 1.00 88.94 426 LYS A CA 1
ATOM 3209 C C . LYS A 1 426 ? -5.868 -15.953 21.607 1.00 88.94 426 LYS A C 1
ATOM 3211 O O . LYS A 1 426 ? -6.484 -16.686 22.377 1.00 88.94 426 LYS A O 1
ATOM 3216 N N . GLN A 1 427 ? -5.629 -16.284 20.342 1.00 87.50 427 GLN A N 1
ATOM 3217 C CA . GLN A 1 427 ? -6.015 -17.563 19.753 1.00 87.50 427 GLN A CA 1
ATOM 3218 C C . GLN A 1 427 ? -5.306 -18.727 20.457 1.00 87.50 427 GLN A C 1
ATOM 3220 O O . GLN A 1 427 ? -5.966 -19.696 20.833 1.00 87.50 427 GLN A O 1
ATOM 3225 N N . ALA A 1 428 ? -3.998 -18.611 20.695 1.00 86.81 428 ALA A N 1
ATOM 3226 C CA . ALA A 1 428 ? -3.210 -19.595 21.429 1.00 86.81 428 ALA A CA 1
ATOM 3227 C C . ALA A 1 428 ? -3.686 -19.742 22.884 1.00 86.81 428 ALA A C 1
ATOM 3229 O O . ALA A 1 428 ? -3.813 -20.857 23.382 1.00 86.81 428 ALA A O 1
ATOM 3230 N N . SER A 1 429 ? -4.030 -18.636 23.552 1.00 90.38 429 SER A N 1
ATOM 3231 C CA . SER A 1 429 ? -4.575 -18.645 24.915 1.00 90.38 429 SER A CA 1
ATOM 3232 C C . SER A 1 429 ? -5.960 -19.290 24.999 1.00 90.38 429 SER A C 1
ATOM 3234 O O . SER A 1 429 ? -6.236 -20.051 25.924 1.00 90.38 429 SER A O 1
ATOM 3236 N N . LEU A 1 430 ? -6.850 -19.008 24.044 1.00 87.50 430 LEU A N 1
ATOM 3237 C CA . LEU A 1 430 ? -8.163 -19.657 23.988 1.00 87.50 430 LEU A CA 1
ATOM 3238 C C . LEU A 1 430 ? -8.022 -21.152 23.723 1.00 87.50 430 LEU A C 1
ATOM 3240 O O . LEU A 1 430 ? -8.717 -21.950 24.346 1.00 87.50 430 LEU A O 1
ATOM 3244 N N . TRP A 1 431 ? -7.092 -21.525 22.847 1.00 84.06 431 TRP A N 1
ATOM 3245 C CA . TRP A 1 431 ? -6.779 -22.916 22.559 1.00 84.06 431 TRP A CA 1
ATOM 3246 C C . TRP A 1 431 ? -6.230 -23.654 23.783 1.00 84.06 431 TRP A C 1
ATOM 3248 O O . TRP A 1 431 ? -6.735 -24.718 24.131 1.00 84.06 431 TRP A O 1
ATOM 3258 N N . SER A 1 432 ? -5.259 -23.076 24.494 1.00 86.88 432 SER A N 1
ATOM 3259 C CA . SER A 1 432 ? -4.696 -23.700 25.695 1.00 86.88 432 SER A CA 1
ATOM 3260 C C . SER A 1 432 ? -5.725 -23.828 26.822 1.00 86.88 432 SER A C 1
ATOM 3262 O O . SER A 1 432 ? -5.787 -24.868 27.477 1.00 86.88 432 SER A O 1
ATOM 3264 N N . LYS A 1 433 ? -6.596 -22.825 27.008 1.00 88.56 433 LYS A N 1
ATOM 3265 C CA . LYS A 1 433 ? -7.726 -22.897 27.950 1.00 88.56 433 LYS A CA 1
ATOM 3266 C C . LYS A 1 433 ? -8.729 -23.982 27.563 1.00 88.56 433 LYS A C 1
ATOM 3268 O O . LYS A 1 433 ? -9.171 -24.722 28.438 1.00 88.56 433 LYS A O 1
ATOM 3273 N N . ALA A 1 434 ? -9.063 -24.092 26.277 1.00 85.56 434 ALA A N 1
ATOM 3274 C CA . ALA A 1 434 ? -9.962 -25.125 25.773 1.00 85.56 434 ALA A CA 1
ATOM 3275 C C . ALA A 1 434 ? -9.381 -26.530 26.005 1.00 85.56 434 ALA A C 1
ATOM 3277 O O . ALA A 1 434 ? -10.076 -27.383 26.545 1.00 85.56 434 ALA A O 1
ATOM 3278 N N . LEU A 1 435 ? -8.093 -26.744 25.712 1.00 84.06 435 LEU A N 1
ATOM 3279 C CA . LEU A 1 435 ? -7.393 -28.008 25.979 1.00 84.06 435 LEU A CA 1
ATOM 3280 C C . LEU A 1 435 ? -7.359 -28.359 27.474 1.00 84.06 435 LEU A C 1
ATOM 3282 O O . LEU A 1 435 ? -7.652 -29.491 27.861 1.00 84.06 435 LEU A O 1
ATOM 3286 N N . ALA A 1 436 ? -7.033 -27.393 28.338 1.00 86.56 436 ALA A N 1
ATOM 3287 C CA . ALA A 1 436 ? -7.035 -27.605 29.785 1.00 86.56 436 ALA A CA 1
ATOM 3288 C C . ALA A 1 436 ? -8.436 -27.984 30.299 1.00 86.56 436 ALA A C 1
ATOM 3290 O O . ALA A 1 436 ? -8.581 -28.888 31.126 1.00 86.56 436 ALA A O 1
ATOM 3291 N N . MET A 1 437 ? -9.475 -27.332 29.771 1.00 85.62 437 MET A N 1
ATOM 3292 C CA . MET A 1 437 ? -10.866 -27.611 30.117 1.00 85.62 437 MET A CA 1
ATOM 3293 C C . MET A 1 437 ? -11.340 -28.965 29.581 1.00 85.62 437 MET A C 1
ATOM 3295 O O . MET A 1 437 ? -11.984 -29.706 30.316 1.00 85.62 437 MET A O 1
ATOM 3299 N N . GLN A 1 438 ? -10.960 -29.337 28.359 1.00 84.62 438 GLN A N 1
ATOM 3300 C CA . GLN A 1 438 ? -11.216 -30.656 27.779 1.00 84.62 438 GLN A CA 1
ATOM 3301 C C . GLN A 1 438 ? -10.596 -31.765 28.639 1.00 84.62 438 GLN A C 1
ATOM 3303 O O . GLN A 1 438 ? -11.269 -32.741 28.964 1.00 84.62 438 GLN A O 1
ATOM 3308 N N . ASN A 1 439 ? -9.344 -31.605 29.074 1.00 83.94 439 ASN A N 1
ATOM 3309 C CA . ASN A 1 439 ? -8.685 -32.575 29.951 1.00 83.94 439 ASN A CA 1
ATOM 3310 C C . ASN A 1 439 ? -9.387 -32.693 31.311 1.00 83.94 439 ASN A C 1
ATOM 3312 O O . ASN A 1 439 ? -9.591 -33.803 31.805 1.00 83.94 439 ASN A O 1
ATOM 3316 N N . ARG A 1 440 ? -9.830 -31.569 31.891 1.00 86.06 440 ARG A N 1
ATOM 3317 C CA . ARG A 1 440 ? -10.635 -31.569 33.121 1.00 86.06 440 ARG A CA 1
ATOM 3318 C C . ARG A 1 440 ? -11.982 -32.274 32.929 1.00 86.06 440 ARG A C 1
ATOM 3320 O O . ARG A 1 440 ? -12.368 -33.073 33.778 1.00 86.06 440 ARG A O 1
ATOM 3327 N N . LEU A 1 441 ? -12.673 -32.014 31.820 1.00 86.44 441 LEU A N 1
ATOM 3328 C CA . LEU A 1 441 ? -13.950 -32.650 31.491 1.00 86.44 441 LEU A CA 1
ATOM 3329 C C . LEU A 1 441 ? -13.793 -34.159 31.289 1.00 86.44 441 LEU A C 1
ATOM 3331 O O . LEU A 1 441 ? -14.590 -34.915 31.828 1.00 86.44 441 LEU A O 1
ATOM 3335 N N . ARG A 1 442 ? -12.730 -34.623 30.618 1.00 85.06 442 ARG A N 1
ATOM 3336 C CA . ARG A 1 442 ? -12.431 -36.061 30.474 1.00 85.06 442 ARG A CA 1
ATOM 3337 C C . ARG A 1 442 ? -12.292 -36.768 31.827 1.00 85.06 442 ARG A C 1
ATOM 3339 O O . ARG A 1 442 ? -12.764 -37.893 31.980 1.00 85.06 442 ARG A O 1
ATOM 3346 N N . LEU A 1 443 ? -11.678 -36.118 32.818 1.00 83.88 443 LEU A N 1
ATOM 3347 C CA . LEU A 1 443 ? -11.592 -36.654 34.183 1.00 83.88 443 LEU A CA 1
ATOM 3348 C C . LEU A 1 443 ? -12.968 -36.697 34.866 1.00 83.88 443 LEU A C 1
ATOM 3350 O O . LEU A 1 443 ? -13.299 -37.689 35.511 1.00 83.88 443 LEU A O 1
ATOM 3354 N N . GLN A 1 444 ? -13.788 -35.659 34.690 1.00 85.19 444 GLN A N 1
ATOM 3355 C CA . GLN A 1 444 ? -15.141 -35.604 35.255 1.00 85.19 444 GLN A CA 1
ATOM 3356 C C . GLN A 1 444 ? -16.087 -36.629 34.618 1.00 85.19 444 GLN A C 1
ATOM 3358 O O . GLN A 1 444 ? -16.839 -37.273 35.340 1.00 85.19 444 GLN A O 1
ATOM 3363 N N . ILE A 1 445 ? -16.000 -36.855 33.304 1.00 86.00 445 ILE A N 1
ATOM 3364 C CA . ILE A 1 445 ? -16.763 -37.896 32.598 1.00 86.00 445 ILE A CA 1
ATOM 3365 C C . ILE A 1 445 ? -16.520 -39.264 33.233 1.00 86.00 445 ILE A C 1
ATOM 3367 O O . ILE A 1 445 ? -17.478 -39.974 33.527 1.00 86.00 445 ILE A O 1
ATOM 3371 N N . LYS A 1 446 ? -15.258 -39.619 33.518 1.00 81.31 446 LYS A N 1
ATOM 3372 C CA . LYS A 1 446 ? -14.929 -40.889 34.191 1.00 81.31 446 LYS A CA 1
ATOM 3373 C C . LYS A 1 446 ? -15.606 -41.015 35.562 1.00 81.31 446 LYS A C 1
ATOM 3375 O O . LYS A 1 446 ? -16.066 -42.098 35.907 1.00 81.31 446 LYS A O 1
ATOM 3380 N N . ALA A 1 447 ? -15.715 -39.914 36.307 1.00 78.62 447 ALA A N 1
ATOM 3381 C CA . ALA A 1 447 ? -16.342 -39.881 37.631 1.00 78.62 447 ALA A CA 1
ATOM 3382 C C . ALA A 1 447 ? -17.885 -39.957 37.609 1.00 78.62 447 ALA A C 1
ATOM 3384 O O . ALA A 1 447 ? -18.486 -40.283 38.634 1.00 78.62 447 ALA A O 1
ATOM 3385 N N . VAL A 1 448 ? -18.526 -39.644 36.475 1.00 80.38 448 VAL A N 1
ATOM 3386 C CA . VAL A 1 448 ? -19.988 -39.763 36.282 1.00 80.38 448 VAL A CA 1
ATOM 3387 C C . VAL A 1 448 ? -20.362 -41.089 35.610 1.00 80.38 448 VAL A C 1
ATOM 3389 O O . VAL A 1 448 ? -21.412 -41.650 35.904 1.00 80.38 448 VAL A O 1
ATOM 3392 N N . ARG A 1 449 ? -19.476 -41.639 34.771 1.00 81.62 449 ARG A N 1
ATOM 3393 C CA . ARG A 1 449 ? -19.695 -42.902 34.052 1.00 81.62 449 ARG A CA 1
ATOM 3394 C C . ARG A 1 449 ? -19.876 -44.101 34.987 1.00 81.62 449 ARG A C 1
ATOM 3396 O O . ARG A 1 449 ? -20.803 -44.871 34.798 1.00 81.62 449 ARG A O 1
ATOM 3403 N N . GLN A 1 450 ? -19.058 -44.209 36.036 1.00 77.12 450 GLN A N 1
ATOM 3404 C CA . GLN A 1 450 ? -19.174 -45.289 37.028 1.00 77.12 450 GLN A CA 1
ATOM 3405 C C . GLN A 1 450 ? -20.556 -45.344 37.725 1.00 77.12 450 GLN A C 1
ATOM 3407 O O . GLN A 1 450 ? -21.151 -46.419 37.751 1.00 77.12 450 GLN A O 1
ATOM 3412 N N . PRO A 1 451 ? -21.104 -44.230 38.260 1.00 71.75 451 PRO A N 1
ATOM 3413 C CA . PRO A 1 451 ? -22.466 -44.219 38.795 1.00 71.75 451 PRO A CA 1
ATOM 3414 C C . PRO A 1 451 ? -23.543 -44.509 37.742 1.00 71.75 451 PRO A C 1
ATOM 3416 O O . PRO A 1 451 ? -24.508 -45.207 38.042 1.00 71.75 451 PRO A O 1
ATOM 3419 N N . ALA A 1 452 ? -23.378 -44.006 36.514 1.00 69.56 452 ALA A N 1
ATOM 3420 C CA . ALA A 1 452 ? -24.334 -44.225 35.428 1.00 69.56 452 ALA A CA 1
ATOM 3421 C C . ALA A 1 452 ? -24.439 -45.707 35.024 1.00 69.56 452 ALA A C 1
ATOM 3423 O O . ALA A 1 452 ? -25.540 -46.210 34.809 1.00 69.56 452 ALA A O 1
ATOM 3424 N N . ASP A 1 453 ? -23.308 -46.419 34.988 1.00 73.75 453 ASP A N 1
ATOM 3425 C CA . ASP A 1 453 ? -23.257 -47.859 34.710 1.00 73.75 453 ASP A CA 1
ATOM 3426 C C . ASP A 1 453 ? -23.951 -48.685 35.809 1.00 73.75 453 ASP A C 1
ATOM 3428 O O . ASP A 1 453 ? -24.598 -49.689 35.515 1.00 73.75 453 ASP A O 1
ATOM 3432 N N . GLY A 1 454 ? -23.885 -48.231 37.067 1.00 70.81 454 GLY A N 1
ATOM 3433 C CA . GLY A 1 454 ? -24.597 -48.848 38.191 1.00 70.81 454 GLY A CA 1
ATOM 3434 C C . GLY A 1 454 ? -26.103 -48.554 38.230 1.00 70.81 454 GLY A C 1
ATOM 3435 O O . GLY A 1 454 ? -26.865 -49.375 38.734 1.00 70.81 454 GLY A O 1
ATOM 3436 N N . ALA A 1 455 ? -26.542 -47.411 37.691 1.00 68.19 455 ALA A N 1
ATOM 3437 C CA . ALA A 1 455 ? -27.944 -46.981 37.699 1.00 68.19 455 ALA A CA 1
ATOM 3438 C C . ALA A 1 455 ? -28.800 -47.584 36.565 1.00 68.19 455 ALA A C 1
ATOM 3440 O O . ALA A 1 455 ? -30.025 -47.488 36.625 1.00 68.19 455 ALA A O 1
ATOM 3441 N N . GLN A 1 456 ? -28.176 -48.204 35.550 1.00 72.31 456 GLN A N 1
ATOM 3442 C CA . GLN A 1 456 ? -28.840 -48.754 34.353 1.00 72.31 456 GLN A CA 1
ATOM 3443 C C . GLN A 1 456 ? -29.773 -47.747 33.646 1.00 72.31 456 GLN A C 1
ATOM 3445 O O . GLN A 1 456 ? -30.833 -48.122 33.147 1.00 72.31 456 GLN A O 1
ATOM 3450 N N . ASP A 1 457 ? -29.397 -46.464 33.612 1.00 75.12 457 ASP A N 1
ATOM 3451 C CA . ASP A 1 457 ? -30.147 -45.416 32.910 1.00 75.12 457 ASP A CA 1
ATOM 3452 C C . ASP A 1 457 ? -29.572 -45.226 31.487 1.00 75.12 457 ASP A C 1
ATOM 3454 O O . ASP A 1 457 ? -28.500 -44.625 31.335 1.00 75.12 457 ASP A O 1
ATOM 3458 N N . PRO A 1 458 ? -30.235 -45.748 30.433 1.00 78.62 458 PRO A N 1
ATOM 3459 C CA . PRO A 1 458 ? -29.708 -45.704 29.070 1.00 78.62 458 PRO A CA 1
ATOM 3460 C C . PRO A 1 458 ? -29.599 -44.273 28.526 1.00 78.62 458 PRO A 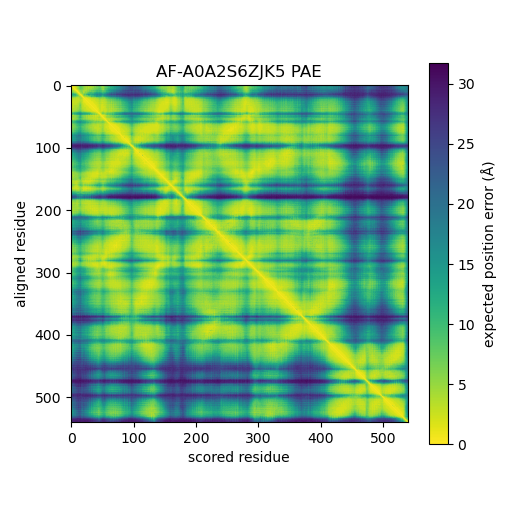C 1
ATOM 3462 O O . PRO A 1 458 ? -28.667 -43.975 27.783 1.00 78.62 458 PRO A O 1
ATOM 3465 N N . GLY A 1 459 ? -30.484 -43.358 28.944 1.00 77.94 459 GLY A N 1
ATOM 3466 C CA . GLY A 1 459 ? -30.427 -41.956 28.522 1.00 77.94 459 GLY A CA 1
ATOM 3467 C C . GLY A 1 459 ? -29.194 -41.241 29.078 1.00 77.94 459 GLY A C 1
ATOM 3468 O O . GLY A 1 459 ? -28.514 -40.501 28.363 1.00 77.94 459 GLY A O 1
ATOM 3469 N N . LEU A 1 460 ? -28.855 -41.513 30.342 1.00 79.00 460 LEU A N 1
ATOM 3470 C CA . LEU A 1 460 ? -27.644 -40.996 30.978 1.00 79.00 460 LEU A CA 1
ATOM 3471 C C . LEU A 1 460 ? -26.369 -41.578 30.345 1.00 79.00 460 LEU A C 1
ATOM 3473 O O . LEU A 1 460 ? -25.410 -40.839 30.106 1.00 79.00 460 LEU A O 1
ATOM 3477 N N . GLN A 1 461 ? -26.356 -42.879 30.047 1.00 82.56 461 GLN A N 1
ATOM 3478 C CA . GLN A 1 461 ? -25.229 -43.543 29.383 1.00 82.56 461 GLN A CA 1
ATOM 3479 C C . GLN A 1 461 ? -24.977 -42.979 27.980 1.00 82.56 461 GLN A C 1
ATOM 3481 O O . GLN A 1 461 ? -23.831 -42.659 27.648 1.00 82.56 461 GLN A O 1
ATOM 3486 N N . ASP A 1 462 ? -26.034 -42.774 27.192 1.00 83.69 462 ASP A N 1
ATOM 3487 C CA . ASP A 1 462 ? -25.941 -42.191 25.853 1.00 83.69 462 ASP A CA 1
ATOM 3488 C C . ASP A 1 462 ? -25.453 -40.739 25.889 1.00 83.69 462 ASP A C 1
ATOM 3490 O O . ASP A 1 462 ? -24.570 -40.365 25.110 1.00 83.69 462 ASP A O 1
ATOM 3494 N N . ALA A 1 463 ? -25.954 -39.924 26.825 1.00 82.69 463 ALA A N 1
ATOM 3495 C CA . ALA A 1 463 ? -25.533 -38.531 26.981 1.00 82.69 463 ALA A CA 1
ATOM 3496 C C . ALA A 1 463 ? -24.049 -38.412 27.381 1.00 82.69 463 ALA A C 1
ATOM 3498 O O . ALA A 1 463 ? -23.298 -37.622 26.799 1.00 82.69 463 ALA A O 1
ATOM 3499 N N . ILE A 1 464 ? -23.592 -39.234 28.332 1.00 83.56 464 ILE A N 1
ATOM 3500 C CA . ILE A 1 464 ? -22.182 -39.281 28.749 1.00 83.56 464 ILE A CA 1
ATOM 3501 C C . ILE A 1 464 ? -21.303 -39.827 27.615 1.00 83.56 464 ILE A C 1
ATOM 3503 O O . ILE A 1 464 ? -2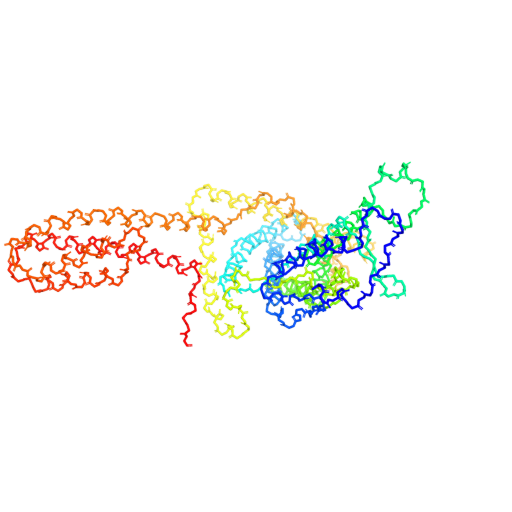0.209 -39.308 27.387 1.00 83.56 464 ILE A O 1
ATOM 3507 N N . GLY A 1 465 ? -21.773 -40.836 26.878 1.00 83.25 465 GLY A N 1
ATOM 3508 C CA . GLY A 1 465 ? -21.077 -41.409 25.727 1.00 83.25 465 GLY A CA 1
ATOM 3509 C C . GLY A 1 465 ? -20.957 -40.439 24.547 1.00 83.25 465 GLY A C 1
ATOM 3510 O O . GLY A 1 465 ? -19.915 -40.387 23.894 1.00 83.25 465 GLY A O 1
ATOM 3511 N N . ALA A 1 466 ? -21.984 -39.631 24.277 1.00 83.06 466 ALA A N 1
ATOM 3512 C CA . ALA A 1 466 ? -21.937 -38.556 23.283 1.00 83.06 466 ALA A CA 1
ATOM 3513 C C . ALA A 1 466 ? -20.920 -37.470 23.673 1.00 83.06 466 ALA A C 1
ATOM 3515 O O . ALA A 1 466 ? -20.085 -37.076 22.853 1.00 83.06 466 ALA A O 1
ATOM 3516 N N . LEU A 1 467 ? -20.908 -37.048 24.943 1.00 83.19 467 LEU A N 1
ATOM 3517 C CA . LEU A 1 467 ? -19.910 -36.093 25.423 1.00 83.19 467 LEU A CA 1
ATOM 3518 C C . LEU A 1 467 ? -18.490 -36.684 25.389 1.00 83.19 467 LEU A C 1
ATOM 3520 O O . LEU A 1 467 ? -17.558 -36.013 24.964 1.00 83.19 467 LEU A O 1
ATOM 3524 N N . ALA A 1 468 ? -18.301 -37.945 25.781 1.00 83.31 468 ALA A N 1
ATOM 3525 C CA . ALA A 1 468 ? -16.994 -38.597 25.713 1.00 83.31 468 ALA A CA 1
ATOM 3526 C C . ALA A 1 468 ? -16.460 -38.647 24.273 1.00 83.31 468 ALA A C 1
ATOM 3528 O O . ALA A 1 468 ? -15.325 -38.239 24.038 1.00 83.31 468 ALA A O 1
ATOM 3529 N N . ARG A 1 469 ? -17.300 -39.044 23.306 1.00 82.44 469 ARG A N 1
ATOM 3530 C CA . ARG A 1 469 ? -16.938 -39.105 21.879 1.00 82.44 469 ARG A CA 1
ATOM 3531 C C . ARG A 1 469 ? -16.572 -37.737 21.302 1.00 82.44 469 ARG A C 1
ATOM 3533 O O . ARG A 1 469 ? -15.512 -37.614 20.691 1.00 82.44 469 ARG A O 1
ATOM 3540 N N . SER A 1 470 ? -17.377 -36.705 21.573 1.00 79.94 470 SER A N 1
ATOM 3541 C CA . SER A 1 470 ? -17.082 -35.329 21.126 1.00 79.94 470 SER A CA 1
ATOM 3542 C C . SER A 1 470 ? -15.773 -34.780 21.714 1.00 79.94 470 SER A C 1
ATOM 3544 O O . SER A 1 470 ? -15.073 -33.999 21.070 1.00 79.94 470 SER A O 1
ATOM 3546 N N . LEU A 1 471 ? -15.386 -35.219 22.920 1.00 76.25 471 LEU A N 1
ATOM 3547 C CA . LEU A 1 471 ? -14.100 -34.860 23.519 1.00 76.25 471 LEU A CA 1
ATOM 3548 C C . LEU A 1 471 ? -12.941 -35.769 23.074 1.00 76.25 471 LEU A C 1
ATOM 3550 O O . LEU A 1 471 ? -11.796 -35.333 23.181 1.00 76.25 471 LEU A O 1
ATOM 3554 N N . GLU A 1 472 ? -13.170 -37.004 22.625 1.00 70.69 472 GLU A N 1
ATOM 3555 C CA . GLU A 1 472 ? -12.134 -37.965 22.198 1.00 70.69 472 GLU A CA 1
ATOM 3556 C C . GLU A 1 472 ? -11.645 -37.730 20.762 1.00 70.69 472 GLU A C 1
ATOM 3558 O O . GLU A 1 472 ? -10.456 -37.905 20.502 1.00 70.69 472 GLU A O 1
ATOM 3563 N N . GLN A 1 473 ? -12.491 -37.219 19.863 1.00 58.88 473 GLN A N 1
ATOM 3564 C CA . GLN A 1 473 ? -12.106 -36.920 18.472 1.00 58.88 473 GLN A CA 1
ATOM 3565 C C . GLN A 1 473 ? -11.115 -35.743 18.305 1.00 58.88 473 GLN A C 1
ATOM 3567 O O . GLN A 1 473 ? -10.608 -35.501 17.212 1.00 58.88 473 GLN A O 1
ATOM 3572 N N . GLY A 1 474 ? -10.760 -35.017 19.369 1.00 47.91 474 GLY A N 1
ATOM 3573 C CA . GLY A 1 474 ? -10.006 -33.766 19.256 1.00 47.91 474 GLY A CA 1
ATOM 3574 C C . GLY A 1 474 ? -8.575 -33.801 19.793 1.00 47.91 474 GLY A C 1
ATOM 3575 O O . GLY A 1 474 ? -8.356 -33.384 20.930 1.00 47.91 474 GLY A O 1
ATOM 3576 N N . ALA A 1 475 ? -7.602 -34.178 18.956 1.00 43.25 475 ALA A N 1
ATOM 3577 C CA . ALA A 1 475 ? -6.247 -33.601 19.000 1.00 43.25 475 ALA A CA 1
ATOM 3578 C C . ALA A 1 475 ? -6.096 -32.399 18.034 1.00 43.25 475 ALA A C 1
ATOM 3580 O O . ALA A 1 475 ? -5.102 -31.680 18.101 1.00 43.25 475 ALA A O 1
ATOM 3581 N N . GLY A 1 476 ? -7.089 -32.151 17.162 1.00 51.41 476 GLY A N 1
ATOM 3582 C CA . GLY A 1 476 ? -7.029 -31.114 16.120 1.00 51.41 476 GLY A CA 1
ATOM 3583 C C . GLY A 1 476 ? -8.246 -30.187 16.044 1.00 51.41 476 GLY A C 1
ATOM 3584 O O . GLY A 1 476 ? -8.063 -28.973 16.014 1.00 51.41 476 GLY A O 1
ATOM 3585 N N . MET A 1 477 ? -9.479 -30.704 16.067 1.00 52.88 477 MET A N 1
ATOM 3586 C CA . MET A 1 477 ? -10.706 -29.893 16.098 1.00 52.88 477 MET A CA 1
ATOM 3587 C C . MET A 1 477 ? -11.817 -30.653 16.826 1.00 52.88 477 MET A C 1
ATOM 3589 O O . MET A 1 477 ? -12.145 -31.766 16.442 1.00 52.88 477 MET A O 1
ATOM 3593 N N . ILE A 1 478 ? -12.378 -30.064 17.886 1.00 62.59 478 ILE A N 1
ATOM 3594 C CA . ILE A 1 478 ? -13.699 -30.472 18.382 1.00 62.59 478 ILE A CA 1
ATOM 3595 C C . ILE A 1 478 ? -14.697 -29.854 17.407 1.00 62.59 478 ILE A C 1
ATOM 3597 O O . ILE A 1 478 ? -14.732 -28.624 17.288 1.00 62.59 478 ILE A O 1
ATOM 3601 N N . GLU A 1 479 ? -15.475 -30.672 16.704 1.00 65.00 479 GLU A N 1
ATOM 3602 C CA . GLU A 1 479 ? -16.580 -30.147 15.913 1.00 65.00 479 GLU A CA 1
ATOM 3603 C C . GLU A 1 479 ? -17.637 -29.571 16.857 1.00 65.00 479 GLU A C 1
ATOM 3605 O O . GLU A 1 479 ? -18.122 -30.218 17.786 1.00 65.00 479 GLU A O 1
ATOM 3610 N N . ARG A 1 480 ? -17.966 -28.293 16.649 1.00 73.12 480 ARG A N 1
ATOM 3611 C CA . ARG A 1 480 ? -18.951 -27.583 17.471 1.00 73.12 480 ARG A CA 1
ATOM 3612 C C . ARG A 1 480 ? -20.309 -28.294 17.458 1.00 73.12 480 ARG A C 1
ATOM 3614 O O . ARG A 1 480 ? -20.974 -28.308 18.487 1.00 73.12 480 ARG A O 1
ATOM 3621 N N . SER A 1 481 ? -20.694 -28.854 16.313 1.00 75.62 481 SER A N 1
ATOM 3622 C CA . SER A 1 481 ? -21.916 -29.643 16.120 1.00 75.62 481 SER A CA 1
ATOM 3623 C C . SER A 1 481 ? -22.019 -30.793 17.118 1.00 75.62 481 SER A C 1
ATOM 3625 O O . SER A 1 481 ? -23.060 -30.958 17.748 1.00 75.62 481 SER A O 1
ATOM 3627 N N . ASP A 1 482 ? -20.929 -31.528 17.323 1.00 76.94 482 ASP A N 1
ATOM 3628 C CA . ASP A 1 482 ? -20.916 -32.699 18.201 1.00 76.94 482 ASP A CA 1
ATOM 3629 C C . ASP A 1 482 ? -20.998 -32.312 19.679 1.00 76.94 482 ASP A C 1
ATOM 3631 O O . ASP A 1 482 ? -21.666 -32.979 20.472 1.00 76.94 482 ASP A O 1
ATOM 3635 N N . LEU A 1 483 ? -20.355 -31.202 20.060 1.00 82.50 483 LEU A N 1
ATOM 3636 C CA . LEU A 1 483 ? -20.449 -30.666 21.418 1.00 82.50 483 LEU A CA 1
ATOM 3637 C C . LEU A 1 483 ? -21.846 -30.095 21.713 1.00 82.50 483 LEU A C 1
ATOM 3639 O O . LEU A 1 483 ? -22.350 -30.277 22.821 1.00 82.50 483 LEU A O 1
ATOM 3643 N N . ASP A 1 484 ? -22.472 -29.431 20.737 1.00 84.56 484 ASP A N 1
ATOM 3644 C CA . ASP A 1 484 ? -23.838 -28.905 20.851 1.00 84.56 484 ASP A CA 1
ATOM 3645 C C . ASP A 1 484 ? -24.842 -30.068 21.005 1.00 84.56 484 ASP A C 1
ATOM 3647 O O . ASP A 1 484 ? -25.633 -30.075 21.948 1.00 84.56 484 ASP A O 1
ATOM 3651 N N . ALA A 1 485 ? -24.720 -31.125 20.194 1.00 83.81 485 ALA A N 1
ATOM 3652 C CA . ALA A 1 485 ? -25.551 -32.326 20.313 1.00 83.81 485 ALA A CA 1
ATOM 3653 C C . ALA A 1 485 ? -25.383 -33.050 21.666 1.00 83.81 485 ALA A C 1
ATOM 3655 O O . ALA A 1 485 ? -26.360 -33.541 22.240 1.00 83.81 485 ALA A O 1
ATOM 3656 N N . ALA A 1 486 ? -24.159 -33.103 22.202 1.00 84.06 486 ALA A N 1
ATOM 3657 C CA . ALA A 1 486 ? -23.890 -33.687 23.516 1.00 84.06 486 ALA A CA 1
ATOM 3658 C C . ALA A 1 486 ? -24.486 -32.853 24.665 1.00 84.06 486 ALA A C 1
ATOM 3660 O O . ALA A 1 486 ? -25.028 -33.414 25.618 1.00 84.06 486 ALA A O 1
ATOM 3661 N N . LEU A 1 487 ? -24.419 -31.520 24.578 1.00 87.31 487 LEU A N 1
ATOM 3662 C CA . LEU A 1 487 ? -25.050 -30.619 25.547 1.00 87.31 487 LEU A CA 1
ATOM 3663 C C . LEU A 1 487 ? -26.577 -30.770 25.554 1.00 87.31 487 LEU A C 1
ATOM 3665 O O . LEU A 1 487 ? -27.162 -30.848 26.636 1.00 87.31 487 LEU A O 1
ATOM 3669 N N . ASP A 1 488 ? -27.196 -30.895 24.379 1.00 87.75 488 ASP A N 1
ATOM 3670 C CA . ASP A 1 488 ? -28.641 -31.113 24.240 1.00 87.75 488 ASP A CA 1
ATOM 3671 C C . ASP A 1 488 ? -29.080 -32.473 24.804 1.00 87.75 488 ASP A C 1
ATOM 3673 O O . ASP A 1 488 ? -30.158 -32.596 25.390 1.00 87.75 488 ASP A O 1
ATOM 3677 N N . ALA A 1 489 ? -28.254 -33.513 24.650 1.00 85.81 489 ALA A N 1
ATOM 3678 C CA . ALA A 1 489 ? -28.513 -34.826 25.240 1.00 85.81 489 ALA A CA 1
ATOM 3679 C C . ALA A 1 489 ? -28.465 -34.774 26.777 1.00 85.81 489 ALA A C 1
ATOM 3681 O O . ALA A 1 489 ? -29.348 -35.312 27.443 1.00 85.81 489 ALA A O 1
ATOM 3682 N N . ILE A 1 490 ? -27.483 -34.069 27.346 1.00 86.12 490 ILE A N 1
ATOM 3683 C CA . ILE A 1 490 ? -27.385 -33.859 28.798 1.00 86.12 490 ILE A CA 1
ATOM 3684 C C . ILE A 1 490 ? -28.576 -33.041 29.320 1.00 86.12 490 ILE A C 1
ATOM 3686 O O . ILE A 1 490 ? -29.090 -33.311 30.403 1.00 86.12 490 ILE A O 1
ATOM 3690 N N . GLU A 1 491 ? -29.030 -32.043 28.563 1.00 89.81 491 GLU A N 1
ATOM 3691 C CA . GLU A 1 491 ? -30.194 -31.226 28.912 1.00 89.81 491 GLU A CA 1
ATOM 3692 C C . GLU A 1 491 ? -31.489 -32.036 28.968 1.00 89.81 491 GLU A C 1
ATOM 3694 O O . GLU A 1 491 ? -32.250 -31.880 29.922 1.00 89.81 491 GLU A O 1
ATOM 3699 N N . ARG A 1 492 ? -31.692 -32.960 28.023 1.00 86.75 492 ARG A N 1
ATOM 3700 C CA . ARG A 1 492 ? -32.827 -33.893 28.047 1.00 86.75 492 ARG A CA 1
ATOM 3701 C C . ARG A 1 492 ? -32.829 -34.769 29.302 1.00 86.75 492 ARG A C 1
ATOM 3703 O O . ARG A 1 492 ? -33.851 -34.852 29.972 1.00 86.75 492 ARG A O 1
ATOM 3710 N N . VAL A 1 493 ? -31.677 -35.328 29.678 1.00 84.25 493 VAL A N 1
ATOM 3711 C CA . VAL A 1 493 ? -31.540 -36.149 30.899 1.00 84.25 493 VAL A CA 1
ATOM 3712 C C . VAL A 1 493 ? -31.788 -35.335 32.177 1.00 84.25 493 VAL A C 1
ATOM 3714 O O . VAL A 1 493 ? -32.325 -35.851 33.152 1.00 84.25 493 VAL A O 1
ATOM 3717 N N . LEU A 1 494 ? -31.421 -34.050 32.194 1.00 85.25 494 LEU A N 1
ATOM 3718 C CA . LEU A 1 494 ? -31.693 -33.165 33.333 1.00 85.25 494 LEU A CA 1
ATOM 3719 C C . LEU A 1 494 ? -33.162 -32.721 33.422 1.00 85.25 494 LEU A C 1
ATOM 3721 O O . LEU A 1 494 ? -33.618 -32.420 34.525 1.00 85.25 494 LEU A O 1
ATOM 3725 N N . GLY A 1 495 ? -33.866 -32.635 32.289 1.00 84.06 495 GLY A N 1
ATOM 3726 C CA . GLY A 1 495 ? -35.287 -32.281 32.217 1.00 84.06 495 GLY A CA 1
ATOM 3727 C C . GLY A 1 495 ? -36.217 -33.441 32.578 1.00 84.06 495 GLY A C 1
ATOM 3728 O O . GLY A 1 495 ? -37.231 -33.223 33.236 1.00 84.06 495 GLY A O 1
ATOM 3729 N N . GLU A 1 496 ? -35.829 -34.667 32.222 1.00 83.25 496 GLU A N 1
ATOM 3730 C CA . GLU A 1 496 ? -36.533 -35.907 32.568 1.00 83.25 496 GLU A CA 1
ATOM 3731 C C . GLU A 1 496 ? -35.599 -36.857 33.341 1.00 83.25 496 GLU A C 1
ATOM 3733 O O . GLU A 1 496 ? -35.141 -37.871 32.808 1.00 83.25 496 GLU A O 1
ATOM 3738 N N . PRO A 1 497 ? -35.269 -36.533 34.606 1.00 68.56 497 PRO A N 1
ATOM 3739 C CA . PRO A 1 497 ? -34.383 -37.357 35.414 1.00 68.56 497 PRO A CA 1
ATOM 3740 C C . PRO A 1 497 ? -35.110 -38.654 35.789 1.00 68.56 497 PRO A C 1
ATOM 3742 O O . PRO A 1 497 ? -35.958 -38.646 36.674 1.00 68.56 497 PRO A O 1
ATOM 3745 N N . GLY A 1 498 ? -34.812 -39.756 35.097 1.00 71.81 498 GLY A N 1
ATOM 3746 C CA . GLY A 1 498 ? -35.448 -41.064 35.297 1.00 71.81 498 GLY A CA 1
ATOM 3747 C C . GLY A 1 498 ? -35.206 -41.672 36.689 1.00 71.81 498 GLY A C 1
ATOM 3748 O O . GLY A 1 498 ? -35.817 -41.275 37.677 1.00 71.81 498 GLY A O 1
ATOM 3749 N N . ARG A 1 499 ? -34.328 -42.683 36.791 1.00 67.19 499 ARG A N 1
ATOM 3750 C CA . ARG A 1 499 ? -33.949 -43.330 38.077 1.00 67.19 499 ARG A CA 1
ATOM 3751 C C . ARG A 1 499 ? -32.625 -42.811 38.654 1.00 67.19 499 ARG A C 1
ATOM 3753 O O . ARG A 1 499 ? -32.051 -43.423 39.551 1.00 67.19 499 ARG A O 1
ATOM 3760 N N . THR A 1 500 ? -32.129 -41.695 38.130 1.00 72.56 500 THR A N 1
ATOM 3761 C CA . THR A 1 500 ? -30.820 -41.141 38.487 1.00 72.56 500 THR A CA 1
ATOM 3762 C C . THR A 1 500 ? -30.871 -40.434 39.849 1.00 72.56 500 THR A C 1
ATOM 3764 O O . THR A 1 500 ? -31.781 -39.652 40.119 1.00 72.56 500 THR A O 1
ATOM 3767 N N . ASP A 1 501 ? -29.886 -40.683 40.717 1.00 79.88 501 ASP A N 1
ATOM 3768 C CA . ASP A 1 501 ? -29.819 -40.070 42.046 1.00 79.88 501 ASP A CA 1
ATOM 3769 C C . ASP A 1 501 ? -29.452 -38.570 41.999 1.00 79.88 501 ASP A C 1
ATOM 3771 O O . ASP A 1 501 ? -28.829 -38.060 41.060 1.00 79.88 501 ASP A O 1
ATOM 3775 N N . GLY A 1 502 ? -29.823 -37.831 43.050 1.00 79.06 502 GLY A N 1
ATOM 3776 C CA . GLY A 1 502 ? -29.579 -36.385 43.124 1.00 79.06 502 GLY A CA 1
ATOM 3777 C C . GLY A 1 502 ? -28.094 -36.008 43.028 1.00 79.06 502 GLY A C 1
ATOM 3778 O O . GLY A 1 502 ? -27.753 -34.977 42.448 1.00 79.06 502 GLY A O 1
ATOM 3779 N N . ALA A 1 503 ? -27.197 -36.863 43.532 1.00 82.69 503 ALA A N 1
ATOM 3780 C CA . ALA A 1 503 ? -25.756 -36.639 43.478 1.00 82.69 503 ALA A CA 1
ATOM 3781 C C . ALA A 1 503 ? -25.187 -36.778 42.054 1.00 82.69 503 ALA A C 1
ATOM 3783 O O . ALA A 1 503 ? -24.336 -35.976 41.657 1.00 82.69 503 ALA A O 1
ATOM 3784 N N . THR A 1 504 ? -25.657 -37.746 41.259 1.00 80.69 504 THR A N 1
ATOM 3785 C CA . THR A 1 504 ? -25.247 -37.895 39.854 1.00 80.69 504 THR A CA 1
ATOM 3786 C C . THR A 1 504 ? -25.832 -36.784 38.991 1.00 80.69 504 THR A C 1
ATOM 3788 O O . THR A 1 504 ? -25.118 -36.254 38.139 1.00 80.69 504 THR A O 1
ATOM 3791 N N . LEU A 1 505 ? -27.062 -36.334 39.268 1.00 83.56 505 LEU A N 1
ATOM 3792 C CA . LEU A 1 505 ? -27.648 -35.165 38.601 1.00 83.56 505 LEU A CA 1
ATOM 3793 C C . LEU A 1 505 ? -26.847 -33.880 38.868 1.00 83.56 505 LEU A C 1
ATOM 3795 O O . LEU A 1 505 ? -26.595 -33.118 37.936 1.00 83.56 505 LEU A O 1
ATOM 3799 N N . GLU A 1 506 ? -26.365 -33.646 40.093 1.00 85.94 506 GLU A N 1
ATOM 3800 C CA . GLU A 1 506 ? -25.493 -32.496 40.395 1.00 85.94 506 GLU A CA 1
ATOM 3801 C C . GLU A 1 506 ? -24.133 -32.569 39.684 1.00 85.94 506 GLU A C 1
ATOM 3803 O O . GLU A 1 506 ? -23.622 -31.576 39.145 1.00 85.94 506 GLU A O 1
ATOM 3808 N N . ARG A 1 507 ? -23.543 -33.766 39.604 1.00 84.56 507 ARG A N 1
ATOM 3809 C CA . ARG A 1 507 ? -22.316 -33.970 38.822 1.00 84.56 507 ARG A CA 1
ATOM 3810 C C . ARG A 1 507 ? -22.561 -33.743 37.331 1.00 84.56 507 ARG A C 1
ATOM 3812 O O . ARG A 1 507 ? -21.718 -33.137 36.672 1.00 84.56 507 ARG A O 1
ATOM 3819 N N . LEU A 1 508 ? -23.718 -34.155 36.815 1.00 85.38 508 LEU A N 1
ATOM 3820 C CA . LEU A 1 508 ? -24.131 -33.929 35.432 1.00 85.38 508 LEU A CA 1
ATOM 3821 C C . LEU A 1 508 ? -24.371 -32.435 35.140 1.00 85.38 508 LEU A C 1
ATOM 3823 O O . LEU A 1 508 ? -23.933 -31.943 34.102 1.00 85.38 508 LEU A O 1
ATOM 3827 N N . ARG A 1 509 ? -24.960 -31.671 36.073 1.00 88.44 509 ARG A N 1
ATOM 3828 C CA . ARG A 1 509 ? -25.064 -30.198 35.982 1.00 88.44 509 ARG A CA 1
ATOM 3829 C C . ARG A 1 509 ? -23.688 -29.537 35.925 1.00 88.44 509 ARG A C 1
ATOM 3831 O O . ARG A 1 509 ? -23.454 -28.650 35.102 1.00 88.44 509 ARG A O 1
ATOM 3838 N N . THR A 1 510 ? -22.754 -30.003 36.752 1.00 88.25 510 THR A N 1
ATOM 3839 C CA . THR A 1 510 ? -21.361 -29.527 36.747 1.00 88.25 510 THR A CA 1
ATOM 3840 C C . THR A 1 510 ? -20.674 -29.825 35.410 1.00 88.25 510 THR A C 1
ATOM 3842 O O . THR A 1 510 ? -19.987 -28.962 34.857 1.00 88.25 510 THR A O 1
ATOM 3845 N N . LEU A 1 511 ? -20.906 -31.019 34.858 1.00 87.94 511 LEU A N 1
ATOM 3846 C CA . LEU A 1 511 ? -20.411 -31.450 33.551 1.00 87.94 511 LEU A CA 1
ATOM 3847 C C . LEU A 1 511 ? -20.969 -30.573 32.417 1.00 87.94 511 LEU A C 1
ATOM 3849 O O . LEU A 1 511 ? -20.197 -30.064 31.605 1.00 87.94 511 LEU A O 1
ATOM 3853 N N . LYS A 1 512 ? -22.291 -30.332 32.406 1.00 89.12 512 LYS A N 1
ATOM 3854 C CA . LYS A 1 512 ? -22.974 -29.444 31.450 1.00 89.12 512 LYS A CA 1
ATOM 3855 C C . LYS A 1 512 ? -22.389 -28.035 31.495 1.00 89.12 512 LYS A C 1
ATOM 3857 O O . LYS A 1 512 ? -22.080 -27.463 30.454 1.00 89.12 512 LYS A O 1
ATOM 3862 N N . SER A 1 513 ? -22.191 -27.487 32.695 1.00 90.50 513 SER A N 1
ATOM 3863 C CA . SER A 1 513 ? -21.595 -26.160 32.884 1.00 90.50 513 SER A CA 1
ATOM 3864 C C . SER A 1 513 ? -20.175 -26.084 32.310 1.00 90.50 513 SER A C 1
ATOM 3866 O O . SER A 1 513 ? -19.864 -25.174 31.539 1.00 90.50 513 SER A O 1
ATOM 3868 N N . GLY A 1 514 ? -19.324 -27.073 32.604 1.00 87.56 514 GLY A N 1
ATOM 3869 C CA . GLY A 1 514 ? -17.965 -27.133 32.059 1.00 87.56 514 GLY A CA 1
ATOM 3870 C C . GLY A 1 514 ? -17.932 -27.293 30.533 1.00 87.56 514 GLY A C 1
ATOM 3871 O O . GLY A 1 514 ? -17.162 -26.608 29.861 1.00 87.56 514 GLY A O 1
ATOM 3872 N N . ALA A 1 515 ? -18.802 -28.132 29.964 1.00 86.25 515 ALA A N 1
ATOM 3873 C CA . ALA A 1 515 ? -18.941 -28.289 28.516 1.00 86.25 515 ALA A CA 1
ATOM 3874 C C . ALA A 1 515 ? -19.476 -27.008 27.841 1.00 86.25 515 ALA A C 1
ATOM 3876 O O . ALA A 1 515 ? -18.986 -26.615 26.781 1.00 86.25 515 ALA A O 1
ATOM 3877 N N . GLY A 1 516 ? -20.395 -26.284 28.489 1.00 87.00 516 GLY A N 1
ATOM 3878 C CA . GLY A 1 516 ? -20.874 -24.976 28.036 1.00 87.00 516 GLY A CA 1
ATOM 3879 C C . GLY A 1 516 ? -19.778 -23.902 28.029 1.00 87.00 516 GLY A C 1
ATOM 3880 O O . GLY A 1 516 ? -19.698 -23.098 27.097 1.00 87.00 516 GLY A O 1
ATOM 3881 N N . GLN A 1 517 ? -18.878 -23.912 29.016 1.00 88.88 517 GLN A N 1
ATOM 3882 C CA . GLN A 1 517 ? -17.703 -23.032 29.030 1.00 88.88 517 GLN A CA 1
ATOM 3883 C C . GLN A 1 517 ? -16.710 -23.383 27.913 1.00 88.88 517 GLN A C 1
ATOM 3885 O O . GLN A 1 517 ? -16.197 -22.481 27.246 1.00 88.88 517 GLN A O 1
ATOM 3890 N N . LEU A 1 518 ? -16.480 -24.676 27.658 1.00 87.06 518 LEU A N 1
ATOM 3891 C CA . LEU A 1 518 ? -15.636 -25.135 26.552 1.00 87.06 518 LEU A CA 1
ATOM 3892 C C . LEU A 1 518 ? -16.206 -24.666 25.209 1.00 87.06 518 LEU A C 1
ATOM 3894 O O . LEU A 1 518 ? -15.484 -24.081 24.400 1.00 87.06 518 LEU A O 1
ATOM 3898 N N . ARG A 1 519 ? -17.517 -24.832 25.008 1.00 86.62 519 ARG A N 1
ATOM 3899 C CA . ARG A 1 519 ? -18.237 -24.317 23.840 1.00 86.62 519 ARG A CA 1
ATOM 3900 C C . ARG A 1 519 ? -18.038 -22.812 23.672 1.00 86.62 519 ARG A C 1
ATOM 3902 O O . ARG A 1 519 ? -17.718 -22.362 22.574 1.00 86.62 519 ARG A O 1
ATOM 3909 N N . ALA A 1 520 ? -18.184 -22.027 24.740 1.00 87.44 520 ALA A N 1
ATOM 3910 C CA . ALA A 1 520 ? -17.994 -20.578 24.682 1.00 87.44 520 ALA A CA 1
ATOM 3911 C C . ALA A 1 520 ? -16.569 -20.191 24.236 1.00 87.44 520 ALA A C 1
ATOM 3913 O O . ALA A 1 520 ? -16.406 -19.284 23.415 1.00 87.44 520 ALA A O 1
ATOM 3914 N N . LEU A 1 521 ? -15.541 -20.906 24.712 1.00 87.00 521 LEU A N 1
ATOM 3915 C CA . LEU A 1 521 ? -14.152 -20.704 24.281 1.00 87.00 521 LEU A CA 1
ATOM 3916 C C . LEU A 1 521 ? -13.953 -21.038 22.796 1.00 87.00 521 LEU A C 1
ATOM 3918 O O . LEU A 1 521 ? -13.286 -20.282 22.085 1.00 87.00 521 LEU A O 1
ATOM 3922 N N . LEU A 1 522 ? -14.549 -22.133 22.315 1.00 83.75 522 LEU A N 1
ATOM 3923 C CA . LEU A 1 522 ? -14.488 -22.534 20.907 1.00 83.75 522 LEU A CA 1
ATOM 3924 C C . LEU A 1 522 ? -15.197 -21.524 19.998 1.00 83.75 522 LEU A C 1
ATOM 3926 O O . LEU A 1 522 ? -14.626 -21.117 18.989 1.00 83.75 522 LEU A O 1
ATOM 3930 N N . VAL A 1 523 ? -16.384 -21.047 20.385 1.00 85.69 523 VAL A N 1
ATOM 3931 C CA . VAL A 1 523 ? -17.117 -19.996 19.658 1.00 85.69 523 VAL A CA 1
ATOM 3932 C C . VAL A 1 523 ? -16.296 -18.710 19.597 1.00 85.69 523 VAL A C 1
ATOM 3934 O O . VAL A 1 523 ? -16.180 -18.097 18.538 1.00 85.69 523 VAL A O 1
ATOM 3937 N N . GLN A 1 524 ? -15.670 -18.314 20.707 1.00 87.19 524 GLN A N 1
ATOM 3938 C CA . GLN A 1 524 ? -14.825 -17.123 20.733 1.00 87.19 524 GLN A CA 1
ATOM 3939 C C . GLN A 1 524 ? -13.581 -17.273 19.844 1.00 87.19 524 GLN A C 1
ATOM 3941 O O . GLN A 1 524 ? -13.178 -16.311 19.186 1.00 87.19 524 GLN A O 1
ATOM 3946 N N . ARG A 1 525 ? -12.973 -18.465 19.808 1.00 85.50 525 ARG A N 1
ATOM 3947 C CA . ARG A 1 525 ? -11.849 -18.775 18.915 1.00 85.50 525 ARG A CA 1
ATOM 3948 C C . ARG A 1 525 ? -12.284 -18.742 17.451 1.00 85.50 525 ARG A C 1
ATOM 3950 O O . ARG A 1 525 ? -11.594 -18.116 16.654 1.00 85.50 525 ARG A O 1
ATOM 3957 N N . GLN A 1 526 ? -13.418 -19.355 17.113 1.00 83.12 526 GLN A N 1
ATOM 3958 C CA . GLN A 1 526 ? -13.938 -19.369 15.747 1.00 83.12 526 GLN A CA 1
ATOM 3959 C C . GLN A 1 526 ? -14.261 -17.955 15.265 1.00 83.12 526 GLN A C 1
ATOM 3961 O O . GLN A 1 526 ? -13.785 -17.555 14.214 1.00 83.12 526 GLN A O 1
ATOM 3966 N N . ALA A 1 527 ? -14.923 -17.139 16.088 1.00 82.81 527 ALA A N 1
ATOM 3967 C CA . ALA A 1 527 ? -15.200 -15.744 15.749 1.00 82.81 527 ALA A CA 1
ATOM 3968 C C . ALA A 1 527 ? -13.918 -14.926 15.476 1.00 82.81 527 ALA A C 1
ATOM 3970 O O . ALA A 1 527 ? -13.915 -14.037 14.625 1.00 82.81 527 ALA A O 1
ATOM 3971 N N . LEU A 1 528 ? -12.812 -15.217 16.176 1.00 82.62 528 LEU A N 1
ATOM 3972 C CA . LEU A 1 528 ? -11.511 -14.594 15.898 1.00 82.62 528 LEU A CA 1
ATOM 3973 C C . LEU A 1 528 ? -10.890 -15.086 14.586 1.00 82.62 528 LEU A C 1
ATOM 3975 O O . LEU A 1 528 ? -10.282 -14.282 13.877 1.00 82.62 528 LEU A O 1
ATOM 3979 N N . LEU A 1 529 ? -11.038 -16.374 14.274 1.00 80.62 529 LEU A N 1
ATOM 3980 C CA . LEU A 1 529 ? -10.582 -16.968 13.018 1.00 80.62 529 LEU A CA 1
ATOM 3981 C C . LEU A 1 529 ? -11.376 -16.426 11.828 1.00 80.62 529 LEU A C 1
ATOM 3983 O O . LEU A 1 529 ? -10.766 -15.968 10.869 1.00 80.62 529 LEU A O 1
ATOM 3987 N N . ASP A 1 530 ? -12.701 -16.364 11.927 1.00 78.94 530 ASP A N 1
ATOM 3988 C CA . ASP A 1 530 ? -13.581 -15.806 10.895 1.00 78.94 530 ASP A CA 1
ATOM 3989 C C . ASP A 1 530 ? -13.264 -14.324 10.651 1.00 78.94 530 ASP A C 1
ATOM 3991 O O . ASP A 1 530 ? -13.155 -13.852 9.520 1.00 78.94 530 ASP A O 1
ATOM 3995 N N . TRP A 1 531 ? -13.018 -13.568 11.725 1.00 76.94 531 TRP A N 1
ATOM 3996 C CA . TRP A 1 531 ? -12.602 -12.171 11.615 1.00 76.94 531 TRP A CA 1
ATOM 3997 C C . TRP A 1 531 ? -11.237 -11.998 10.929 1.00 76.94 531 TRP A C 1
ATOM 3999 O O . TRP A 1 531 ? -10.999 -10.978 10.263 1.00 76.94 531 TRP A O 1
ATOM 4009 N N . ARG A 1 532 ? -10.333 -12.971 11.113 1.00 74.56 532 ARG A N 1
ATOM 4010 C CA . ARG A 1 532 ? -8.992 -13.018 10.513 1.00 74.56 532 ARG A CA 1
ATOM 4011 C C . ARG A 1 532 ? -9.035 -13.445 9.050 1.00 74.56 532 ARG A C 1
ATOM 4013 O O . ARG A 1 532 ? -8.332 -12.830 8.261 1.00 74.56 532 ARG A O 1
ATOM 4020 N N . GLY A 1 533 ? -9.828 -14.456 8.706 1.00 67.38 533 GLY A N 1
ATOM 4021 C CA . GLY A 1 533 ? -9.975 -14.965 7.340 1.00 67.38 533 GLY A CA 1
ATOM 4022 C C . GLY A 1 533 ? -10.754 -14.028 6.416 1.00 67.38 533 GLY A C 1
ATOM 4023 O O . GLY A 1 533 ? -10.734 -14.214 5.207 1.00 67.38 533 GLY A O 1
ATOM 4024 N N . GLY A 1 534 ? -11.415 -13.007 6.979 1.00 62.41 534 GLY A N 1
ATOM 4025 C CA . GLY A 1 534 ? -12.497 -12.313 6.289 1.00 62.41 534 G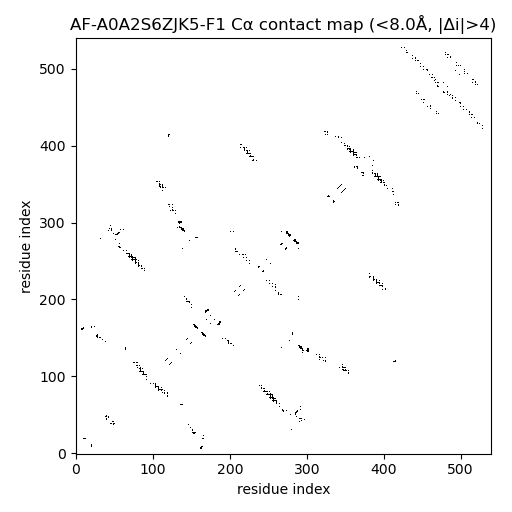LY A CA 1
ATOM 4026 C C . GLY A 1 534 ? -13.753 -13.181 6.341 1.00 62.41 534 GLY A C 1
ATOM 4027 O O . GLY A 1 534 ? -13.660 -14.405 6.405 1.00 62.41 534 GLY A O 1
ATOM 4028 N N . ARG A 1 535 ? -14.946 -12.570 6.353 1.00 54.94 535 ARG A N 1
ATOM 4029 C CA . ARG A 1 535 ? -16.184 -13.347 6.206 1.00 54.94 535 ARG A CA 1
ATOM 4030 C C . ARG A 1 535 ? -16.045 -14.149 4.911 1.00 54.94 535 ARG A C 1
ATOM 4032 O O . ARG A 1 535 ? -15.994 -13.535 3.845 1.00 54.94 535 ARG A O 1
ATOM 4039 N N . GLN A 1 536 ? -15.916 -15.478 5.013 1.00 44.03 536 GLN A N 1
ATOM 4040 C CA . GLN A 1 536 ? -15.926 -16.332 3.831 1.00 44.03 536 GLN A CA 1
ATOM 4041 C C . GLN A 1 536 ? -17.175 -15.971 3.037 1.00 44.03 536 GLN A C 1
ATOM 4043 O O . GLN A 1 536 ? -18.243 -15.750 3.615 1.00 44.03 536 GLN A O 1
ATOM 4048 N N . GLN A 1 537 ? -17.001 -15.824 1.726 1.00 43.00 537 GLN A N 1
ATOM 4049 C CA . GLN A 1 537 ? -18.093 -15.610 0.797 1.00 43.00 537 GLN A CA 1
ATOM 4050 C C . GLN A 1 537 ? -19.029 -16.818 0.907 1.00 43.00 537 GLN A C 1
ATOM 4052 O O . GLN A 1 537 ? -18.870 -17.808 0.205 1.00 43.00 537 GLN A O 1
ATOM 4057 N N . ALA A 1 538 ? -20.002 -16.754 1.814 1.00 29.14 538 ALA A N 1
ATOM 4058 C CA . ALA A 1 538 ? -21.197 -17.552 1.677 1.00 29.14 538 ALA A CA 1
ATOM 4059 C C . ALA A 1 538 ? -21.846 -17.044 0.388 1.00 29.14 538 ALA A C 1
ATOM 4061 O O . ALA A 1 538 ? -22.345 -15.916 0.336 1.00 29.14 538 ALA A O 1
ATOM 4062 N N . CYS A 1 539 ? -21.700 -17.825 -0.681 1.00 27.59 539 CYS A N 1
ATOM 4063 C CA . CYS A 1 539 ? -22.520 -17.688 -1.870 1.00 27.59 539 CYS A CA 1
ATOM 4064 C C . CYS A 1 539 ? -23.977 -17.665 -1.401 1.00 27.59 539 CYS A C 1
ATOM 4066 O O . CYS A 1 539 ? -24.442 -18.622 -0.780 1.00 27.59 539 CYS A O 1
ATOM 4068 N N . ALA A 1 540 ? -24.634 -16.534 -1.631 1.00 28.55 540 ALA A N 1
ATOM 4069 C CA . ALA A 1 540 ? -26.080 -16.448 -1.691 1.00 28.55 540 ALA A CA 1
ATOM 4070 C C . ALA A 1 540 ? -26.458 -16.475 -3.168 1.00 28.55 540 ALA A C 1
ATOM 4072 O O . ALA A 1 540 ? -25.769 -15.754 -3.935 1.00 28.55 540 ALA A O 1
#

Foldseek 3Di:
DVVLQVVFAADAADPPDPDGQVRLVVQLCVVVVVLLVLLDVLCDPPNPDDFPAFDAFCPPVLVQVLQVQLQLLLLQQLQQQLQLLLQLLVVCVVVDDPDDSLVSLLRSLLNSLVSNLLSPAFQVLLLVLLCQLLFAWYWDFRQLCSQQPQDGQKDWDQDPVRHIYIDGAAAPVVCVVPDDDDPDHHSVVSRVVSVVSSVVLVVLVCVLVCPVVLAPQLLQQLLQLQLVLLQPDDPVQSSNSVSSSVSSSCSRSVSSSVSSSCSSVLCRDQVRQWDWGDSSSYDTHIHGRIHGDTSDPVDDHDDPVCCVCVVVSVVLSVVRSVLLVCQLVPDVVSVVLSVQCSVVQRSVLSSVLSVQLQVQLLVQLCVVVVHRSDDDVPRDSNDPSNSSSSSRSSSSSSNSSSVSCVVCVVSDDNSSVVSVVVLVVLLVVLVVVLVVLLVVLLVLLVVLCVLCVVQVDVLSNVLSVLSNVLSVVDPPDRDLVSLVVSLVSLVVCLVCVDSHDPVSSVSSVVSSVSSVVSSVSVVVSVVSVCSSSDPPPPPD

Mean predicted aligned error: 11.69 Å

Secondary structure (DSSP, 8-state):
-HHHHTTSPBPPPPTT-SS-HHHHHHHHHHHHHHHHHHHHHHH-TTS--BTTBPPPP-GGGGHHHHHHHHHHHHHHHHHHSHHHHHHHHHHHHHH-TTS-THHHHHHHHHHHHHHHHIIIIIIHHHHHHHHHHTT--EEEEPPHHHHSPPPPSSEEEE-TTS-EEEEPPPPHHHHTTS-S---SPPHHHHHHHHHHHHHHHHHHHHHHTTHHIIIIIHHHHHHHHHHHHHHHS-HHHHS-HHHHHHHHHHHHHHHHHHHHHHHHHHHHSHHHHEEEEE-SSSSEEEEESEEEE-S-SSSPPP-GGGGGGHHHHHHHHHHHHHHHHTGGGG-HHHHHHHHHHIIIIIIIHHHHHHHHHHHHHHHHHHHHHTSSSSPPTT--TTSHHHHHHHHHHHHHHHHHHHHHHHHTGGG---HHHHHHHHHHHHHHHHHHHHHHHHHHHHHHHHHHHHHHHHHT-HHHHHHHHHHHHHHHS-SS---HHHHHHHHHHHHHHHHS--S--HHHHHHHHHHHHHHHHHHHHHHHHHHHHHHHH-------

Radius of gyration: 34.05 Å; Cα contacts (8 Å, |Δi|>4): 712; chains: 1; bounding box: 82×94×87 Å

Sequence (540 aa):
MRDHLSRYEATPDAPDATETQAHLEQEYIDWAAERQLQRHAAFGPNGGYRFNVDMHATGTDASLPVAYETLKGFLTSALRVPPGSAAAAQFDKQVGELTSKLGPTVAGGAVSGLGSGFIEQILLSAIDRRARLANMPAFKPVPPTVLSPAPGPVQMEITPQGRKHFWRPLRDHQVSHVGANGDHPTLDALQGVAHDRQRQLLQRQKLMEGKAEATFLRPLLTGTFNGIRRRLSSVSTLLSPTKLLGTSMLSAGGAGALTRAILETGKALSRTGQTQIDNLVGGRQTVNLFRLARLDESTDALRWSDARRLPDTLLDIAREAGALAAQPLTSPRMAMQVARDLLLRHIGGNIFTGWVATGGGTLLASVVRGGYGTPASGEAPSSAGSVVQQYGQSFSNDTVWNSLKSALGDTRQDLAANLDRRRDDKQASLWSKALAMQNRLRLQIKAVRQPADGAQDPGLQDAIGALARSLEQGAGMIERSDLDAALDAIERVLGEPGRTDGATLERLRTLKSGAGQLRALLVQRQALLDWRGGRQQACA

Organism: NCBI:txid56464

Nearest PDB structures (foldseek):
  3lg7-assembly1_B  TM=3.872E-01  e=1.064E+00  synthetic construct
  3f7c-assembly1_A-2  TM=4.098E-01  e=8.354E+00  Marinobacter nauticus VT8

pLDDT: mean 82.11, std 9.89, range [27.59, 94.38]

Solvent-accessible surface area (backbone atoms only — not comparable to full-atom values): 27980 Å² total; per-residue (Å²): 106,68,83,60,56,69,76,33,54,71,52,79,70,58,99,84,55,93,65,52,48,70,59,44,46,50,57,32,48,55,53,39,51,53,51,49,50,51,36,41,60,65,42,34,94,88,43,70,69,50,87,95,48,68,49,78,53,57,46,77,80,39,50,63,44,26,51,52,47,14,50,50,23,18,54,56,34,22,41,21,52,20,54,6,53,19,43,16,51,50,45,42,67,73,67,40,94,89,49,70,70,62,58,25,38,45,52,9,9,40,46,14,6,54,34,35,40,46,41,66,50,22,49,49,45,20,45,53,51,52,40,45,53,52,19,40,46,38,83,38,76,47,60,36,60,55,59,39,48,73,68,61,82,37,47,75,48,66,46,98,86,57,27,36,43,56,48,66,53,48,46,70,86,54,51,82,77,46,76,97,79,65,98,66,72,32,43,58,56,47,39,49,54,28,51,53,50,24,50,53,49,47,50,52,49,43,41,55,74,40,59,48,32,44,71,44,56,43,21,48,41,33,8,52,35,41,18,51,48,37,51,73,46,52,70,73,36,70,72,28,39,69,50,33,23,55,55,37,22,53,29,32,10,49,29,26,18,51,50,31,35,54,33,46,46,36,48,21,34,60,88,68,12,37,45,78,31,71,53,78,75,72,60,72,34,42,38,62,48,44,33,77,40,52,75,50,85,89,52,77,65,58,53,80,82,56,55,83,48,44,69,61,51,51,50,52,28,51,54,42,22,51,58,42,66,46,46,41,78,73,37,72,68,45,32,51,52,51,49,49,28,39,46,55,58,25,20,44,39,32,28,53,23,42,54,51,6,53,53,37,5,26,62,50,8,15,73,72,61,77,48,79,36,64,84,58,93,86,59,57,70,49,34,72,37,46,20,40,20,42,17,24,23,39,23,39,27,41,36,47,45,45,52,48,52,61,73,51,49,86,59,63,73,60,48,61,63,53,51,49,51,53,49,50,52,49,46,52,50,37,48,52,52,35,52,55,48,50,56,53,47,58,55,52,49,58,69,50,48,60,59,36,68,73,58,73,41,67,62,55,45,50,19,53,48,38,42,50,49,37,60,66,67,40,93,85,58,62,57,66,69,46,50,51,55,17,48,54,38,46,49,50,39,69,74,57,63,76,85,69,51,73,69,59,50,53,52,48,51,53,50,49,53,54,52,52,52,40,49,52,39,51,51,56,42,48,55,53,48,42,66,68,62,30,80,73,83,74,85,124